Protein AF-A0A3P5YZW0-F1 (afdb_monomer)

Foldseek 3Di:
DPDDDPPPPVVVVVVVVVPDDPPPVPVPDQFQAWPDKDFAAPPPDDPPDDDDDDPPDDPVLQVQLLVQLVVVLVVQLVCLLPDQKDWDWGHDPAWIKTKMKHFAPPDDSVSSSVNSVSQSVVCCVPHVNGQWMWTDTNGMIMIMHTDHNPDDDDPPDPPDPPPDPDLVPFFPDKDFADAFCPVPPCLQVQLLVVLLVVLVQCLVVVFWDWDDRQQKTKTKGFRNVADSNRSSVVSVSQSVCCCVVHVGGQWMWTDGVGMIMIMHGHPPDDDDPDDDDDDDDDDDDDDDDDDDPPPVVVVVVVVVVVVVVVPDDDDDDDDDDDDDDDVVQCVDPLLVQQLVLVVVVVDHSVLLVVQVVVVCVVVVNDCPVCPPPSRPVSVVSSVVVVVVVVVVVVVVVVVVPDPDDDDDDDDDDDDDDDDDDDDDDDDDDDDDDDDDDDDDDDDDDDDDDDDDDDDDDDDDDDPPPPLDWDKDQAPQVPVAPARAIETEPPSPDDDAAAAEDQAAAEDDLADDPPDPVPCPPQLAAAPDEAAQLPDPFHGSVCVVVVRDAQFDLVLFGDPVLVVVQVCCVVPVVVADFAWAPQDLVCNDDDGGPTAGQDDDHRAHDPNYNYDCSHSSNRQVNFADFHKYWYQDPVPQGIAMDTPDDDDHRHDHHDKYAYKDFPVVVVVVVVPPPDPQDKQKDWPRNCVRVDRHQDSSPRIIGTPRHYTHPCSRHTDD

Nearest PDB structures (foldseek):
  6grf-assembly3_C  TM=8.872E-01  e=1.814E-18  Arabidopsis thaliana
  6grf-assembly1_A  TM=8.714E-01  e=4.792E-18  Arabidopsis thaliana
  6grf-assembly2_B  TM=8.669E-01  e=6.637E-17  Arabidopsis thaliana
  6gre-assembly1_A  TM=8.050E-01  e=1.031E-15  Arabidopsis thaliana
  3a2e-assembly2_B  TM=8.220E-01  e=2.983E-07  Ginkgo biloba

InterPro domains:
  IPR001214 SET domain [PF00856] (637-715)
  IPR001214 SET domain [PS50280] (625-716)
  IPR002902 Gnk2-homologous domain [PF01657] (67-145)
  IPR002902 Gnk2-homologous domain [PF01657] (206-264)
  IPR002902 Gnk2-homologous domain [PS51473] (45-149)
  IPR002902 Gnk2-homologous domain [PS51473] (169-268)
  IPR007728 Pre-SET domain [PF05033] (477-617)
  IPR007728 Pre-SET domain [PS50867] (524-622)
  IPR007728 Pre-SET domain [SM00468] (472-609)
  IPR018848 WIYLD domain [PF10440] (331-388)
  IPR038408 Gnk2-homologous domain superfamily [G3DSA:3.30.430.20] (52-148)
  IPR038408 Gnk2-homologous domain superfamily [G3DSA:3.30.430.20] (175-267)
  IPR043017 WIYLD domain superfamily [G3DSA:1.10.8.850] (322-388)
  IPR046341 SET domain superfamily [G3DSA:2.170.270.10] (448-716)
  IPR046341 SET domain superfamily [SSF82199] (464-715)

pLDDT: mean 70.44, std 23.7, range [21.59, 97.81]

Solvent-accessible surface area (backbone atoms only — not comparable to full-atom values): 44262 Å² total; per-residue (Å²): 137,92,88,86,85,84,68,70,66,64,57,56,53,56,57,58,70,76,70,61,77,79,81,66,67,73,87,75,63,79,30,74,52,75,73,52,75,49,59,46,59,88,70,92,71,68,88,84,75,75,85,77,95,69,96,83,76,75,58,67,69,59,54,49,40,52,52,17,47,52,52,36,48,52,49,53,36,62,45,22,63,79,38,58,52,53,74,54,74,28,62,52,95,70,37,26,27,37,37,35,41,40,33,49,81,90,54,55,50,69,54,31,24,53,26,43,44,52,48,45,55,49,40,52,71,76,33,65,81,39,43,27,36,38,42,32,29,67,29,25,33,38,40,39,38,52,56,72,72,88,69,82,85,73,91,74,69,96,77,70,87,68,79,58,97,46,71,88,78,38,60,74,48,76,46,69,38,73,61,69,42,90,79,45,87,65,46,69,58,52,51,53,54,45,48,54,49,42,20,56,34,20,43,77,46,77,32,37,28,75,52,66,50,80,46,35,37,36,41,34,39,35,43,84,86,52,53,57,71,58,35,22,55,40,40,46,53,30,42,52,44,39,54,72,77,31,68,41,36,41,19,39,36,27,31,40,78,56,25,36,34,32,38,40,59,41,93,82,59,76,72,76,94,73,84,78,88,76,90,83,81,87,80,82,89,82,84,89,84,81,96,66,76,74,63,59,57,58,52,52,53,52,51,52,56,54,54,64,60,68,74,72,80,88,86,82,90,85,85,91,78,90,88,88,77,65,81,73,54,64,73,39,70,70,51,43,52,53,36,53,62,38,42,79,73,72,45,56,53,72,59,48,53,54,50,50,51,51,54,34,65,77,52,74,66,54,56,68,70,40,54,44,79,82,32,45,58,52,52,52,53,52,52,55,52,49,57,56,50,51,57,52,49,52,52,54,54,63,70,71,72,78,87,87,82,88,86,86,86,81,88,83,84,89,89,89,88,84,88,83,90,87,88,83,88,90,88,88,84,87,89,85,88,84,90,87,84,90,82,90,81,89,81,89,81,82,90,82,90,80,90,82,92,80,91,81,87,89,75,96,67,81,85,71,75,79,58,60,66,47,72,44,74,43,68,53,74,76,69,47,92,50,71,31,28,35,40,30,91,81,24,80,72,80,81,84,82,63,44,69,36,88,61,66,42,80,39,92,73,32,65,73,88,88,48,76,87,73,57,49,72,74,56,29,28,62,84,43,66,50,39,59,77,73,46,98,56,66,47,37,32,19,54,94,55,77,49,50,72,59,47,35,88,86,47,24,42,32,65,72,57,51,53,48,56,51,44,46,73,75,45,52,85,81,50,68,58,34,68,47,86,63,41,81,86,57,80,86,77,82,72,58,92,48,45,63,58,52,90,81,81,69,56,61,50,94,79,22,44,37,50,82,82,14,36,47,33,58,74,87,68,56,50,76,57,55,41,34,39,34,61,44,90,86,75,70,48,57,26,60,46,66,81,59,92,76,65,86,45,54,75,59,70,69,83,27,17,35,32,26,19,53,64,57,51,50,53,51,58,69,69,48,91,58,96,66,82,75,44,74,45,77,62,58,66,61,70,56,78,57,83,76,67,48,60,49,64,43,34,24,32,35,30,51,59,36,18,33,77,46,71,29,60,68,90,129

Mean predicted aligned error: 22.92 Å

Sequence (716 aa):
MAVHLISPIARTLALIFISLPSLINTSQLDYDTLVFSQCDSSDTNILQKVPTKDPSYSNPNLLLRAQALYSFLSKLESESSRAKFFKTLVGNEQHAVSGWFQCREDYPSEICHRCVRELRDISSRLCGNATSARVHLRGCHMVYEIEHVDTPTSQANHHNYKLLETPERGLIHKICDGATAETLVGFEEMRTVALTAAETGVVDGHGFYEESYKLLHVVAQCDGHVEACDCGECVSAAAAAAAEECPWSTASQIYLEGCYVGYTYNPHEYPGDSYHEEGGKTSTGKSLAIVVGGVAALVFVAIFFLFLKSLRRKGDVWCVEELDMLPLLLTDERVRKACETTRELKIPDEKTLSVLKKLLQENGENWTLIKLDNYTALIDAIYSLDEEQEEEEDKKKNETSSNANRGKHAFDSTPSGALKKQGKNVVVGTDSPATLKRKYETRSAASGSSTEEAQKHPSNGVVRKKKYKTIIRDITKGSESVEISLVDEVGTEQVPKFTYIPHNIVYQSAYVHVSLARISDDDCCVSCKGDCLLADFPCACARETGGEYAYSKDGLLKEEFLDTCLKMKKAPDSFSKFYCQDCPLERDNGKCEGHLIRKFIKECWRKCGCDMMCGNRVVQRGIRCQLQVYFTQEGKGWGIRTLQDLPKGTFVCEYIGEILTNTELYDRNIRSTSERHTYPVTLDADWGSEKDLKDEEALCLDATICGNVARFVNHR

Secondary structure (DSSP, 8-state):
--SSSSSSHHHHHHHHTTS------TTS---S-EEEEEEE---SSSTTS--S--TT---HHHHHHHHHHHHHHHHHHHHTTT-SEEEEEES-TTS-EEEEEEE-TTS-HHHHHHHHHHHHHHHHHHHTT-SEEEEEETTEEEEEEE--TT-------S------SSHHHHEEEEEEEEEEGGGSTTHHHHHHHHHHHHHHHHHHTTTEEEEEETTEEEEEEE-TTS-HHHHHHHHHHHHHHHHHHSTTEEEEEEEETTEEEEEEE-TT-PPPS-------------------HHHHHHHHHHHHHHHHHHS----------S---STTTTTSHHHHHHHHHHHTTT--HHHHHHHHHHHHHHTTT-THHHHGGGGHHHHHHHHHHHHHHHHHHHHHHHHSS--S-----------------------------------------------------------------EEES-SSTTSSSS--EEEESS--SPPP--EE-SS-EE-TT------GGGS-GGGS-TT--S-GGGSSS--GGGTTTTT--SB-TTSPBPHHHHHHHHHHHH-GGGS-EE--SS-SS-TTSS----EE------PPPTTSSS-TT-TT-SGGG---S-EEEEE-TTS--EEEEESS---TT--------EEEEHHHHHHHHHH--S-PPP-EEE--TTTTT-SS--TTT-EEEE-SSEE-GGGG----

Structure (mmCIF, N/CA/C/O backbone):
data_AF-A0A3P5YZW0-F1
#
_entry.id   AF-A0A3P5YZW0-F1
#
loop_
_atom_site.group_PDB
_atom_site.id
_atom_site.type_symbol
_atom_site.label_atom_id
_atom_site.label_alt_id
_atom_site.label_comp_id
_atom_site.label_asym_id
_atom_site.label_entity_id
_atom_site.label_seq_id
_atom_site.pdbx_PDB_ins_code
_atom_site.Cartn_x
_atom_site.Cartn_y
_atom_site.Cartn_z
_atom_site.occupancy
_atom_site.B_iso_or_equiv
_atom_site.auth_seq_id
_atom_site.auth_comp_id
_atom_site.auth_asym_id
_atom_site.auth_atom_id
_atom_site.pdbx_PDB_model_num
ATOM 1 N N . MET A 1 1 ? 36.246 60.555 1.556 1.00 43.84 1 MET A N 1
ATOM 2 C CA . MET A 1 1 ? 36.014 59.374 2.419 1.00 43.84 1 MET A CA 1
ATOM 3 C C . MET A 1 1 ? 34.638 58.815 2.098 1.00 43.84 1 MET A C 1
ATOM 5 O O . MET A 1 1 ? 33.752 59.618 1.856 1.00 43.84 1 MET A O 1
ATOM 9 N N . ALA A 1 2 ? 34.495 57.486 2.099 1.00 39.12 2 ALA A N 1
ATOM 10 C CA . ALA A 1 2 ? 33.296 56.705 1.747 1.00 39.12 2 ALA A CA 1
ATOM 11 C C . ALA A 1 2 ? 33.068 56.383 0.252 1.00 39.12 2 ALA A C 1
ATOM 13 O O . ALA A 1 2 ? 31.965 56.521 -0.256 1.00 39.12 2 ALA A O 1
ATOM 14 N N . VAL A 1 3 ? 34.095 55.864 -0.431 1.00 40.94 3 VAL A N 1
ATOM 15 C CA . VAL A 1 3 ? 33.926 54.979 -1.604 1.00 40.94 3 VAL A CA 1
ATOM 16 C C . VAL A 1 3 ? 35.041 53.929 -1.554 1.00 40.94 3 VAL A C 1
ATOM 18 O O . VAL A 1 3 ? 35.995 54.077 -2.287 1.00 40.94 3 VAL A O 1
ATOM 21 N N . HIS A 1 4 ? 35.019 52.953 -0.629 1.00 45.81 4 HIS A N 1
ATOM 22 C CA . HIS A 1 4 ? 35.946 51.790 -0.658 1.00 45.81 4 HIS A CA 1
ATOM 23 C C . HIS A 1 4 ? 35.565 50.623 0.292 1.00 45.81 4 HIS A C 1
ATOM 25 O O . HIS A 1 4 ? 36.445 49.950 0.815 1.00 45.81 4 HIS A O 1
ATOM 31 N N . LEU A 1 5 ? 34.277 50.321 0.526 1.00 44.50 5 LEU A N 1
ATOM 32 C CA . LEU A 1 5 ? 33.907 49.200 1.423 1.00 44.50 5 LEU A CA 1
ATOM 33 C C . LEU A 1 5 ? 32.812 48.234 0.928 1.00 44.50 5 LEU A C 1
ATOM 35 O O . LEU A 1 5 ? 32.302 47.453 1.719 1.00 44.50 5 LEU A O 1
ATOM 39 N N . ILE A 1 6 ? 32.491 48.198 -0.372 1.00 45.00 6 ILE A N 1
ATOM 40 C CA . ILE A 1 6 ? 31.456 47.283 -0.916 1.00 45.00 6 ILE A CA 1
ATOM 41 C C . ILE A 1 6 ? 32.012 46.385 -2.037 1.00 45.00 6 ILE A C 1
ATOM 43 O O . ILE A 1 6 ? 31.366 46.165 -3.052 1.00 45.00 6 ILE A O 1
ATOM 47 N N . SER A 1 7 ? 33.242 45.877 -1.902 1.00 52.56 7 SER A N 1
ATOM 48 C CA . SER A 1 7 ? 33.847 45.017 -2.940 1.00 52.56 7 SER A CA 1
ATOM 49 C C . SER A 1 7 ? 34.217 43.584 -2.526 1.00 52.56 7 SER A C 1
ATOM 51 O O . SER A 1 7 ? 34.248 42.750 -3.431 1.00 52.56 7 SER A O 1
ATOM 53 N N . PRO A 1 8 ? 34.469 43.224 -1.248 1.00 44.16 8 PRO A N 1
ATOM 54 C CA . PRO A 1 8 ? 34.808 41.836 -0.927 1.00 44.16 8 PRO A CA 1
ATOM 55 C C . PRO A 1 8 ? 33.605 40.976 -0.511 1.00 44.16 8 PRO A C 1
ATOM 57 O O . PRO A 1 8 ? 33.648 39.777 -0.736 1.00 44.16 8 PRO A O 1
ATOM 60 N N . ILE A 1 9 ? 32.512 41.555 0.006 1.00 47.34 9 ILE A N 1
ATOM 61 C CA . ILE A 1 9 ? 31.343 40.792 0.504 1.00 47.34 9 ILE A CA 1
ATOM 62 C C . ILE A 1 9 ? 30.439 40.312 -0.649 1.00 47.34 9 ILE A C 1
ATOM 64 O O . ILE A 1 9 ? 29.900 39.209 -0.614 1.00 47.34 9 ILE A O 1
ATOM 68 N N . ALA A 1 10 ? 30.332 41.100 -1.723 1.00 44.59 10 ALA A N 1
ATOM 69 C CA . ALA A 1 10 ? 29.522 40.747 -2.891 1.00 44.59 10 ALA A CA 1
ATOM 70 C C . ALA A 1 10 ? 30.129 39.599 -3.725 1.00 44.59 10 ALA A C 1
ATOM 72 O O . ALA A 1 10 ? 29.398 38.862 -4.379 1.00 44.59 10 ALA A O 1
ATOM 73 N N . ARG A 1 11 ? 31.459 39.410 -3.684 1.00 44.72 11 ARG A N 1
ATOM 74 C CA . ARG A 1 11 ? 32.144 38.326 -4.413 1.00 44.72 11 ARG A CA 1
ATOM 75 C C . ARG A 1 11 ? 32.114 36.988 -3.672 1.00 44.72 11 ARG A C 1
ATOM 77 O O . ARG A 1 11 ? 32.042 35.957 -4.330 1.00 44.72 11 ARG A O 1
ATOM 84 N N . THR A 1 12 ? 32.113 36.984 -2.340 1.00 47.16 12 THR A N 1
ATOM 85 C CA . THR A 1 12 ? 31.937 35.755 -1.545 1.00 47.16 12 THR A CA 1
ATOM 86 C C . THR A 1 12 ? 30.494 35.262 -1.557 1.00 47.16 12 THR A C 1
ATOM 88 O O . THR A 1 12 ? 30.280 34.060 -1.662 1.00 47.16 12 THR A O 1
ATOM 91 N N . LEU A 1 13 ? 29.501 36.158 -1.553 1.00 44.56 13 LEU A N 1
ATOM 92 C CA . LEU A 1 13 ? 28.092 35.759 -1.675 1.00 44.56 13 LEU A CA 1
ATOM 93 C C . LEU A 1 13 ? 27.753 35.222 -3.077 1.00 44.56 13 LEU A C 1
ATOM 95 O O . LEU A 1 13 ? 27.019 34.245 -3.189 1.00 44.56 13 LEU A O 1
ATOM 99 N N . ALA A 1 14 ? 28.350 35.771 -4.140 1.00 42.22 14 ALA A N 1
ATOM 100 C CA . ALA A 1 14 ? 28.147 35.271 -5.504 1.00 42.22 14 ALA A CA 1
ATOM 101 C C . ALA A 1 14 ? 28.763 33.878 -5.755 1.00 42.22 14 ALA A C 1
ATOM 103 O O . ALA A 1 14 ? 28.262 33.139 -6.595 1.00 42.22 14 ALA A O 1
ATOM 104 N N . LEU A 1 15 ? 29.815 33.489 -5.023 1.00 40.72 15 LEU A N 1
ATOM 105 C CA . LEU A 1 15 ? 30.409 32.147 -5.132 1.00 40.72 15 LEU A CA 1
ATOM 106 C C . LEU A 1 15 ? 29.649 31.088 -4.316 1.00 40.72 15 LEU A C 1
ATOM 108 O O . LEU A 1 15 ? 29.633 29.921 -4.701 1.00 40.72 15 LEU A O 1
ATOM 112 N N . ILE A 1 16 ? 28.955 31.495 -3.249 1.00 43.03 16 ILE A N 1
ATOM 113 C CA . ILE A 1 16 ? 28.085 30.602 -2.467 1.00 43.03 16 ILE A CA 1
ATOM 114 C C . ILE A 1 16 ? 26.788 30.289 -3.236 1.00 43.03 16 ILE A C 1
ATOM 116 O O . ILE A 1 16 ? 26.306 29.166 -3.179 1.00 43.03 16 ILE A O 1
ATOM 120 N N . PHE A 1 17 ? 26.276 31.215 -4.055 1.00 37.16 17 PHE A N 1
ATOM 121 C CA . PHE A 1 17 ? 25.071 30.981 -4.869 1.00 37.16 17 PHE A CA 1
ATOM 122 C C . PHE A 1 17 ? 25.288 30.181 -6.171 1.00 37.16 17 PHE A C 1
ATOM 124 O O . PHE A 1 17 ? 24.309 29.792 -6.798 1.00 37.16 17 PHE A O 1
ATOM 131 N N . ILE A 1 18 ? 26.533 29.891 -6.575 1.00 41.16 18 ILE A N 1
ATOM 132 C CA . ILE A 1 18 ? 26.839 29.098 -7.791 1.00 41.16 18 ILE A CA 1
ATOM 133 C C . ILE A 1 18 ? 27.207 27.632 -7.450 1.00 41.16 18 ILE A C 1
ATOM 135 O O . ILE A 1 18 ? 27.480 26.827 -8.334 1.00 41.16 18 ILE A O 1
ATOM 139 N N . SER A 1 19 ? 27.175 27.239 -6.170 1.00 38.69 19 SER A N 1
ATOM 140 C CA . SER A 1 19 ? 27.550 25.881 -5.727 1.00 38.69 19 SER A CA 1
ATOM 141 C C . SER A 1 19 ? 26.599 25.244 -4.708 1.00 38.69 19 SER A C 1
ATOM 143 O O . SER A 1 19 ? 26.977 24.306 -4.011 1.00 38.69 19 SER A O 1
ATOM 145 N N . LEU A 1 20 ? 25.342 25.686 -4.667 1.00 33.25 20 LEU A N 1
ATOM 146 C CA . LEU A 1 20 ? 24.258 24.879 -4.114 1.00 33.25 20 LEU A CA 1
ATOM 147 C C . LEU A 1 20 ? 23.502 24.247 -5.287 1.00 33.25 20 LEU A C 1
ATOM 149 O O . LEU A 1 20 ? 22.674 24.931 -5.892 1.00 33.25 20 LEU A O 1
ATOM 153 N N . PRO A 1 21 ? 23.756 22.972 -5.650 1.00 37.84 21 PRO A N 1
ATOM 154 C CA . PRO A 1 21 ? 22.718 22.226 -6.340 1.00 37.84 21 PRO A CA 1
ATOM 155 C C . PRO A 1 21 ? 21.482 22.299 -5.447 1.00 37.84 21 PRO A C 1
ATOM 157 O O . PRO A 1 21 ? 21.579 22.119 -4.231 1.00 37.84 21 PRO A O 1
ATOM 160 N N . SER A 1 22 ? 20.349 22.651 -6.042 1.00 36.94 22 SER A N 1
ATOM 161 C CA . SER A 1 22 ? 19.046 22.643 -5.400 1.00 36.94 22 SER A CA 1
ATOM 162 C C . SER A 1 22 ? 18.894 21.326 -4.641 1.00 36.94 22 SER A C 1
ATOM 164 O O . SER A 1 22 ? 18.671 20.282 -5.246 1.00 36.94 22 SER A O 1
ATOM 166 N N . LEU A 1 23 ? 19.048 21.360 -3.316 1.00 36.00 23 LEU A N 1
ATOM 167 C CA . LEU A 1 23 ? 18.688 20.264 -2.424 1.00 36.00 23 LEU A CA 1
ATOM 168 C C . LEU A 1 23 ? 17.157 20.206 -2.371 1.00 36.00 23 LEU A C 1
ATOM 170 O O . LEU A 1 23 ? 16.537 20.444 -1.342 1.00 36.00 23 LEU A O 1
ATOM 174 N N . ILE A 1 24 ? 16.532 19.900 -3.509 1.00 40.31 24 ILE A N 1
ATOM 175 C CA . ILE A 1 24 ? 15.300 19.128 -3.477 1.00 40.31 24 ILE A CA 1
ATOM 176 C C . ILE A 1 24 ? 15.778 17.767 -3.001 1.00 40.31 24 ILE A C 1
ATOM 178 O O . ILE A 1 24 ? 16.586 17.117 -3.666 1.00 40.31 24 ILE A O 1
ATOM 182 N N . ASN A 1 25 ? 15.363 17.372 -1.804 1.00 39.47 25 ASN A N 1
ATOM 183 C CA . ASN A 1 25 ? 15.660 16.052 -1.290 1.00 39.47 25 ASN A CA 1
ATOM 184 C C . ASN A 1 25 ? 14.911 15.032 -2.165 1.00 39.47 25 ASN A C 1
ATOM 186 O O . ASN A 1 25 ? 13.790 14.635 -1.868 1.00 39.47 25 ASN A O 1
ATOM 190 N N . THR A 1 26 ? 15.513 14.636 -3.291 1.00 42.25 26 THR A N 1
ATOM 191 C CA . THR A 1 26 ? 14.909 13.731 -4.286 1.00 42.25 26 THR A CA 1
ATOM 192 C C . THR A 1 26 ? 14.655 12.322 -3.743 1.00 42.25 26 THR A C 1
ATOM 194 O O . THR A 1 26 ? 14.121 11.485 -4.468 1.00 42.25 26 THR A O 1
ATOM 197 N N . SER A 1 27 ? 15.043 12.060 -2.490 1.00 48.38 27 SER A N 1
ATOM 198 C CA . SER A 1 27 ? 14.749 10.839 -1.736 1.00 48.38 27 SER A CA 1
ATOM 199 C C . SER A 1 27 ? 13.309 10.771 -1.208 1.00 48.38 27 SER A C 1
ATOM 201 O O . SER A 1 27 ? 12.901 9.712 -0.746 1.00 48.38 27 SER A O 1
ATOM 203 N N . GLN A 1 28 ? 12.546 11.869 -1.285 1.00 51.56 28 GLN A N 1
ATOM 204 C CA . GLN A 1 28 ? 11.178 11.969 -0.759 1.00 51.56 28 GLN A CA 1
ATOM 205 C C . GLN A 1 28 ? 10.078 11.916 -1.837 1.00 51.56 28 GLN A C 1
ATOM 207 O O . GLN A 1 28 ? 8.903 11.846 -1.489 1.00 51.56 28 GLN A O 1
ATOM 212 N N . LEU A 1 29 ? 10.431 11.961 -3.129 1.00 66.50 29 LEU A N 1
ATOM 213 C CA . LEU A 1 29 ? 9.462 11.825 -4.224 1.00 66.50 29 LEU A CA 1
ATOM 214 C C . LEU A 1 29 ? 9.231 10.343 -4.536 1.00 66.50 29 LEU A C 1
ATOM 216 O O . LEU A 1 29 ? 10.175 9.624 -4.855 1.00 66.50 29 LEU A O 1
ATOM 220 N N . ASP A 1 30 ? 7.973 9.915 -4.502 1.00 79.31 30 ASP A N 1
ATOM 221 C CA . ASP A 1 30 ? 7.551 8.562 -4.865 1.00 79.31 30 ASP A CA 1
ATOM 222 C C . ASP A 1 30 ? 7.312 8.452 -6.383 1.00 79.31 30 ASP A C 1
ATOM 224 O O . ASP A 1 30 ? 6.186 8.605 -6.859 1.00 79.31 30 ASP A O 1
ATOM 228 N N . TYR A 1 31 ? 8.389 8.255 -7.153 1.00 84.12 31 TYR A N 1
ATOM 229 C CA . TYR A 1 31 ? 8.352 8.202 -8.624 1.00 84.12 31 TYR A CA 1
ATOM 230 C C . TYR A 1 31 ? 8.534 6.792 -9.205 1.00 84.12 31 TYR A C 1
ATOM 232 O O . TYR A 1 31 ? 8.158 6.557 -10.353 1.00 84.12 31 TYR A O 1
ATOM 240 N N . ASP A 1 32 ? 9.124 5.867 -8.449 1.00 84.88 32 ASP A N 1
ATOM 241 C CA . ASP A 1 32 ? 9.538 4.530 -8.892 1.00 84.88 32 ASP A CA 1
ATOM 242 C C . ASP A 1 32 ? 8.570 3.412 -8.467 1.00 84.88 32 ASP A C 1
ATOM 244 O O . ASP A 1 32 ? 8.710 2.266 -8.906 1.00 84.88 32 ASP A O 1
ATOM 248 N N . THR A 1 33 ? 7.548 3.729 -7.667 1.00 88.19 33 THR A N 1
ATOM 249 C CA . THR A 1 33 ? 6.493 2.776 -7.313 1.00 88.19 33 THR A CA 1
ATOM 250 C C . THR A 1 33 ? 5.712 2.345 -8.552 1.00 88.19 33 THR A C 1
ATOM 252 O O . THR A 1 33 ? 5.120 3.168 -9.255 1.00 88.19 33 THR A O 1
ATOM 255 N N . LEU A 1 34 ? 5.680 1.030 -8.788 1.00 88.56 34 LEU A N 1
ATOM 256 C CA . LEU A 1 34 ? 4.864 0.399 -9.823 1.00 88.56 34 LEU A CA 1
ATOM 257 C C . LEU A 1 34 ? 3.377 0.596 -9.518 1.00 88.56 34 LEU A C 1
ATOM 259 O O . LEU A 1 34 ? 2.891 0.127 -8.491 1.00 88.56 34 LEU A O 1
ATOM 263 N N . VAL A 1 35 ? 2.671 1.237 -10.447 1.00 91.06 35 VAL A N 1
ATOM 264 C CA . VAL A 1 35 ? 1.212 1.383 -10.433 1.00 91.06 35 VAL A CA 1
ATOM 265 C C . VAL A 1 35 ? 0.586 0.122 -11.029 1.00 91.06 35 VAL A C 1
ATOM 267 O O . VAL A 1 35 ? -0.110 -0.614 -10.338 1.00 91.06 35 VAL A O 1
ATOM 270 N N . PHE A 1 36 ? 0.899 -0.183 -12.292 1.00 91.00 36 PHE A N 1
ATOM 271 C CA . PHE A 1 36 ? 0.438 -1.397 -12.965 1.00 91.00 36 PHE A CA 1
ATOM 272 C C . PHE A 1 36 ? 1.370 -1.804 -14.116 1.00 91.00 36 PHE A C 1
ATOM 274 O O . PHE A 1 36 ? 2.182 -1.016 -14.609 1.00 91.00 36 PHE A O 1
ATOM 281 N N . SER A 1 37 ? 1.236 -3.053 -14.561 1.00 88.94 37 SER A N 1
ATOM 282 C CA . SER A 1 37 ? 1.892 -3.568 -15.763 1.00 88.94 37 SER A CA 1
ATOM 283 C C . SER A 1 37 ? 0.960 -4.500 -16.528 1.00 88.94 37 SER A C 1
ATOM 285 O O . SER A 1 37 ? 0.333 -5.367 -15.921 1.00 88.94 37 SER A O 1
ATOM 287 N N . GLN A 1 38 ? 0.939 -4.374 -17.847 1.00 87.88 38 GLN A N 1
ATOM 288 C CA . GLN A 1 38 ? 0.239 -5.259 -18.769 1.00 87.88 38 GLN A CA 1
ATOM 289 C C . GLN A 1 38 ? 1.245 -5.730 -19.818 1.00 87.88 38 GLN A C 1
ATOM 291 O O . GLN A 1 38 ? 1.904 -4.902 -20.439 1.00 87.88 38 GLN A O 1
ATOM 296 N N . CYS A 1 39 ? 1.397 -7.042 -19.988 1.00 86.50 39 CYS A N 1
ATOM 297 C CA . CYS A 1 39 ? 2.309 -7.620 -20.970 1.00 86.50 39 CYS A CA 1
ATOM 298 C C . CYS A 1 39 ? 1.536 -8.643 -21.812 1.00 86.50 39 CYS A C 1
ATOM 300 O O . CYS A 1 39 ? 1.042 -9.624 -21.252 1.00 86.50 39 CYS A O 1
ATOM 302 N N . ASP A 1 40 ? 1.478 -8.464 -23.131 1.00 82.00 40 ASP A N 1
ATOM 303 C CA . ASP A 1 40 ? 0.876 -9.455 -24.024 1.00 82.00 40 ASP A CA 1
ATOM 304 C C . ASP A 1 40 ? 1.968 -10.332 -24.627 1.00 82.00 40 ASP A C 1
ATOM 306 O O . ASP A 1 40 ? 3.006 -9.851 -25.077 1.00 82.00 40 ASP A O 1
ATOM 310 N N . SER A 1 41 ? 1.744 -11.643 -24.645 1.00 72.19 41 SER A N 1
ATOM 311 C CA . SER A 1 41 ? 2.650 -12.602 -25.279 1.00 72.19 41 SER A CA 1
ATOM 312 C C . SER A 1 41 ? 1.862 -13.467 -26.254 1.00 72.19 41 SER A C 1
ATOM 314 O O . SER A 1 41 ? 0.898 -14.127 -25.874 1.00 72.19 41 SER A O 1
ATOM 316 N N . SER A 1 42 ? 2.254 -13.462 -27.529 1.00 52.91 42 SER A N 1
ATOM 317 C CA . SER A 1 42 ? 1.570 -14.238 -28.571 1.00 52.91 42 SER A CA 1
ATOM 318 C C . SER A 1 42 ? 1.921 -15.735 -28.584 1.00 52.91 42 SER A C 1
ATOM 320 O O . SER A 1 42 ? 1.315 -16.500 -29.332 1.00 52.91 42 SER A O 1
ATOM 322 N N . ASP A 1 43 ? 2.810 -16.216 -27.709 1.00 45.66 43 ASP A N 1
ATOM 323 C CA . ASP A 1 43 ? 3.257 -17.614 -27.714 1.00 45.66 43 ASP A CA 1
ATOM 324 C C . ASP A 1 43 ? 2.519 -18.494 -26.692 1.00 45.66 43 ASP A C 1
ATOM 326 O O . ASP A 1 43 ? 3.090 -18.997 -25.724 1.00 45.66 43 ASP A O 1
ATOM 330 N N . THR A 1 44 ? 1.252 -18.803 -26.971 1.00 36.34 44 THR A N 1
ATOM 331 C CA . THR A 1 44 ? 0.518 -19.872 -26.263 1.00 36.34 44 THR A CA 1
ATOM 332 C C . THR A 1 44 ? 1.026 -21.291 -26.578 1.00 36.34 44 THR A C 1
ATOM 334 O O . THR A 1 44 ? 0.445 -22.252 -26.085 1.00 36.34 44 THR A O 1
ATOM 337 N N . ASN A 1 45 ? 2.107 -21.484 -27.357 1.00 35.50 45 ASN A N 1
ATOM 338 C CA . ASN A 1 45 ? 2.516 -22.832 -27.797 1.00 35.50 45 ASN A CA 1
ATOM 339 C C . ASN A 1 45 ? 4.023 -23.136 -27.975 1.00 35.50 45 ASN A C 1
ATOM 341 O O . ASN A 1 45 ? 4.341 -24.216 -28.474 1.00 35.50 45 ASN A O 1
ATOM 345 N N . ILE A 1 46 ? 4.977 -22.293 -27.550 1.00 39.34 46 ILE A N 1
ATOM 346 C CA . ILE A 1 46 ? 6.418 -22.586 -27.787 1.00 39.34 46 ILE A CA 1
ATOM 347 C C . ILE A 1 46 ? 7.181 -23.111 -26.554 1.00 39.34 46 ILE A C 1
ATOM 349 O O . ILE A 1 46 ? 8.188 -23.800 -26.708 1.00 39.34 46 ILE A O 1
ATOM 353 N N . LEU A 1 47 ? 6.675 -22.948 -25.326 1.00 34.44 47 LEU A N 1
ATOM 354 C CA . LEU A 1 47 ? 7.341 -23.498 -24.127 1.00 34.44 47 LEU A CA 1
ATOM 355 C C . LEU A 1 47 ? 6.924 -24.931 -23.745 1.00 34.44 47 LEU A C 1
ATOM 357 O O . LEU A 1 47 ? 7.432 -25.464 -22.761 1.00 34.44 47 LEU A O 1
ATOM 361 N N . GLN A 1 48 ? 6.065 -25.598 -24.529 1.00 34.00 48 GLN A N 1
ATOM 362 C CA . GLN A 1 48 ? 5.623 -26.973 -24.236 1.00 34.00 48 GLN A CA 1
ATOM 363 C C . GLN A 1 48 ? 6.255 -28.075 -25.107 1.00 34.00 48 GLN A C 1
ATOM 365 O O . GLN A 1 48 ? 5.903 -29.246 -24.966 1.00 34.00 48 GLN A O 1
ATOM 370 N N . LYS A 1 49 ? 7.244 -27.759 -25.956 1.00 33.78 49 LYS A N 1
ATOM 371 C CA . LYS A 1 49 ? 8.047 -28.775 -26.662 1.00 33.78 49 LYS A CA 1
ATOM 372 C C . LYS A 1 49 ? 9.529 -28.413 -26.746 1.00 33.78 49 LYS A C 1
ATOM 374 O O . LYS A 1 49 ? 10.058 -28.246 -27.834 1.00 33.78 49 LYS A O 1
ATOM 379 N N . VAL A 1 50 ? 10.226 -28.409 -25.613 1.00 29.81 50 VAL A N 1
ATOM 380 C CA . VAL A 1 50 ? 11.628 -28.857 -25.604 1.00 29.81 50 VAL A CA 1
ATOM 381 C C . VAL A 1 50 ? 11.885 -29.646 -24.321 1.00 29.81 50 VAL A C 1
ATOM 383 O O . VAL A 1 50 ? 12.122 -29.057 -23.267 1.00 29.81 50 VAL A O 1
ATOM 386 N N . PRO A 1 51 ? 11.852 -30.986 -24.362 1.00 37.50 51 PRO A N 1
ATOM 387 C CA . PRO A 1 51 ? 12.582 -31.765 -23.390 1.00 37.50 51 PRO A CA 1
ATOM 388 C C . PRO A 1 51 ? 14.062 -31.820 -23.800 1.00 37.50 51 PRO A C 1
ATOM 390 O O . PRO A 1 51 ? 14.395 -32.021 -24.963 1.00 37.50 51 PRO A O 1
ATOM 393 N N . THR A 1 52 ? 14.923 -31.738 -22.787 1.00 39.22 52 THR A N 1
ATOM 394 C CA . THR A 1 52 ? 16.325 -32.196 -22.739 1.00 39.22 52 THR A CA 1
ATOM 395 C C . THR A 1 52 ? 17.439 -31.306 -23.312 1.00 39.22 52 THR A C 1
ATOM 397 O O . THR A 1 52 ? 17.565 -31.100 -24.507 1.00 39.22 52 THR A O 1
ATOM 400 N N . LYS A 1 53 ? 18.311 -30.875 -22.384 1.00 39.91 53 LYS A N 1
ATOM 401 C CA . LYS A 1 53 ? 19.783 -30.965 -22.434 1.00 39.91 53 LYS A CA 1
ATOM 402 C C . LYS A 1 53 ? 20.444 -30.788 -23.816 1.00 39.91 53 LYS A C 1
ATOM 404 O O . LYS A 1 53 ? 21.025 -31.742 -24.314 1.00 39.91 53 LYS A O 1
ATOM 409 N N . ASP A 1 54 ? 20.466 -29.574 -24.360 1.00 32.81 54 ASP A N 1
ATOM 410 C CA . ASP A 1 54 ? 21.552 -29.154 -25.260 1.00 32.81 54 ASP A CA 1
ATOM 411 C C . ASP A 1 54 ? 21.642 -27.612 -25.349 1.00 32.81 54 ASP A C 1
ATOM 413 O O . ASP A 1 54 ? 20.610 -26.972 -25.556 1.00 32.81 54 ASP A O 1
ATOM 417 N N . PRO A 1 55 ? 22.819 -26.961 -25.215 1.00 38.41 55 PRO A N 1
ATOM 418 C CA . PRO A 1 55 ? 22.949 -25.496 -25.272 1.00 38.41 55 PRO A CA 1
ATOM 419 C C . PRO A 1 55 ? 22.945 -24.908 -26.700 1.00 38.41 55 PRO A C 1
ATOM 421 O O . PRO A 1 55 ? 23.252 -23.733 -26.876 1.00 38.41 55 PRO A O 1
ATOM 424 N N . SER A 1 56 ? 22.648 -25.706 -27.733 1.00 36.16 56 SER A N 1
ATOM 425 C CA . SER A 1 56 ? 22.947 -25.379 -29.140 1.00 36.16 56 SER A CA 1
ATOM 426 C C . SER A 1 56 ? 21.765 -24.863 -29.983 1.00 36.16 56 SER A C 1
ATOM 428 O O . SER A 1 56 ? 21.927 -24.674 -31.188 1.00 36.16 56 SER A O 1
ATOM 430 N N . TYR A 1 57 ? 20.584 -24.617 -29.415 1.00 37.72 57 TYR A N 1
ATOM 431 C CA . TYR A 1 57 ? 19.426 -24.126 -30.180 1.00 37.72 57 TYR A CA 1
ATOM 432 C C . TYR A 1 57 ? 18.823 -22.863 -29.551 1.00 37.72 57 TYR A C 1
ATOM 434 O O . TYR A 1 57 ? 17.749 -22.888 -28.955 1.00 37.72 57 TYR A O 1
ATOM 442 N N . SER A 1 58 ? 19.505 -21.726 -29.702 1.00 46.72 58 SER A N 1
ATOM 443 C CA . SER A 1 58 ? 18.856 -20.416 -29.606 1.00 46.72 58 SER A CA 1
ATOM 444 C C . SER A 1 58 ? 18.165 -20.128 -30.940 1.00 46.72 58 SER A C 1
ATOM 446 O O . SER A 1 58 ? 18.803 -20.109 -31.990 1.00 46.72 58 SER A O 1
ATOM 448 N N . ASN A 1 59 ? 16.842 -19.941 -30.930 1.00 56.56 59 ASN A N 1
ATOM 449 C CA . ASN A 1 59 ? 16.118 -19.486 -32.116 1.00 56.56 59 ASN A CA 1
ATOM 450 C C . ASN A 1 59 ? 16.684 -18.106 -32.517 1.00 56.56 59 ASN A C 1
ATOM 452 O O . ASN A 1 59 ? 16.550 -17.167 -31.727 1.00 56.56 59 ASN A O 1
ATOM 456 N N . PRO A 1 60 ? 17.324 -17.952 -33.692 1.00 60.28 60 PRO A N 1
ATOM 457 C CA . PRO A 1 60 ? 17.981 -16.702 -34.069 1.00 60.28 60 PRO A CA 1
ATOM 458 C C . PRO A 1 60 ? 17.003 -15.520 -34.073 1.00 60.28 60 PRO A C 1
ATOM 460 O O . PRO A 1 60 ? 17.367 -14.433 -33.640 1.00 60.28 60 PRO A O 1
ATOM 463 N N . ASN A 1 61 ? 15.731 -15.741 -34.420 1.00 64.69 61 ASN A N 1
ATOM 464 C CA . ASN A 1 61 ? 14.704 -14.694 -34.393 1.00 64.69 61 ASN A CA 1
ATOM 465 C C . ASN A 1 61 ? 14.390 -14.203 -32.969 1.00 64.69 61 ASN A C 1
ATOM 467 O O . ASN A 1 61 ? 14.122 -13.022 -32.770 1.00 64.69 61 ASN A O 1
ATOM 471 N N . LEU A 1 62 ? 14.453 -15.084 -31.964 1.00 65.56 62 LEU A N 1
ATOM 472 C CA . LEU A 1 62 ? 14.247 -14.705 -30.562 1.00 65.56 62 LEU A CA 1
ATOM 473 C C . LEU A 1 62 ? 15.406 -13.839 -30.053 1.00 65.56 62 LEU A C 1
ATOM 475 O O . LEU A 1 62 ? 15.184 -12.857 -29.349 1.00 65.56 62 LEU A O 1
ATOM 479 N N . LEU A 1 63 ? 16.636 -14.170 -30.458 1.00 70.00 63 LEU A N 1
ATOM 480 C CA . LEU A 1 63 ? 17.822 -13.384 -30.126 1.00 70.00 63 LEU A CA 1
ATOM 481 C C . LEU A 1 63 ? 17.775 -11.990 -30.772 1.00 70.00 63 LEU A C 1
ATOM 483 O O . LEU A 1 63 ? 18.050 -11.001 -30.097 1.00 70.00 63 LEU A O 1
ATOM 487 N N . LEU A 1 64 ? 17.378 -11.899 -32.048 1.00 72.62 64 LEU A N 1
ATOM 488 C CA . LEU A 1 64 ? 17.230 -10.611 -32.735 1.00 72.62 64 LEU A CA 1
ATOM 489 C C . LEU A 1 64 ? 16.125 -9.743 -32.108 1.00 72.62 64 LEU A C 1
ATOM 491 O O . LEU A 1 64 ? 16.330 -8.543 -31.938 1.00 72.62 64 LEU A O 1
ATOM 495 N N . ARG A 1 65 ? 14.994 -10.335 -31.699 1.00 72.12 65 ARG A N 1
ATOM 496 C CA . ARG A 1 65 ? 13.926 -9.618 -30.973 1.00 72.12 65 ARG A CA 1
ATOM 497 C C . ARG A 1 65 ? 14.404 -9.082 -29.626 1.00 72.12 65 ARG A C 1
ATOM 499 O O . ARG A 1 65 ? 14.187 -7.911 -29.326 1.00 72.12 65 ARG A O 1
ATOM 506 N N . ALA A 1 66 ? 15.107 -9.903 -28.846 1.00 75.00 66 ALA A N 1
ATOM 507 C CA . ALA A 1 66 ? 15.681 -9.475 -27.572 1.00 75.00 66 ALA A CA 1
ATOM 508 C C . ALA A 1 66 ? 16.691 -8.325 -27.755 1.00 75.00 66 ALA A C 1
ATOM 510 O O . ALA A 1 66 ? 16.704 -7.375 -26.973 1.00 75.00 66 ALA A O 1
ATOM 511 N N . GLN A 1 67 ? 17.500 -8.367 -28.819 1.00 80.00 67 GLN A N 1
ATOM 512 C CA . GLN A 1 67 ? 18.455 -7.305 -29.144 1.00 80.00 67 GLN A CA 1
ATOM 513 C C . GLN A 1 67 ? 17.770 -5.995 -29.569 1.00 80.00 67 GLN A C 1
ATOM 515 O O . GLN A 1 67 ? 18.216 -4.914 -29.168 1.00 80.00 67 GLN A O 1
ATOM 520 N N . ALA A 1 68 ? 16.698 -6.077 -30.362 1.00 83.50 68 ALA A N 1
ATOM 521 C CA . ALA A 1 68 ? 15.907 -4.917 -30.766 1.00 83.50 68 ALA A CA 1
ATOM 522 C C . ALA A 1 68 ? 15.223 -4.262 -29.557 1.00 83.50 68 ALA A C 1
ATOM 524 O O . ALA A 1 68 ? 15.348 -3.052 -29.375 1.00 83.50 68 ALA A O 1
ATOM 525 N N . LEU A 1 69 ? 14.611 -5.060 -28.675 1.00 85.56 69 LEU A N 1
ATOM 526 C CA . LEU A 1 69 ? 13.990 -4.573 -27.441 1.00 85.56 69 LEU A CA 1
ATOM 527 C C . LEU A 1 69 ? 15.012 -3.927 -26.496 1.00 85.56 69 LEU A C 1
ATOM 529 O O . LEU A 1 69 ? 14.775 -2.834 -25.991 1.00 85.56 69 LEU A O 1
ATOM 533 N N . TYR A 1 70 ? 16.180 -4.543 -26.299 1.00 86.81 70 TYR A N 1
ATOM 534 C CA . TYR A 1 70 ? 17.247 -3.954 -25.482 1.00 86.81 70 TYR A CA 1
ATOM 535 C C . TYR A 1 70 ? 17.699 -2.591 -26.027 1.00 86.81 70 TYR A C 1
ATOM 537 O O . TYR A 1 70 ? 17.846 -1.623 -25.279 1.00 86.81 70 TYR A O 1
ATOM 545 N N . SER A 1 71 ? 17.878 -2.504 -27.348 1.00 89.19 71 SER A N 1
ATOM 546 C CA . SER A 1 71 ? 18.302 -1.275 -28.026 1.00 89.19 71 SER A CA 1
ATOM 547 C C . SER A 1 71 ? 17.220 -0.190 -27.953 1.00 89.19 71 SER A C 1
ATOM 549 O O . SER A 1 71 ? 17.539 0.977 -27.730 1.00 89.19 71 SER A O 1
ATOM 551 N N . PHE A 1 72 ? 15.947 -0.573 -28.087 1.00 91.75 72 PHE A N 1
ATOM 552 C CA . PHE A 1 72 ? 14.793 0.299 -27.881 1.00 91.75 72 PHE A CA 1
ATOM 553 C C . PHE A 1 72 ? 14.770 0.873 -26.459 1.00 91.75 72 PHE A C 1
ATOM 555 O O . PHE A 1 72 ? 14.769 2.092 -26.289 1.00 91.75 72 PHE A O 1
ATOM 562 N N . LEU A 1 73 ? 14.837 0.020 -25.433 1.00 90.81 73 LEU A N 1
ATOM 563 C CA . LEU A 1 73 ? 14.786 0.456 -24.036 1.00 90.81 73 LEU A CA 1
ATOM 564 C C . LEU A 1 73 ? 15.978 1.348 -23.658 1.00 90.81 73 LEU A C 1
ATOM 566 O O . LEU A 1 73 ? 15.803 2.366 -22.990 1.00 90.81 73 LEU A O 1
ATOM 570 N N . SER A 1 74 ? 17.181 1.012 -24.132 1.00 91.69 74 SER A N 1
ATOM 571 C CA . SER A 1 74 ? 18.372 1.848 -23.938 1.00 91.69 74 SER A CA 1
ATOM 572 C C . SER A 1 74 ? 18.224 3.216 -24.613 1.00 91.69 74 SER A C 1
ATOM 574 O O . SER A 1 74 ? 18.652 4.236 -24.067 1.00 91.69 74 SER A O 1
ATOM 576 N N . LYS A 1 75 ? 17.567 3.272 -25.780 1.00 95.25 75 LYS A N 1
ATOM 577 C CA . LYS A 1 75 ? 17.280 4.534 -26.462 1.00 95.25 75 LYS A CA 1
ATOM 578 C C . LYS A 1 75 ? 16.285 5.394 -25.678 1.00 95.25 75 LYS A C 1
ATOM 580 O O . LYS A 1 75 ? 16.529 6.592 -25.553 1.00 95.25 75 LYS A O 1
ATOM 585 N N . LEU A 1 76 ? 15.223 4.805 -25.118 1.00 94.06 76 LEU A N 1
ATOM 586 C CA . LEU A 1 76 ? 14.273 5.524 -24.257 1.00 94.06 76 LEU A CA 1
ATOM 587 C C . LEU A 1 76 ? 14.969 6.132 -23.029 1.00 94.06 76 LEU A C 1
ATOM 589 O O . LEU A 1 76 ? 14.810 7.316 -22.744 1.00 94.06 76 LEU A O 1
ATOM 593 N N . GLU A 1 77 ? 15.800 5.349 -22.340 1.00 93.94 77 GLU A N 1
ATOM 594 C CA . GLU A 1 77 ? 16.584 5.814 -21.190 1.00 93.94 77 GLU A CA 1
ATOM 595 C C . GLU A 1 77 ? 17.550 6.948 -21.554 1.00 93.94 77 GLU A C 1
ATOM 597 O O . GLU A 1 77 ? 17.701 7.903 -20.797 1.00 93.94 77 GLU A O 1
ATOM 602 N N . SER A 1 78 ? 18.206 6.879 -22.713 1.00 94.69 78 SER A N 1
ATOM 603 C CA . SER A 1 78 ? 19.100 7.954 -23.146 1.00 94.69 78 SER A CA 1
ATOM 604 C C . SER A 1 78 ? 18.344 9.266 -23.380 1.00 94.69 78 SER A C 1
ATOM 606 O O . SER A 1 78 ? 18.843 10.336 -23.022 1.00 94.69 78 SER A O 1
ATOM 608 N N . GLU A 1 79 ? 17.163 9.207 -23.999 1.00 97.06 79 GLU A N 1
ATOM 609 C CA . GLU A 1 79 ? 16.389 10.398 -24.372 1.00 97.06 79 GLU A CA 1
ATOM 610 C C . GLU A 1 79 ? 15.613 11.009 -23.196 1.00 97.06 79 GLU A C 1
ATOM 612 O O . GLU A 1 79 ? 15.353 12.212 -23.202 1.00 97.06 79 GLU A O 1
ATOM 617 N N . SER A 1 80 ? 15.336 10.246 -22.136 1.00 96.31 80 SER A N 1
ATOM 618 C CA . SER A 1 80 ? 14.674 10.745 -20.915 1.00 96.31 80 SER A CA 1
ATOM 619 C C . SER A 1 80 ? 15.456 11.821 -20.159 1.00 96.31 80 SER A C 1
ATOM 621 O O . SER A 1 80 ? 14.887 12.586 -19.384 1.00 96.31 80 SER A O 1
ATOM 623 N N . SER A 1 81 ? 16.759 11.946 -20.425 1.00 93.62 81 SER A N 1
ATOM 624 C CA . SER A 1 81 ? 17.572 13.057 -19.919 1.00 93.62 81 SER A CA 1
ATOM 625 C C . SER A 1 81 ? 17.276 14.398 -20.610 1.00 93.62 81 SER A C 1
ATOM 627 O O . SER A 1 81 ? 17.626 15.455 -20.081 1.00 93.62 81 SER A O 1
ATOM 629 N N . ARG A 1 82 ? 16.640 14.373 -21.791 1.00 93.25 82 ARG A N 1
ATOM 630 C CA . ARG A 1 82 ? 16.439 15.536 -22.673 1.00 93.25 82 ARG A CA 1
ATOM 631 C C . ARG A 1 82 ? 14.973 15.856 -22.936 1.00 93.25 82 ARG A C 1
ATOM 633 O O . ARG A 1 82 ? 14.671 17.008 -23.235 1.00 93.25 82 ARG A O 1
ATOM 640 N N . ALA A 1 83 ? 14.093 14.863 -22.854 1.00 94.44 83 ALA A N 1
ATOM 641 C CA . ALA A 1 83 ? 12.675 15.001 -23.147 1.00 94.44 83 ALA A CA 1
ATOM 642 C C . ALA A 1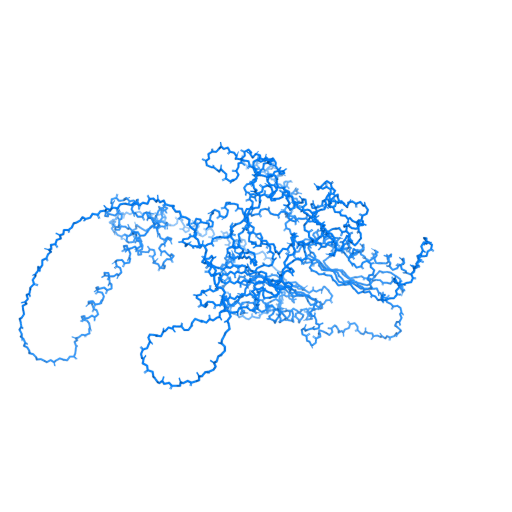 83 ? 11.816 14.287 -22.097 1.00 94.44 83 ALA A C 1
ATOM 644 O O . ALA A 1 83 ? 12.226 13.284 -21.516 1.00 94.44 83 ALA A O 1
ATOM 645 N N . LYS A 1 84 ? 10.608 14.812 -21.875 1.00 94.69 84 LYS A N 1
ATOM 646 C CA . LYS A 1 84 ? 9.583 14.211 -21.007 1.00 94.69 84 LYS A CA 1
ATOM 647 C C . LYS A 1 84 ? 8.734 13.172 -21.716 1.00 94.69 84 LYS A C 1
ATOM 649 O O . LYS A 1 84 ? 8.247 12.249 -21.075 1.00 94.69 84 LYS A O 1
ATOM 654 N N . PHE A 1 85 ? 8.639 13.294 -23.031 1.00 95.19 85 PHE A N 1
ATOM 655 C CA . PHE A 1 85 ? 8.004 12.345 -23.920 1.00 95.19 85 PHE A CA 1
ATOM 656 C C . PHE A 1 85 ? 8.955 12.023 -25.066 1.00 95.19 85 PHE A C 1
ATOM 658 O O . PHE A 1 85 ? 9.576 12.924 -25.637 1.00 95.19 85 PHE A O 1
ATOM 665 N N . PHE A 1 86 ? 9.060 10.750 -25.430 1.00 95.75 86 PHE A N 1
ATOM 666 C CA . PHE A 1 86 ? 9.820 10.348 -26.606 1.00 95.75 86 PHE A CA 1
ATOM 667 C C . PHE A 1 86 ? 9.238 9.077 -27.210 1.00 95.75 86 PHE A C 1
ATOM 669 O O . PHE A 1 86 ? 9.108 8.065 -26.523 1.00 95.75 86 PHE A O 1
ATOM 676 N N . LYS A 1 87 ? 8.947 9.127 -28.512 1.00 92.00 87 LYS A N 1
ATOM 677 C CA . LYS A 1 87 ? 8.481 7.998 -29.320 1.00 92.00 87 LYS A CA 1
ATOM 678 C C . LYS A 1 87 ? 9.544 7.607 -30.332 1.00 92.00 87 LYS A C 1
ATOM 680 O O . LYS A 1 87 ? 10.145 8.467 -30.975 1.00 92.00 87 LYS A O 1
ATOM 685 N N . THR A 1 88 ? 9.771 6.310 -30.494 1.00 92.06 88 THR A N 1
ATOM 686 C CA . THR A 1 88 ? 10.766 5.808 -31.441 1.00 92.06 88 THR A CA 1
ATOM 687 C C . THR A 1 88 ? 10.415 4.428 -31.982 1.00 92.06 88 THR A C 1
ATOM 689 O O . THR A 1 88 ? 9.517 3.751 -31.484 1.00 92.06 88 THR A O 1
ATOM 692 N N . LEU A 1 89 ? 11.143 4.041 -33.024 1.00 89.31 89 LEU A N 1
ATOM 693 C CA . LEU A 1 89 ? 11.114 2.738 -33.666 1.00 89.31 89 LEU A CA 1
ATOM 694 C C . LEU A 1 89 ? 12.565 2.266 -33.775 1.00 89.31 89 LEU A C 1
ATOM 696 O O . LEU A 1 89 ? 13.405 2.981 -34.326 1.00 89.31 89 LEU A O 1
ATOM 700 N N . VAL A 1 90 ? 12.873 1.088 -33.237 1.00 86.19 90 VAL A N 1
ATOM 701 C CA . VAL A 1 90 ? 14.226 0.518 -33.251 1.00 86.19 90 VAL A CA 1
ATOM 702 C C . VAL A 1 90 ? 14.176 -0.917 -33.756 1.00 86.19 90 VAL A C 1
ATOM 704 O O . VAL A 1 90 ? 13.443 -1.742 -33.223 1.00 86.19 90 VAL A O 1
ATOM 707 N N . GLY A 1 91 ? 14.989 -1.227 -34.763 1.00 81.75 91 GLY A N 1
ATOM 708 C CA . GLY A 1 91 ? 15.129 -2.570 -35.322 1.00 81.75 91 GLY A CA 1
ATOM 709 C C . GLY A 1 91 ? 15.214 -2.552 -36.844 1.00 81.75 91 GLY A C 1
ATOM 710 O O . GLY A 1 91 ? 15.551 -1.532 -37.445 1.00 81.75 91 GLY A O 1
ATOM 711 N N . ASN A 1 92 ? 14.955 -3.702 -37.458 1.00 75.31 92 ASN A N 1
ATOM 712 C CA . ASN A 1 92 ? 14.918 -3.870 -38.911 1.00 75.31 92 ASN A CA 1
ATOM 713 C C . ASN A 1 92 ? 13.487 -4.183 -39.378 1.00 75.31 92 ASN A C 1
ATOM 715 O O . ASN A 1 92 ? 12.603 -4.374 -38.551 1.00 75.31 92 ASN A O 1
ATOM 719 N N . GLU A 1 93 ? 13.275 -4.303 -40.689 1.00 67.50 93 GLU A N 1
ATOM 720 C CA . GLU A 1 93 ? 11.954 -4.569 -41.293 1.00 67.50 93 GLU A CA 1
ATOM 721 C C . GLU A 1 93 ? 11.245 -5.831 -40.761 1.00 67.50 93 GLU A C 1
ATOM 723 O O . GLU A 1 93 ? 10.055 -6.000 -40.997 1.00 67.50 93 GLU A O 1
ATOM 728 N N . GLN A 1 94 ? 11.956 -6.731 -40.067 1.00 67.38 94 GLN A N 1
ATOM 729 C CA . GLN A 1 94 ? 11.420 -8.009 -39.588 1.00 67.38 94 GLN A CA 1
ATOM 730 C C . GLN A 1 94 ? 11.276 -8.105 -38.064 1.00 67.38 94 GLN A C 1
ATOM 732 O O . GLN A 1 94 ? 10.510 -8.929 -37.557 1.00 67.38 94 GLN A O 1
ATOM 737 N N . HIS A 1 95 ? 12.032 -7.292 -37.327 1.00 74.62 95 HIS A N 1
ATOM 738 C CA . HIS A 1 95 ? 12.170 -7.329 -35.874 1.00 74.62 95 HIS A CA 1
ATOM 739 C C . HIS A 1 95 ? 12.301 -5.901 -35.331 1.00 74.62 95 HIS A C 1
ATOM 741 O O . HIS A 1 95 ? 13.286 -5.564 -34.670 1.00 74.62 95 HIS A O 1
ATOM 747 N N . ALA A 1 96 ? 11.333 -5.047 -35.663 1.00 82.12 96 ALA A N 1
ATOM 748 C CA . ALA A 1 96 ? 11.249 -3.695 -35.132 1.00 82.12 96 ALA A CA 1
ATOM 749 C C . ALA A 1 96 ? 10.435 -3.658 -33.836 1.00 82.12 96 ALA A C 1
ATOM 751 O O . ALA A 1 96 ? 9.481 -4.413 -33.657 1.00 82.12 96 ALA A O 1
ATOM 752 N N . VAL A 1 97 ? 10.829 -2.768 -32.932 1.00 86.88 97 VAL A N 1
ATOM 753 C CA . VAL A 1 97 ? 10.096 -2.435 -31.712 1.00 86.88 97 VAL A CA 1
ATOM 754 C C . VAL A 1 97 ? 9.723 -0.968 -31.793 1.00 86.88 97 VAL A C 1
ATOM 756 O O . VAL A 1 97 ? 10.603 -0.107 -31.896 1.00 86.88 97 VAL A O 1
ATOM 759 N N . SER A 1 98 ? 8.425 -0.694 -31.772 1.00 88.75 98 SER A N 1
ATOM 760 C CA . SER A 1 98 ? 7.877 0.655 -31.718 1.00 88.75 98 SER A CA 1
ATOM 761 C C . SER A 1 98 ? 7.366 0.937 -30.310 1.00 88.75 98 SER A C 1
ATOM 763 O O . SER A 1 98 ? 6.974 0.024 -29.584 1.00 88.75 98 SER A O 1
ATOM 765 N N . GLY A 1 99 ? 7.394 2.196 -29.890 1.00 90.44 99 GLY A N 1
ATOM 766 C CA . GLY A 1 99 ? 6.884 2.563 -28.578 1.00 90.44 99 GLY A CA 1
ATOM 767 C C . GLY A 1 99 ? 7.366 3.921 -28.110 1.00 90.44 99 GLY A C 1
ATOM 768 O O . GLY A 1 99 ? 7.977 4.682 -28.868 1.00 90.44 99 GLY A O 1
ATOM 769 N N . TRP A 1 100 ? 7.076 4.234 -26.856 1.00 94.75 100 TRP A N 1
ATOM 770 C CA . TRP A 1 100 ? 7.358 5.537 -26.268 1.00 94.75 100 TRP A CA 1
ATOM 771 C C . TRP A 1 100 ? 7.408 5.483 -24.740 1.00 94.75 100 TRP A C 1
ATOM 773 O O . TRP A 1 100 ? 6.856 4.565 -24.135 1.00 94.75 100 TRP A O 1
ATOM 783 N N . PHE A 1 101 ? 8.049 6.483 -24.126 1.00 96.38 101 PHE A N 1
ATOM 784 C CA . PHE A 1 101 ? 7.895 6.781 -22.698 1.00 96.38 101 PHE A CA 1
ATOM 785 C C . PHE A 1 101 ? 7.264 8.160 -22.494 1.00 96.38 101 PHE A C 1
ATOM 787 O O . PHE A 1 101 ? 7.415 9.045 -23.340 1.00 96.38 101 PHE A O 1
ATOM 794 N N . GLN A 1 102 ? 6.617 8.339 -21.346 1.00 95.75 102 GLN A N 1
ATOM 795 C CA . GLN A 1 102 ? 6.124 9.616 -20.839 1.00 95.75 102 GLN A CA 1
ATOM 796 C C . GLN A 1 102 ? 6.468 9.728 -19.353 1.00 95.75 102 GLN A C 1
ATOM 798 O O . GLN A 1 102 ? 6.154 8.837 -18.567 1.00 95.75 102 GLN A O 1
ATOM 803 N N . CYS A 1 103 ? 7.108 10.822 -18.965 1.00 96.25 103 CYS A N 1
ATOM 804 C CA . CYS A 1 103 ? 7.327 11.210 -17.576 1.00 96.25 103 CYS A CA 1
ATOM 805 C C . CYS A 1 103 ? 6.239 12.180 -17.111 1.00 96.25 103 CYS A C 1
ATOM 807 O O . CYS A 1 103 ? 5.674 12.918 -17.922 1.00 96.25 103 CYS A O 1
ATOM 809 N N . ARG A 1 104 ? 6.007 12.233 -15.798 1.00 92.88 104 ARG A N 1
ATOM 810 C CA . ARG A 1 104 ? 5.202 13.294 -15.189 1.00 92.88 104 ARG A CA 1
ATOM 811 C C . ARG A 1 104 ? 5.863 14.652 -15.423 1.00 92.88 104 ARG A C 1
ATOM 813 O O . ARG A 1 104 ? 7.094 14.768 -15.324 1.00 92.88 104 ARG A O 1
ATOM 820 N N . GLU A 1 105 ? 5.062 15.640 -15.807 1.00 90.50 105 GLU A N 1
ATOM 821 C CA . GLU A 1 105 ? 5.577 16.914 -16.323 1.00 90.50 105 GLU A CA 1
ATOM 822 C C . GLU A 1 105 ? 6.178 17.793 -15.217 1.00 90.50 105 GLU A C 1
ATOM 824 O O . GLU A 1 105 ? 7.202 18.441 -15.421 1.00 90.50 105 GLU A O 1
ATOM 829 N N . ASP A 1 106 ? 5.609 17.729 -14.016 1.00 87.75 106 ASP A N 1
ATOM 830 C CA . ASP A 1 106 ? 6.051 18.440 -12.811 1.00 87.75 106 ASP A CA 1
ATOM 831 C C . ASP A 1 106 ? 7.378 17.911 -12.231 1.00 87.75 106 ASP A C 1
ATOM 833 O O . ASP A 1 106 ? 8.042 18.577 -11.431 1.00 87.75 106 ASP A O 1
ATOM 837 N N . TYR A 1 107 ? 7.818 16.719 -12.639 1.00 88.50 107 TYR A N 1
ATOM 838 C CA . TYR A 1 107 ? 9.081 16.163 -12.167 1.00 88.50 107 TYR A CA 1
ATOM 839 C C . TYR A 1 107 ? 10.291 16.815 -12.849 1.00 88.50 107 TYR A C 1
ATOM 841 O O . TYR A 1 107 ? 10.253 17.125 -14.034 1.00 88.50 107 TYR A O 1
ATOM 849 N N . PRO A 1 108 ? 11.442 16.972 -12.173 1.00 90.88 108 PRO A N 1
ATOM 850 C CA . PRO A 1 108 ? 12.690 17.370 -12.829 1.00 90.88 108 PRO A CA 1
ATOM 851 C C . PRO A 1 108 ? 13.180 16.338 -13.862 1.00 90.88 108 PRO A C 1
ATOM 853 O O . PRO A 1 108 ? 12.877 15.145 -13.768 1.00 90.88 108 PRO A O 1
ATOM 856 N N . SER A 1 109 ? 13.980 16.756 -14.851 1.00 90.81 109 SER A N 1
ATOM 857 C CA . SER A 1 109 ? 14.542 15.837 -15.866 1.00 90.81 109 SER A CA 1
ATOM 858 C C . SER A 1 109 ? 15.429 14.741 -15.265 1.00 90.81 109 SER A C 1
ATOM 860 O O . SER A 1 109 ? 15.435 13.621 -15.762 1.00 90.81 109 SER A O 1
ATOM 862 N N . GLU A 1 110 ? 16.118 15.019 -14.154 1.00 91.19 110 GLU A N 1
ATOM 863 C CA . GLU A 1 110 ? 16.891 14.005 -13.423 1.00 91.19 110 GLU A CA 1
ATOM 864 C C . GLU A 1 110 ? 15.991 12.887 -12.875 1.00 91.19 110 GLU A C 1
ATOM 866 O O . GLU A 1 110 ? 16.305 11.706 -13.025 1.00 91.19 110 GLU A O 1
ATOM 871 N N . ILE A 1 111 ? 14.839 13.247 -12.296 1.00 92.19 111 ILE A N 1
ATOM 872 C CA . ILE A 1 111 ? 13.851 12.280 -11.799 1.00 92.19 111 ILE A CA 1
ATOM 873 C C . ILE A 1 111 ? 13.272 11.471 -12.953 1.00 92.19 111 ILE A C 1
ATOM 875 O O . ILE A 1 111 ? 13.187 10.253 -12.848 1.00 92.19 111 ILE A O 1
ATOM 879 N N . CYS A 1 112 ? 12.942 12.126 -14.069 1.00 95.12 112 CYS A N 1
ATOM 880 C CA . CYS A 1 112 ? 12.469 11.445 -15.274 1.00 95.12 112 CYS A CA 1
ATOM 881 C C . CYS A 1 112 ? 13.485 10.411 -15.770 1.00 95.12 112 CYS A C 1
ATOM 883 O O . CYS A 1 112 ? 13.124 9.258 -15.993 1.00 95.12 112 CYS A O 1
ATOM 885 N N . HIS A 1 113 ? 14.768 10.775 -15.843 1.00 95.69 113 HIS A N 1
ATOM 886 C CA . HIS A 1 113 ? 15.808 9.847 -16.271 1.00 95.69 113 HIS A CA 1
ATOM 887 C C . HIS A 1 113 ? 15.949 8.635 -15.343 1.00 95.69 113 HIS A C 1
ATOM 889 O O . HIS A 1 113 ? 15.972 7.498 -15.817 1.00 95.69 113 HIS A O 1
ATOM 895 N N . ARG A 1 114 ? 15.975 8.854 -14.019 1.00 94.62 114 ARG A N 1
ATOM 896 C CA . ARG A 1 114 ? 15.994 7.751 -13.042 1.00 94.62 114 ARG A CA 1
ATOM 897 C C . ARG A 1 114 ? 14.743 6.883 -13.162 1.00 94.62 114 ARG A C 1
ATOM 899 O O . ARG A 1 114 ? 14.872 5.668 -13.207 1.00 94.62 114 ARG A O 1
ATOM 906 N N . CYS A 1 115 ? 13.564 7.492 -13.279 1.00 95.50 115 CYS A N 1
ATOM 907 C CA . CYS A 1 115 ? 12.302 6.777 -13.429 1.00 95.50 115 CYS A CA 1
ATOM 908 C C . CYS A 1 115 ? 12.306 5.876 -14.670 1.00 95.50 115 CYS A C 1
ATOM 910 O O . CYS A 1 115 ? 12.015 4.689 -14.565 1.00 95.50 115 CYS A O 1
ATOM 912 N N . VAL A 1 116 ? 12.699 6.406 -15.834 1.00 96.25 116 VAL A N 1
ATOM 913 C CA . VAL A 1 116 ? 12.740 5.637 -17.090 1.00 96.25 116 VAL A CA 1
ATOM 914 C C . VAL A 1 116 ? 13.765 4.501 -17.017 1.00 96.25 116 VAL A C 1
ATOM 916 O O . VAL A 1 116 ? 13.517 3.417 -17.547 1.00 96.25 116 VAL A O 1
ATOM 919 N N . ARG A 1 117 ? 14.887 4.701 -16.316 1.00 94.12 117 ARG A N 1
ATOM 920 C CA . ARG A 1 117 ? 15.861 3.635 -16.047 1.00 94.12 117 ARG A CA 1
ATOM 921 C C . ARG A 1 117 ? 15.272 2.516 -15.183 1.00 94.12 117 ARG A C 1
ATOM 923 O O . ARG A 1 117 ? 15.409 1.350 -15.543 1.00 94.12 117 ARG A O 1
ATOM 930 N N . GLU A 1 118 ? 14.589 2.849 -14.088 1.00 92.62 118 GLU A N 1
ATOM 931 C CA . GLU A 1 118 ? 13.905 1.841 -13.260 1.00 92.62 118 GLU A CA 1
ATOM 932 C C . GLU A 1 118 ? 12.818 1.116 -14.061 1.00 92.62 118 GLU A C 1
ATOM 934 O O . GLU A 1 118 ? 12.667 -0.102 -13.992 1.00 92.62 118 GLU A O 1
ATOM 939 N N . LEU A 1 119 ? 12.094 1.849 -14.898 1.00 89.81 119 LEU A N 1
ATOM 940 C CA . LEU A 1 119 ? 11.045 1.325 -15.756 1.00 89.81 119 LEU A CA 1
ATOM 941 C C . LEU A 1 119 ? 11.580 0.369 -16.842 1.00 89.81 119 LEU A C 1
ATOM 943 O O . LEU A 1 119 ? 10.934 -0.648 -17.114 1.00 89.81 119 LEU A O 1
ATOM 947 N N . ARG A 1 120 ? 12.784 0.597 -17.390 1.00 88.19 120 ARG A N 1
ATOM 948 C CA . ARG A 1 120 ? 13.514 -0.389 -18.217 1.00 88.19 120 ARG A CA 1
ATOM 949 C C . ARG A 1 120 ? 13.741 -1.689 -17.445 1.00 88.19 120 ARG A C 1
ATOM 951 O O . ARG A 1 120 ? 13.472 -2.769 -17.979 1.00 88.19 120 ARG A O 1
ATOM 958 N N . ASP A 1 121 ? 14.241 -1.596 -16.216 1.00 82.50 121 ASP A N 1
ATOM 959 C CA . ASP A 1 121 ? 14.606 -2.763 -15.404 1.00 82.50 121 ASP A CA 1
ATOM 960 C C . ASP A 1 121 ? 13.364 -3.546 -14.959 1.00 82.50 121 ASP A C 1
ATOM 962 O O . ASP A 1 121 ? 13.318 -4.777 -15.050 1.00 82.50 121 ASP A O 1
ATOM 966 N N . ILE A 1 122 ? 12.311 -2.833 -14.554 1.00 80.75 122 ILE A N 1
ATOM 967 C CA . ILE A 1 122 ? 11.006 -3.400 -14.209 1.00 80.75 122 ILE A CA 1
ATOM 968 C C . ILE A 1 122 ? 10.383 -4.089 -15.422 1.00 80.75 122 ILE A C 1
ATOM 970 O O . ILE A 1 122 ? 9.954 -5.233 -15.309 1.00 80.75 122 ILE A O 1
ATOM 974 N N . SER A 1 123 ? 10.378 -3.453 -16.589 1.00 82.62 123 SER A N 1
ATOM 975 C CA . SER A 1 123 ? 9.821 -4.052 -17.802 1.00 82.62 123 SER A CA 1
ATOM 976 C C . SER A 1 123 ? 10.594 -5.266 -18.288 1.00 82.62 123 SER A C 1
ATOM 978 O O . SER A 1 123 ? 9.989 -6.280 -18.619 1.00 82.62 123 SER A O 1
ATOM 980 N N . SER A 1 124 ? 11.926 -5.215 -18.261 1.00 80.00 124 SER A N 1
ATOM 981 C CA . SER A 1 124 ? 12.752 -6.372 -18.622 1.00 80.00 124 SER A CA 1
ATOM 982 C C . SER A 1 124 ? 12.452 -7.567 -17.710 1.00 80.00 124 SER A C 1
ATOM 984 O O . SER A 1 124 ? 12.427 -8.712 -18.158 1.00 80.00 124 SER A O 1
ATOM 986 N N . ARG A 1 125 ? 12.174 -7.300 -16.429 1.00 78.25 125 ARG A N 1
ATOM 987 C CA . ARG A 1 125 ? 11.850 -8.313 -15.421 1.00 78.25 125 ARG A CA 1
ATOM 988 C C . ARG A 1 125 ? 10.411 -8.833 -15.505 1.00 78.25 125 ARG A C 1
ATOM 990 O O . ARG A 1 125 ? 10.208 -10.025 -15.301 1.00 78.25 125 ARG A O 1
ATOM 997 N N . LEU A 1 126 ? 9.429 -7.967 -15.762 1.00 79.06 126 LEU A N 1
ATOM 998 C CA . LEU A 1 126 ? 8.003 -8.327 -15.781 1.00 79.06 126 LEU A CA 1
ATOM 999 C C . LEU A 1 126 ? 7.518 -8.787 -17.162 1.00 79.06 126 LEU A C 1
ATOM 1001 O O . LEU A 1 126 ? 6.708 -9.703 -17.250 1.00 79.06 126 LEU A O 1
ATOM 1005 N N . CYS A 1 127 ? 8.036 -8.182 -18.229 1.00 80.06 127 CYS A N 1
ATOM 1006 C CA . CYS A 1 127 ? 7.564 -8.342 -19.602 1.00 80.06 127 CYS A CA 1
ATOM 1007 C C . CYS A 1 127 ? 8.667 -8.819 -20.571 1.00 80.06 127 CYS A C 1
ATOM 1009 O O . CYS A 1 127 ? 8.515 -8.668 -21.776 1.00 80.06 127 CYS A O 1
ATOM 1011 N N . GLY A 1 128 ? 9.778 -9.400 -20.098 1.00 67.44 128 GLY A N 1
ATOM 1012 C CA . GLY A 1 128 ? 10.962 -9.696 -20.929 1.00 67.44 128 GLY A CA 1
ATOM 1013 C C . GLY A 1 128 ? 10.748 -10.596 -22.162 1.00 67.44 128 GLY A C 1
ATOM 1014 O O . GLY A 1 128 ? 11.589 -10.597 -23.056 1.00 67.44 128 GLY A O 1
ATOM 1015 N N . ASN A 1 129 ? 9.627 -11.325 -22.234 1.00 70.50 129 ASN A N 1
ATOM 1016 C CA . ASN A 1 129 ? 9.235 -12.156 -23.384 1.00 70.50 129 ASN A CA 1
ATOM 1017 C C . ASN A 1 129 ? 7.955 -11.658 -24.087 1.00 70.50 129 ASN A C 1
ATOM 1019 O O . ASN A 1 129 ? 7.375 -12.387 -24.892 1.00 70.50 129 ASN A O 1
ATOM 1023 N N . ALA A 1 130 ? 7.464 -10.471 -23.739 1.00 76.25 130 ALA A N 1
ATOM 1024 C CA . ALA A 1 130 ? 6.207 -9.950 -24.249 1.00 76.25 130 ALA A CA 1
ATOM 1025 C C . ALA A 1 130 ? 6.372 -9.371 -25.662 1.00 76.25 130 ALA A C 1
ATOM 1027 O O . ALA A 1 130 ? 7.401 -8.785 -26.000 1.00 76.25 130 ALA A O 1
ATOM 1028 N N . THR A 1 131 ? 5.348 -9.542 -26.494 1.00 80.12 131 THR A N 1
ATOM 1029 C CA . THR A 1 131 ? 5.246 -8.907 -27.812 1.00 80.12 131 THR A CA 1
ATOM 1030 C C . THR A 1 131 ? 4.742 -7.478 -27.726 1.00 80.12 131 THR A C 1
ATOM 1032 O O . THR A 1 131 ? 5.042 -6.685 -28.608 1.00 80.12 131 THR A O 1
ATOM 1035 N N . SER A 1 132 ? 4.044 -7.125 -26.655 1.00 86.31 132 SER A N 1
ATOM 1036 C CA . SER A 1 132 ? 3.770 -5.740 -26.294 1.00 86.31 132 SER A CA 1
ATOM 1037 C C . SER A 1 132 ? 3.750 -5.605 -24.777 1.00 86.31 132 SER A C 1
ATOM 1039 O O . SER A 1 132 ? 3.485 -6.571 -24.053 1.00 86.31 132 SER A O 1
ATOM 1041 N N . ALA A 1 133 ? 4.049 -4.414 -24.274 1.00 87.81 133 ALA A N 1
ATOM 1042 C CA . ALA A 1 133 ? 3.882 -4.131 -22.861 1.00 87.81 133 ALA A CA 1
ATOM 1043 C C . ALA A 1 133 ? 3.537 -2.675 -22.592 1.00 87.81 133 ALA A C 1
ATOM 1045 O O . ALA A 1 133 ? 4.017 -1.771 -23.272 1.00 87.81 133 ALA A O 1
ATOM 1046 N N . ARG A 1 134 ? 2.783 -2.468 -21.514 1.00 92.38 134 ARG A N 1
ATOM 1047 C CA . ARG A 1 134 ? 2.549 -1.190 -20.850 1.00 92.38 134 ARG A CA 1
ATOM 1048 C C . ARG A 1 134 ? 3.003 -1.319 -19.405 1.00 92.38 134 ARG A C 1
ATOM 1050 O O . ARG A 1 134 ? 2.518 -2.182 -18.678 1.00 92.38 134 ARG A O 1
ATOM 1057 N N . VAL A 1 135 ? 3.935 -0.476 -18.979 1.00 92.56 135 VAL A N 1
ATOM 1058 C CA . VAL A 1 135 ? 4.448 -0.467 -17.601 1.00 92.56 135 VAL A CA 1
ATOM 1059 C C . VAL A 1 135 ? 4.359 0.953 -17.078 1.00 92.56 135 VAL A C 1
ATOM 1061 O O . VAL A 1 135 ? 4.900 1.862 -17.704 1.00 92.56 135 VAL A O 1
ATOM 1064 N N . HIS A 1 136 ? 3.671 1.137 -15.952 1.00 94.31 136 HIS A N 1
ATOM 1065 C CA . HIS A 1 136 ? 3.384 2.448 -15.381 1.00 94.31 136 HIS A CA 1
ATOM 1066 C C . HIS A 1 136 ? 3.941 2.543 -13.958 1.00 94.31 136 HIS A C 1
ATOM 1068 O O . HIS A 1 136 ? 3.527 1.794 -13.074 1.00 94.31 136 HIS A O 1
ATOM 1074 N N . LEU A 1 137 ? 4.884 3.457 -13.739 1.00 94.12 137 LEU A N 1
ATOM 1075 C CA . LEU A 1 137 ? 5.347 3.892 -12.420 1.00 94.12 137 LEU A CA 1
ATOM 1076 C C . LEU A 1 137 ? 4.714 5.248 -12.096 1.00 94.12 137 LEU A C 1
ATOM 1078 O O . LEU A 1 137 ? 4.300 5.965 -13.004 1.00 94.12 137 LEU A O 1
ATOM 1082 N N . ARG A 1 138 ? 4.677 5.645 -10.823 1.00 90.12 138 ARG A N 1
ATOM 1083 C CA . ARG A 1 138 ? 4.076 6.933 -10.424 1.00 90.12 138 ARG A CA 1
ATOM 1084 C C . ARG A 1 138 ? 4.661 8.150 -11.147 1.00 90.12 138 ARG A C 1
ATOM 1086 O O . ARG A 1 138 ? 3.947 9.124 -11.362 1.00 90.12 138 ARG A O 1
ATOM 1093 N N . GLY A 1 139 ? 5.944 8.109 -11.512 1.00 92.25 139 GLY A N 1
ATOM 1094 C CA . GLY A 1 139 ? 6.620 9.221 -12.180 1.00 92.25 139 GLY A CA 1
ATOM 1095 C C . GLY A 1 139 ? 6.791 9.110 -13.685 1.00 92.25 139 GLY A C 1
ATOM 1096 O O . GLY A 1 139 ? 7.185 10.092 -14.316 1.00 92.25 139 GLY A O 1
ATOM 1097 N N . CYS A 1 140 ? 6.569 7.935 -14.264 1.00 95.81 140 CYS A N 1
ATOM 1098 C CA . CYS A 1 140 ? 6.755 7.710 -15.687 1.00 95.81 140 CYS A CA 1
ATOM 1099 C C . CYS A 1 140 ? 6.147 6.383 -16.118 1.00 95.81 140 CYS A C 1
ATOM 1101 O O . CYS A 1 140 ? 6.028 5.441 -15.338 1.00 95.81 140 CYS A O 1
ATOM 1103 N N . HIS A 1 141 ? 5.845 6.270 -17.400 1.00 95.50 141 HIS A N 1
ATOM 1104 C CA . HIS A 1 141 ? 5.379 5.030 -17.984 1.00 95.50 141 HIS A CA 1
ATOM 1105 C C . HIS A 1 141 ? 5.929 4.839 -19.393 1.00 95.50 141 HIS A C 1
ATOM 1107 O O . HIS A 1 141 ? 6.440 5.776 -20.010 1.00 95.50 141 HIS A O 1
ATOM 1113 N N . MET A 1 142 ? 5.833 3.614 -19.901 1.00 94.50 142 MET A N 1
ATOM 1114 C CA . MET A 1 142 ? 6.120 3.319 -21.296 1.00 94.50 142 MET A CA 1
ATOM 1115 C C . MET A 1 142 ? 5.166 2.298 -21.867 1.00 94.50 142 MET A C 1
ATOM 1117 O O . MET A 1 142 ? 4.604 1.464 -21.149 1.00 94.50 142 MET A O 1
ATOM 1121 N N . VAL A 1 143 ? 5.088 2.342 -23.188 1.00 92.75 143 VAL A N 1
ATOM 1122 C CA . VAL A 1 143 ? 4.403 1.365 -24.017 1.00 92.75 143 VAL A CA 1
ATOM 1123 C C . VAL A 1 143 ? 5.357 0.932 -25.121 1.00 92.75 143 VAL A C 1
ATOM 1125 O O . VAL A 1 143 ? 6.019 1.780 -25.724 1.00 92.75 143 VAL A O 1
ATOM 1128 N N . TYR A 1 144 ? 5.433 -0.366 -25.399 1.00 90.56 144 TYR A N 1
ATOM 1129 C CA . TYR A 1 144 ? 6.103 -0.875 -26.592 1.00 90.56 144 TYR A CA 1
ATOM 1130 C C . TYR A 1 144 ? 5.329 -2.019 -27.235 1.00 90.56 144 TYR A C 1
ATOM 1132 O O . TYR A 1 144 ? 4.593 -2.739 -26.562 1.00 90.56 144 TYR A O 1
ATOM 1140 N N . GLU A 1 145 ? 5.555 -2.207 -28.529 1.00 89.00 145 GLU A N 1
ATOM 1141 C CA . GLU A 1 145 ? 5.019 -3.295 -29.337 1.00 89.00 145 GLU A CA 1
ATOM 1142 C C . GLU A 1 145 ? 6.065 -3.749 -30.366 1.00 89.00 145 GLU A C 1
ATOM 1144 O O . GLU A 1 145 ? 6.773 -2.937 -30.968 1.00 89.00 145 GLU A O 1
ATOM 1149 N N . ILE A 1 146 ? 6.189 -5.063 -30.544 1.00 83.00 146 ILE A N 1
ATOM 1150 C CA . ILE A 1 146 ? 7.050 -5.692 -31.545 1.00 83.00 146 ILE A CA 1
ATOM 1151 C C . ILE A 1 146 ? 6.258 -5.819 -32.847 1.00 83.00 146 ILE A C 1
ATOM 1153 O O . ILE A 1 146 ? 5.264 -6.539 -32.899 1.00 83.00 146 ILE A O 1
ATOM 1157 N N . GLU A 1 147 ? 6.730 -5.187 -33.920 1.00 76.50 147 GLU A N 1
ATOM 1158 C CA . GLU A 1 147 ? 6.064 -5.248 -35.222 1.00 76.50 147 GLU A CA 1
ATOM 1159 C C . GLU A 1 147 ? 6.146 -6.668 -35.823 1.00 76.50 147 GLU A C 1
ATOM 1161 O O . GLU A 1 147 ? 7.180 -7.347 -35.766 1.00 76.50 147 GLU A O 1
ATOM 1166 N N . HIS A 1 148 ? 5.035 -7.152 -36.385 1.00 65.00 148 HIS A N 1
ATOM 1167 C CA . HIS A 1 148 ? 4.940 -8.456 -37.047 1.00 65.00 148 HIS A CA 1
ATOM 1168 C C . HIS A 1 148 ? 4.806 -8.286 -38.566 1.00 65.00 148 HIS A C 1
ATOM 1170 O O . HIS A 1 148 ? 4.005 -7.494 -39.050 1.00 65.00 148 HIS A O 1
ATOM 1176 N N . VAL A 1 149 ? 5.580 -9.068 -39.325 1.00 53.31 149 VAL A N 1
ATOM 1177 C CA . VAL A 1 149 ? 5.696 -8.972 -40.797 1.00 53.31 149 VAL A CA 1
ATOM 1178 C C . VAL A 1 149 ? 4.494 -9.578 -41.542 1.00 53.31 149 VAL A C 1
ATOM 1180 O O . VAL A 1 149 ? 4.358 -9.398 -42.749 1.00 53.31 149 VAL A O 1
ATOM 1183 N N . ASP A 1 150 ? 3.587 -10.273 -40.855 1.00 45.56 150 ASP A N 1
ATOM 1184 C CA . ASP A 1 150 ? 2.600 -11.143 -41.512 1.00 45.56 150 ASP A CA 1
ATOM 1185 C C . ASP A 1 150 ? 1.283 -10.467 -41.947 1.00 45.56 150 ASP A C 1
ATOM 1187 O O . ASP A 1 150 ? 0.351 -11.159 -42.359 1.00 45.56 150 ASP A O 1
ATOM 1191 N N . THR A 1 151 ? 1.181 -9.135 -41.953 1.00 37.53 151 THR A N 1
ATOM 1192 C CA . THR A 1 151 ? 0.015 -8.448 -42.545 1.00 37.53 151 THR A CA 1
ATOM 1193 C C . THR A 1 151 ? 0.388 -7.633 -43.783 1.00 37.53 151 THR A C 1
ATOM 1195 O O . THR A 1 151 ? 0.895 -6.516 -43.657 1.00 37.53 151 THR A O 1
ATOM 1198 N N . PRO A 1 152 ? 0.106 -8.140 -45.002 1.00 37.06 152 PRO A N 1
ATOM 1199 C CA . PRO A 1 152 ? 0.183 -7.334 -46.204 1.00 37.06 152 PRO A CA 1
ATOM 1200 C C . PRO A 1 152 ? -0.993 -6.351 -46.256 1.00 37.06 152 PRO A C 1
ATOM 1202 O O . PRO A 1 152 ? -2.153 -6.723 -46.096 1.00 37.06 152 PRO A O 1
ATOM 1205 N N . THR A 1 153 ? -0.664 -5.106 -46.600 1.00 36.91 153 THR A N 1
ATOM 1206 C CA . THR A 1 153 ? -1.550 -4.050 -47.116 1.00 36.91 153 THR A CA 1
ATOM 1207 C C . THR A 1 153 ? -2.695 -3.584 -46.218 1.00 36.91 153 THR A C 1
ATOM 1209 O O . THR A 1 153 ? -3.758 -4.184 -46.134 1.00 36.91 153 THR A O 1
ATOM 1212 N N . SER A 1 154 ? -2.597 -2.352 -45.746 1.00 33.44 154 SER A N 1
ATOM 1213 C CA . SER A 1 154 ? -3.218 -1.201 -46.412 1.00 33.44 154 SER A CA 1
ATOM 1214 C C . SER A 1 154 ? -2.937 0.037 -45.572 1.00 33.44 154 SER A C 1
ATOM 1216 O O . SER A 1 154 ? -2.553 -0.061 -44.414 1.00 33.44 154 SER A O 1
ATOM 1218 N N . GLN A 1 155 ? -3.060 1.205 -46.187 1.00 34.06 155 GLN A N 1
ATOM 1219 C CA . GLN A 1 155 ? -3.014 2.502 -45.530 1.00 34.06 155 GLN A CA 1
ATOM 1220 C C . GLN A 1 155 ? -4.003 2.537 -44.350 1.00 34.06 155 GLN A C 1
ATOM 1222 O O . GLN A 1 155 ? -5.161 2.915 -44.514 1.00 34.06 155 GLN A O 1
ATOM 1227 N N . ALA A 1 156 ? -3.567 2.142 -43.155 1.00 31.83 156 ALA A N 1
ATOM 1228 C CA . ALA A 1 156 ? -4.239 2.521 -41.928 1.00 31.83 156 ALA A CA 1
ATOM 1229 C C . ALA A 1 156 ? -3.892 3.993 -41.728 1.00 31.83 156 ALA A C 1
ATOM 1231 O O . ALA A 1 156 ? -2.788 4.350 -41.321 1.00 31.83 156 ALA A O 1
ATOM 1232 N N . ASN A 1 157 ? -4.809 4.854 -42.159 1.00 31.08 157 ASN A N 1
ATOM 1233 C CA . ASN A 1 157 ? -4.739 6.281 -41.913 1.00 31.08 157 ASN A CA 1
ATOM 1234 C C . ASN A 1 157 ? -4.410 6.511 -40.433 1.00 31.08 157 ASN A C 1
ATOM 1236 O O . ASN A 1 157 ? -5.183 6.125 -39.559 1.00 31.08 157 ASN A O 1
ATOM 1240 N N . HIS A 1 158 ? -3.284 7.170 -40.174 1.00 34.03 158 HIS A N 1
ATOM 1241 C CA . HIS A 1 158 ? -2.809 7.629 -38.866 1.00 34.03 158 HIS A CA 1
ATOM 1242 C C . HIS A 1 158 ? -3.712 8.710 -38.219 1.00 34.03 158 HIS A C 1
ATOM 1244 O O . HIS A 1 158 ? -3.240 9.524 -37.438 1.00 34.03 158 HIS A O 1
ATOM 1250 N N . HIS A 1 159 ? -5.013 8.728 -38.518 1.00 33.09 159 HIS A N 1
ATOM 1251 C CA . HIS A 1 159 ? -5.970 9.722 -38.031 1.00 33.09 159 HIS A CA 1
ATOM 1252 C C . HIS A 1 159 ? -7.295 9.057 -37.648 1.00 33.09 159 HIS A C 1
ATOM 1254 O O . HIS A 1 159 ? -8.243 9.045 -38.433 1.00 33.09 159 HIS A O 1
ATOM 1260 N N . ASN A 1 160 ? -7.316 8.447 -36.464 1.00 34.34 160 ASN A N 1
ATOM 1261 C CA . ASN A 1 160 ? -8.460 8.290 -35.554 1.00 34.34 160 ASN A CA 1
ATOM 1262 C C . ASN A 1 160 ? -8.074 7.223 -34.524 1.00 34.34 160 ASN A C 1
ATOM 1264 O O . ASN A 1 160 ? -8.360 6.039 -34.707 1.00 34.34 160 ASN A O 1
ATOM 1268 N N . TYR A 1 161 ? -7.432 7.631 -33.431 1.00 42.00 161 TYR A N 1
ATOM 1269 C CA . TYR A 1 161 ? -7.584 6.883 -32.189 1.00 42.00 161 TYR A CA 1
ATOM 1270 C C . TYR A 1 161 ? -9.037 7.178 -31.768 1.00 42.00 161 TYR A C 1
ATOM 1272 O O . TYR A 1 161 ? -9.373 8.227 -31.234 1.00 42.00 161 TYR A O 1
ATOM 1280 N N . LYS A 1 162 ? -9.978 6.343 -32.215 1.00 36.22 162 LYS A N 1
ATOM 1281 C CA . LYS A 1 162 ? -11.385 6.546 -31.881 1.00 36.22 162 LYS A CA 1
ATOM 1282 C C . LYS A 1 162 ? -11.510 6.238 -30.389 1.00 36.22 162 LYS A C 1
ATOM 1284 O O . LYS A 1 162 ? -11.599 5.061 -30.050 1.00 36.22 162 LYS A O 1
ATOM 1289 N N . LEU A 1 163 ? -11.468 7.271 -29.536 1.00 40.16 163 LEU A N 1
ATOM 1290 C CA . LEU A 1 163 ? -11.901 7.227 -28.134 1.00 40.16 163 LEU A CA 1
ATOM 1291 C C . LEU A 1 163 ? -13.198 6.420 -28.109 1.00 40.16 163 LEU A C 1
ATOM 1293 O O . LEU A 1 163 ? -14.216 6.825 -28.677 1.00 40.16 163 LEU A O 1
ATOM 1297 N N . LEU A 1 164 ? -13.097 5.186 -27.620 1.00 36.03 164 LEU A N 1
ATOM 1298 C CA . LEU A 1 164 ? -14.153 4.209 -27.790 1.00 36.03 164 LEU A CA 1
ATOM 1299 C C . LEU A 1 164 ? -15.381 4.705 -27.028 1.00 36.03 164 LEU A C 1
ATOM 1301 O O . LEU A 1 164 ? -15.302 5.031 -25.847 1.00 36.03 164 LEU A O 1
ATOM 1305 N N . GLU A 1 165 ? -16.512 4.737 -27.726 1.00 39.28 165 GLU A N 1
ATOM 1306 C CA . GLU A 1 165 ? -17.853 4.999 -27.209 1.00 39.28 165 GLU A CA 1
ATOM 1307 C C . GLU A 1 165 ? -18.233 3.924 -26.162 1.00 39.28 165 GLU A C 1
ATOM 1309 O O . GLU A 1 165 ? -18.983 3.014 -26.490 1.00 39.28 165 GLU A O 1
ATOM 1314 N N . THR A 1 166 ? -17.637 3.962 -24.960 1.00 42.56 166 THR A N 1
ATOM 1315 C CA . THR A 1 166 ? -18.042 3.339 -23.675 1.00 42.56 166 THR A CA 1
ATOM 1316 C C . THR A 1 166 ? -16.876 3.416 -22.662 1.00 42.56 166 THR A C 1
ATOM 1318 O O . THR A 1 166 ? -15.788 2.939 -23.007 1.00 42.56 166 THR A O 1
ATOM 1321 N N . PRO A 1 167 ? -17.084 3.882 -21.409 1.00 48.22 167 PRO A N 1
ATOM 1322 C CA . PRO A 1 167 ? -16.059 3.886 -20.348 1.00 48.22 167 PRO A CA 1
ATOM 1323 C C . PRO A 1 167 ? -15.416 2.509 -20.103 1.00 48.22 167 PRO A C 1
ATOM 1325 O O . PRO A 1 167 ? -14.209 2.406 -19.892 1.00 48.22 167 PRO A O 1
ATOM 1328 N N . GLU A 1 168 ? -16.200 1.434 -20.245 1.00 42.28 168 GLU A N 1
ATOM 1329 C CA . GLU A 1 168 ? -15.780 0.049 -19.981 1.00 42.28 168 GLU A CA 1
ATOM 1330 C C . GLU A 1 168 ? -14.679 -0.496 -20.914 1.00 42.28 168 GLU A C 1
ATOM 1332 O O . GLU A 1 168 ? -14.087 -1.528 -20.605 1.00 42.28 168 GLU A O 1
ATOM 1337 N N . ARG A 1 169 ? -14.391 0.147 -22.060 1.00 46.34 169 ARG A N 1
ATOM 1338 C CA . ARG A 1 169 ? -13.372 -0.334 -23.022 1.00 46.34 169 ARG A CA 1
ATOM 1339 C C . ARG A 1 169 ? -12.123 0.542 -23.138 1.00 46.34 169 ARG A C 1
ATOM 1341 O O . ARG A 1 169 ? -11.140 0.072 -23.698 1.00 46.34 169 ARG A O 1
ATOM 1348 N N . GLY A 1 170 ? -12.150 1.772 -22.620 1.00 71.88 170 GLY A N 1
ATOM 1349 C CA . GLY A 1 170 ? -10.994 2.682 -22.602 1.00 71.88 170 GLY A CA 1
ATOM 1350 C C . GLY A 1 170 ? -10.226 2.696 -21.277 1.00 71.88 170 GLY A C 1
ATOM 1351 O O . GLY A 1 170 ? -9.108 3.206 -21.227 1.00 71.88 170 GLY A O 1
ATOM 1352 N N . LEU A 1 171 ? -10.814 2.149 -20.205 1.00 85.81 171 LEU A N 1
ATOM 1353 C CA . LEU A 1 171 ? -10.206 2.093 -18.878 1.00 85.81 171 LEU A CA 1
ATOM 1354 C C . LEU A 1 171 ? -9.094 1.042 -18.814 1.00 85.81 171 LEU A C 1
ATOM 1356 O O . LEU A 1 171 ? -9.349 -0.157 -18.902 1.00 85.81 171 LEU A O 1
ATOM 1360 N N . ILE A 1 172 ? -7.860 1.498 -18.607 1.00 88.44 172 ILE A N 1
ATOM 1361 C CA . ILE A 1 172 ? -6.680 0.638 -18.469 1.00 88.44 172 ILE A CA 1
ATOM 1362 C C . ILE A 1 172 ? -6.489 0.225 -17.009 1.00 88.44 172 ILE A C 1
ATOM 1364 O O . ILE A 1 172 ? -6.222 -0.940 -16.709 1.00 88.44 172 ILE A O 1
ATOM 1368 N N . HIS A 1 173 ? -6.593 1.181 -16.086 1.00 91.75 173 HIS A N 1
ATOM 1369 C CA . HIS A 1 173 ? -6.386 0.938 -14.662 1.00 91.75 173 HIS A CA 1
ATOM 1370 C C . HIS A 1 173 ? -7.113 1.980 -13.811 1.00 91.75 173 HIS A C 1
ATOM 1372 O O . HIS A 1 173 ? -7.302 3.118 -14.240 1.00 91.75 173 HIS A O 1
ATOM 1378 N N . LYS A 1 174 ? -7.487 1.607 -12.584 1.00 92.94 174 LYS A N 1
ATOM 1379 C CA . LYS A 1 174 ? -8.057 2.531 -11.601 1.00 92.94 174 LYS A CA 1
ATOM 1380 C C . LYS A 1 174 ? -7.544 2.254 -10.195 1.00 92.94 174 LYS A C 1
ATOM 1382 O O . LYS A 1 174 ? -7.330 1.100 -9.826 1.00 92.94 174 LYS A O 1
ATOM 1387 N N . ILE A 1 175 ? -7.429 3.316 -9.409 1.00 92.25 175 ILE A N 1
ATOM 1388 C CA . ILE A 1 175 ? -7.154 3.295 -7.974 1.00 92.25 175 ILE A CA 1
ATOM 1389 C C . ILE A 1 175 ? -8.205 4.181 -7.313 1.00 92.25 175 ILE A C 1
ATOM 1391 O O . ILE A 1 175 ? -8.350 5.337 -7.696 1.00 92.25 175 ILE A O 1
ATOM 1395 N N . CYS A 1 176 ? -8.931 3.647 -6.335 1.00 92.19 176 CYS A N 1
ATOM 1396 C CA . CYS A 1 176 ? -9.943 4.377 -5.577 1.00 92.19 176 CYS A CA 1
ATOM 1397 C C . CYS A 1 176 ? -9.557 4.324 -4.088 1.00 92.19 176 CYS A C 1
ATOM 1399 O O . CYS A 1 176 ? -9.658 3.260 -3.479 1.00 92.19 176 CYS A O 1
ATOM 1401 N N . ASP A 1 177 ? -9.139 5.448 -3.502 1.00 83.44 177 ASP A N 1
ATOM 1402 C CA . ASP A 1 177 ? -8.574 5.530 -2.147 1.00 83.44 177 ASP A CA 1
ATOM 1403 C C . ASP A 1 177 ? -9.330 6.531 -1.244 1.00 83.44 177 ASP A C 1
ATOM 1405 O O . ASP A 1 177 ? -10.029 7.439 -1.698 1.00 83.44 177 ASP A O 1
ATOM 1409 N N . GLY A 1 178 ? -9.174 6.385 0.075 1.00 70.12 178 GLY A N 1
ATOM 1410 C CA . GLY A 1 178 ? -9.744 7.297 1.075 1.00 70.12 178 GLY A CA 1
ATOM 1411 C C . GLY A 1 178 ? -11.163 6.950 1.560 1.00 70.12 178 GLY A C 1
ATOM 1412 O O . GLY A 1 178 ? -11.791 6.001 1.095 1.00 70.12 178 GLY A O 1
ATOM 1413 N N . ALA A 1 179 ? -11.645 7.672 2.581 1.00 63.91 179 ALA A N 1
ATOM 1414 C CA . ALA A 1 179 ? -12.920 7.388 3.254 1.00 63.91 179 ALA A CA 1
ATOM 1415 C C . ALA A 1 179 ? -14.139 7.624 2.340 1.00 63.91 179 ALA A C 1
ATOM 1417 O O . ALA A 1 179 ? -14.053 8.353 1.357 1.00 63.91 179 ALA A O 1
ATOM 1418 N N . THR A 1 180 ? -15.302 7.057 2.692 1.00 62.47 180 THR A N 1
ATOM 1419 C CA . THR A 1 180 ? -16.555 7.288 1.954 1.00 62.47 180 THR A CA 1
ATOM 1420 C C . THR A 1 180 ? -16.997 8.748 2.057 1.00 62.47 180 THR A C 1
ATOM 1422 O O . THR A 1 180 ? -17.377 9.202 3.138 1.00 62.47 180 THR A O 1
ATOM 1425 N N . ALA A 1 181 ? -17.041 9.455 0.927 1.00 57.50 181 ALA A N 1
ATOM 1426 C CA . ALA A 1 181 ? -17.524 10.832 0.815 1.00 57.50 181 ALA A CA 1
ATOM 1427 C C . ALA A 1 181 ? -19.014 11.029 1.181 1.00 57.50 181 ALA A C 1
ATOM 1429 O O . ALA A 1 181 ? -19.475 12.166 1.219 1.00 57.50 181 ALA A O 1
ATOM 1430 N N . GLU A 1 182 ? -19.765 9.965 1.517 1.00 52.75 182 GLU A N 1
ATOM 1431 C CA . GLU A 1 182 ? -21.167 10.040 1.979 1.00 52.75 182 GLU A CA 1
ATOM 1432 C C . GLU A 1 182 ? -21.366 10.993 3.172 1.00 52.75 182 GLU A C 1
ATOM 1434 O O . GLU A 1 182 ? -22.463 11.508 3.376 1.00 52.75 182 GLU A O 1
ATOM 1439 N N . THR A 1 183 ? -20.316 11.257 3.957 1.00 53.09 183 THR A N 1
ATOM 1440 C CA . THR A 1 183 ? -20.355 12.189 5.094 1.00 53.09 183 THR A CA 1
ATOM 1441 C C . THR A 1 183 ? -19.866 13.607 4.775 1.00 53.09 183 THR A C 1
ATOM 1443 O O . THR A 1 183 ? -19.983 14.476 5.638 1.00 53.09 183 THR A O 1
ATOM 1446 N N . LEU A 1 184 ? -19.326 13.869 3.576 1.00 69.19 184 LEU A N 1
ATOM 1447 C CA . LEU A 1 184 ? -18.845 15.194 3.165 1.00 69.19 184 LEU A CA 1
ATOM 1448 C C . LEU A 1 184 ? -19.858 15.893 2.251 1.00 69.19 184 LEU A C 1
ATOM 1450 O O . LEU A 1 184 ? -19.883 15.707 1.034 1.00 69.19 184 LEU A O 1
ATOM 1454 N N . VAL A 1 185 ? -20.680 16.751 2.856 1.00 72.88 185 VAL A N 1
ATOM 1455 C CA . VAL A 1 185 ? -21.638 17.604 2.140 1.00 72.88 185 VAL A CA 1
ATOM 1456 C C . VAL A 1 185 ? -20.902 18.462 1.101 1.00 72.88 185 VAL A C 1
ATOM 1458 O O . VAL A 1 185 ? -19.977 19.194 1.445 1.00 72.88 185 VAL A O 1
ATOM 1461 N N . GLY A 1 186 ? -21.318 18.378 -0.167 1.00 78.25 186 GLY A N 1
ATOM 1462 C CA . GLY A 1 186 ? -20.760 19.174 -1.271 1.00 78.25 186 GLY A CA 1
ATOM 1463 C C . GLY A 1 186 ? -19.479 18.619 -1.907 1.00 78.25 186 GLY A C 1
ATOM 1464 O O . GLY A 1 186 ? -18.935 19.253 -2.811 1.00 78.25 186 GLY A O 1
ATOM 1465 N N . PHE A 1 187 ? -18.995 17.444 -1.484 1.00 85.50 187 PHE A N 1
ATOM 1466 C CA . PHE A 1 187 ? -17.809 16.821 -2.085 1.00 85.50 187 PHE A CA 1
ATOM 1467 C C . PHE A 1 187 ? -18.014 16.459 -3.559 1.00 85.50 187 PHE A C 1
ATOM 1469 O O . PHE A 1 187 ? -17.137 16.709 -4.377 1.00 85.50 187 PHE A O 1
ATOM 1476 N N . GLU A 1 188 ? -19.176 15.908 -3.914 1.00 85.19 188 GLU A N 1
ATOM 1477 C CA . GLU A 1 188 ? -19.484 15.521 -5.296 1.00 85.19 188 GLU A CA 1
ATOM 1478 C C . GLU A 1 188 ? -19.451 16.723 -6.251 1.00 85.19 188 GLU A C 1
ATOM 1480 O O . GLU A 1 188 ? -18.859 16.641 -7.327 1.00 85.19 188 GLU A O 1
ATOM 1485 N N . GLU A 1 189 ? -20.012 17.859 -5.832 1.00 86.19 189 GLU A N 1
ATOM 1486 C CA . GLU A 1 189 ? -19.963 19.114 -6.587 1.00 86.19 189 GLU A CA 1
ATOM 1487 C C . GLU A 1 189 ? -18.524 19.636 -6.688 1.00 86.19 189 GLU A C 1
ATOM 1489 O O . GLU A 1 189 ? -18.067 19.966 -7.779 1.00 86.19 189 GLU A O 1
ATOM 1494 N N . MET A 1 190 ? -17.777 19.639 -5.575 1.00 88.38 190 MET A N 1
ATOM 1495 C CA . MET A 1 190 ? -16.367 20.043 -5.558 1.00 88.38 190 MET A CA 1
ATOM 1496 C C . MET A 1 190 ? -15.522 19.194 -6.515 1.00 88.38 190 MET A C 1
ATOM 1498 O O . MET A 1 190 ? -14.766 19.752 -7.305 1.00 88.38 190 MET A O 1
ATOM 1502 N N . ARG A 1 191 ? -15.684 17.865 -6.480 1.00 91.31 191 ARG A N 1
ATOM 1503 C CA . ARG A 1 191 ? -15.021 16.924 -7.390 1.00 91.31 191 ARG A CA 1
ATOM 1504 C C . ARG A 1 191 ? -15.390 17.206 -8.836 1.00 91.31 191 ARG A C 1
ATOM 1506 O O . ARG A 1 191 ? -14.504 17.301 -9.674 1.00 91.31 191 ARG A O 1
ATOM 1513 N N . THR A 1 192 ? -16.678 17.357 -9.121 1.00 90.31 192 THR A N 1
ATOM 1514 C CA . THR A 1 192 ? -17.163 17.583 -10.487 1.00 90.31 192 THR A CA 1
ATOM 1515 C C . THR A 1 192 ? -16.585 18.871 -11.067 1.00 90.31 192 THR A C 1
ATOM 1517 O O . THR A 1 192 ? -16.042 18.850 -12.167 1.00 90.31 192 THR A O 1
ATOM 1520 N N . VAL A 1 193 ? -16.620 19.976 -10.315 1.00 92.00 193 VAL A N 1
ATOM 1521 C CA . VAL A 1 193 ? -16.070 21.266 -10.762 1.00 92.00 193 VAL A CA 1
ATOM 1522 C C . VAL A 1 193 ? -14.557 21.188 -10.965 1.00 92.00 193 VAL A C 1
ATOM 1524 O O . VAL A 1 193 ? -14.062 21.633 -11.997 1.00 92.00 193 VAL A O 1
ATOM 1527 N N . ALA A 1 194 ? -13.830 20.594 -10.017 1.00 93.69 194 ALA A N 1
ATOM 1528 C CA . ALA A 1 194 ? -12.377 20.478 -10.093 1.00 93.69 194 ALA A CA 1
ATOM 1529 C C . ALA A 1 194 ? -11.919 19.617 -11.283 1.00 93.69 194 ALA A C 1
ATOM 1531 O O . ALA A 1 194 ? -10.995 19.987 -12.001 1.00 93.69 194 ALA A O 1
ATOM 1532 N N . LEU A 1 195 ? -12.592 18.489 -11.528 1.00 93.19 195 LEU A N 1
ATOM 1533 C CA . LEU A 1 195 ? -12.286 17.622 -12.665 1.00 93.19 195 LEU A CA 1
ATOM 1534 C C . LEU A 1 195 ? -12.684 18.253 -14.003 1.00 93.19 195 LEU A C 1
ATOM 1536 O O . LEU A 1 195 ? -11.952 18.103 -14.974 1.00 93.19 195 LEU A O 1
ATOM 1540 N N . THR A 1 196 ? -13.778 19.019 -14.044 1.00 90.94 196 THR A N 1
ATOM 1541 C CA . THR A 1 196 ? -14.160 19.784 -15.245 1.00 90.94 196 THR A CA 1
ATOM 1542 C C . THR A 1 196 ? -13.106 20.847 -15.576 1.00 90.94 196 THR A C 1
ATOM 1544 O O . THR A 1 196 ? -12.777 21.053 -16.740 1.00 90.94 196 THR A O 1
ATOM 1547 N N . ALA A 1 197 ? -12.526 21.508 -14.566 1.00 93.00 197 ALA A N 1
ATOM 1548 C CA . ALA A 1 197 ? -11.449 22.479 -14.780 1.00 93.00 197 ALA A CA 1
ATOM 1549 C C . ALA A 1 197 ? -10.200 21.834 -15.405 1.00 93.00 197 ALA A C 1
ATOM 1551 O O . ALA A 1 197 ? -9.549 22.450 -16.254 1.00 93.00 197 ALA A O 1
ATOM 1552 N N . ALA A 1 198 ? -9.912 20.576 -15.054 1.00 93.69 198 ALA A N 1
ATOM 1553 C CA . ALA A 1 198 ? -8.801 19.827 -15.628 1.00 93.69 198 ALA A CA 1
ATOM 1554 C C . ALA A 1 198 ? -8.960 19.576 -17.134 1.00 93.69 198 ALA A C 1
ATOM 1556 O O . ALA A 1 198 ? -7.954 19.568 -17.836 1.00 93.69 198 ALA A O 1
ATOM 1557 N N . GLU A 1 199 ? -10.189 19.442 -17.649 1.00 89.88 199 GLU A N 1
ATOM 1558 C CA . GLU A 1 199 ? -10.456 19.245 -19.084 1.00 89.88 199 GLU A CA 1
ATOM 1559 C C . GLU A 1 199 ? -9.919 20.409 -19.922 1.00 89.88 199 GLU A C 1
ATOM 1561 O O . GLU A 1 199 ? -9.201 20.206 -20.898 1.00 89.88 199 GLU A O 1
ATOM 1566 N N . THR A 1 200 ? -10.223 21.645 -19.521 1.00 87.31 200 THR A N 1
ATOM 1567 C CA . THR A 1 200 ? -9.682 22.848 -20.172 1.00 87.31 200 THR A CA 1
ATOM 1568 C C . THR A 1 200 ? -8.223 23.083 -19.803 1.00 87.31 200 THR A C 1
ATOM 1570 O O . THR A 1 200 ? -7.428 23.511 -20.640 1.00 87.31 200 THR A O 1
ATOM 1573 N N . GLY A 1 201 ? -7.860 22.758 -18.561 1.00 91.44 201 GLY A N 1
ATOM 1574 C CA . GLY A 1 201 ? -6.525 22.955 -18.021 1.00 91.44 201 GLY A CA 1
ATOM 1575 C C . GLY A 1 201 ? -5.456 22.190 -18.792 1.00 91.44 201 GLY A C 1
ATOM 1576 O O . GLY A 1 201 ? -4.400 22.751 -19.068 1.00 91.44 201 GLY A O 1
ATOM 1577 N N . VAL A 1 202 ? -5.729 20.951 -19.215 1.00 90.81 202 VAL A N 1
ATOM 1578 C CA . VAL A 1 202 ? -4.768 20.187 -20.026 1.00 90.81 202 VAL A CA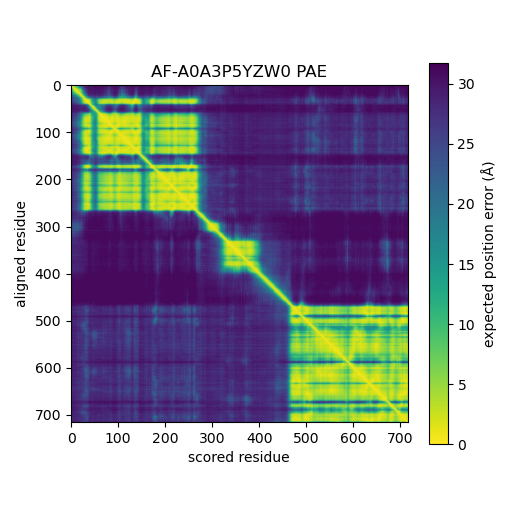 1
ATOM 1579 C C . VAL A 1 202 ? -4.634 20.724 -21.449 1.00 90.81 202 VAL A C 1
ATOM 1581 O O . VAL A 1 202 ? -3.557 20.628 -22.028 1.00 90.81 202 VAL A O 1
ATOM 1584 N N . VAL A 1 203 ? -5.681 21.321 -22.022 1.00 86.25 203 VAL A N 1
ATOM 1585 C CA . VAL A 1 203 ? -5.611 21.920 -23.365 1.00 86.25 203 VAL A CA 1
ATOM 1586 C C . VAL A 1 203 ? -4.709 23.155 -23.338 1.00 86.25 203 VAL A C 1
ATOM 1588 O O . VAL A 1 203 ? -3.814 23.290 -24.176 1.00 86.25 203 VAL A O 1
ATOM 1591 N N . ASP A 1 204 ? -4.900 24.017 -22.339 1.00 86.44 204 ASP A N 1
ATOM 1592 C CA . ASP A 1 204 ? -4.109 25.236 -22.151 1.00 86.44 204 ASP A CA 1
ATOM 1593 C C . ASP A 1 204 ? -2.686 24.936 -21.646 1.00 86.44 204 ASP A C 1
ATOM 1595 O O . ASP A 1 204 ? -1.725 25.600 -22.038 1.00 86.44 204 ASP A O 1
ATOM 1599 N N . GLY A 1 205 ? -2.542 23.904 -20.812 1.00 85.19 205 GLY A N 1
ATOM 1600 C CA . GLY A 1 205 ? -1.287 23.424 -20.233 1.00 85.19 205 GLY A CA 1
ATOM 1601 C C . GLY A 1 205 ? -0.492 22.471 -21.127 1.00 85.19 205 GLY A C 1
ATOM 1602 O O . GLY A 1 205 ? 0.439 21.824 -20.653 1.00 85.19 205 GLY A O 1
ATOM 1603 N N . HIS A 1 206 ? -0.840 22.365 -22.415 1.00 86.62 206 HIS A N 1
ATOM 1604 C CA . HIS A 1 206 ? -0.151 21.519 -23.399 1.00 86.62 206 HIS A CA 1
ATOM 1605 C C . HIS A 1 206 ? -0.024 20.040 -22.985 1.00 86.62 206 HIS A C 1
ATOM 1607 O O . HIS A 1 206 ? 1.008 19.407 -23.197 1.00 86.62 206 HIS A O 1
ATOM 1613 N N . GLY A 1 207 ? -1.092 19.486 -22.417 1.00 88.12 207 GLY A N 1
ATOM 1614 C CA . GLY A 1 207 ? -1.206 18.085 -22.030 1.00 88.12 207 GLY A CA 1
ATOM 1615 C C . GLY A 1 207 ? -0.954 17.808 -20.552 1.00 88.12 207 GLY A C 1
ATOM 1616 O O . GLY A 1 207 ? -0.998 16.646 -20.169 1.00 88.12 207 GLY A O 1
ATOM 1617 N N . PHE A 1 208 ? -0.715 18.819 -19.713 1.00 94.81 208 PHE A N 1
ATOM 1618 C CA . PHE A 1 208 ? -0.566 18.648 -18.265 1.00 94.81 208 PHE A CA 1
ATOM 1619 C C . PHE A 1 208 ? -1.343 19.712 -17.488 1.00 94.81 208 PHE A C 1
ATOM 1621 O O . PHE A 1 208 ? -1.356 20.882 -17.865 1.00 94.81 208 PHE A O 1
ATOM 1628 N N . TYR A 1 209 ? -1.967 19.301 -16.389 1.00 95.25 209 TYR A N 1
ATOM 1629 C CA . TYR A 1 209 ? -2.685 20.172 -15.470 1.00 95.25 209 TYR A CA 1
ATOM 1630 C C . TYR A 1 209 ? -2.507 19.684 -14.034 1.00 95.25 209 TYR A C 1
ATOM 1632 O O . TYR A 1 209 ? -2.669 18.499 -13.748 1.00 95.25 209 TYR A O 1
ATOM 1640 N N . GLU A 1 210 ? -2.209 20.611 -13.131 1.00 94.06 210 GLU A N 1
ATOM 1641 C CA . GLU A 1 210 ? -2.118 20.366 -11.697 1.00 94.06 210 GLU A CA 1
ATOM 1642 C C . GLU A 1 210 ? -2.603 21.613 -10.960 1.00 94.06 210 GLU A C 1
ATOM 1644 O O . GLU A 1 210 ? -2.039 22.697 -11.117 1.00 94.06 210 GLU A O 1
ATOM 1649 N N . GLU A 1 211 ? -3.659 21.471 -10.165 1.00 90.19 211 GLU A N 1
ATOM 1650 C CA . GLU A 1 211 ? -4.203 22.571 -9.375 1.00 90.19 211 GLU A CA 1
ATOM 1651 C C . GLU A 1 211 ? -4.997 22.039 -8.179 1.00 90.19 211 GLU A C 1
ATOM 1653 O O . GLU A 1 211 ? -5.512 20.919 -8.191 1.00 90.19 211 GLU A O 1
ATOM 1658 N N . SER A 1 212 ? -5.124 22.859 -7.137 1.00 88.12 212 SER A N 1
ATOM 1659 C CA . SER A 1 212 ? -6.009 22.579 -6.008 1.00 88.12 212 SER A CA 1
ATOM 1660 C C . SER A 1 212 ? -7.278 23.424 -6.113 1.00 88.12 212 SER A C 1
ATOM 1662 O O . SER A 1 212 ? -7.234 24.650 -6.040 1.00 88.12 212 SER A O 1
ATOM 1664 N N . TYR A 1 213 ? -8.433 22.771 -6.224 1.00 83.69 213 TYR A N 1
ATOM 1665 C CA . TYR A 1 213 ? -9.737 23.416 -6.133 1.00 83.69 213 TYR A CA 1
ATOM 1666 C C . TYR A 1 213 ? -10.320 23.213 -4.731 1.00 83.69 213 TYR A C 1
ATOM 1668 O O . TYR A 1 213 ? -10.747 22.117 -4.358 1.00 83.69 213 TYR A O 1
ATOM 1676 N N . LYS A 1 214 ? -10.356 24.291 -3.938 1.00 86.38 214 LYS A N 1
ATOM 1677 C CA . LYS A 1 214 ? -10.709 24.258 -2.506 1.00 86.38 214 LYS A CA 1
ATOM 1678 C C . LYS A 1 214 ? -9.795 23.290 -1.737 1.00 86.38 214 LYS A C 1
ATOM 1680 O O . LYS A 1 214 ? -8.643 23.622 -1.510 1.00 86.38 214 LYS A O 1
ATOM 1685 N N . LEU A 1 215 ? -10.312 22.128 -1.336 1.00 85.31 215 LEU A N 1
ATOM 1686 C CA . LEU A 1 215 ? -9.588 21.091 -0.589 1.00 85.31 215 LEU A CA 1
ATOM 1687 C C . LEU A 1 215 ? -9.238 19.883 -1.468 1.00 85.31 215 LEU A C 1
ATOM 1689 O O . LEU A 1 215 ? -8.790 18.861 -0.956 1.00 85.31 215 LEU A O 1
ATOM 1693 N N . LEU A 1 216 ? -9.508 19.950 -2.772 1.00 89.19 216 LEU A N 1
ATOM 1694 C CA . LEU A 1 216 ? -9.262 18.860 -3.701 1.00 89.19 216 LEU A CA 1
ATOM 1695 C C . LEU A 1 216 ? -8.072 19.200 -4.588 1.00 89.19 216 LEU A C 1
ATOM 1697 O O . LEU A 1 216 ? -8.145 20.120 -5.395 1.00 89.19 216 LEU A O 1
ATOM 1701 N N . HIS A 1 217 ? -6.998 18.439 -4.453 1.00 93.62 217 HIS A N 1
ATOM 1702 C CA . HIS A 1 217 ? -5.853 18.512 -5.344 1.00 93.62 217 HIS A CA 1
ATOM 1703 C C . HIS A 1 217 ? -6.103 17.615 -6.558 1.00 93.62 217 HIS A C 1
ATOM 1705 O O . HIS A 1 217 ? -6.420 16.440 -6.375 1.00 93.62 217 HIS A O 1
ATOM 1711 N N . VAL A 1 218 ? -5.991 18.152 -7.771 1.00 95.06 218 VAL A N 1
ATOM 1712 C CA . VAL A 1 218 ? -6.257 17.452 -9.035 1.00 95.06 218 VAL A CA 1
ATOM 1713 C C . VAL A 1 218 ? -5.011 17.471 -9.907 1.00 95.06 218 VAL A C 1
ATOM 1715 O O . VAL A 1 218 ? -4.370 18.506 -10.056 1.00 95.06 218 VAL A O 1
ATOM 1718 N N . VAL A 1 219 ? -4.709 16.326 -10.515 1.00 95.31 219 VAL A N 1
ATOM 1719 C CA . VAL A 1 219 ? -3.639 16.162 -11.502 1.00 95.31 219 VAL A CA 1
ATOM 1720 C C . VAL A 1 219 ? -4.210 15.456 -12.725 1.00 95.31 219 VAL A C 1
ATOM 1722 O O . VAL A 1 219 ? -4.874 14.428 -12.594 1.00 95.31 219 VAL A O 1
ATOM 1725 N N . ALA A 1 220 ? -3.940 15.976 -13.914 1.00 96.44 220 ALA A N 1
ATOM 1726 C CA . ALA A 1 220 ? -4.305 15.350 -15.176 1.00 96.44 220 ALA A CA 1
ATOM 1727 C C . ALA A 1 220 ? -3.157 15.467 -16.178 1.00 96.44 220 ALA A C 1
ATOM 1729 O O . ALA A 1 220 ? -2.481 16.494 -16.254 1.00 96.44 220 ALA A O 1
ATOM 1730 N N . GLN A 1 221 ? -2.934 14.413 -16.960 1.00 95.56 221 GLN A N 1
ATOM 1731 C CA . GLN A 1 221 ? -1.919 14.427 -18.005 1.00 95.56 221 GLN A CA 1
ATOM 1732 C C . GLN A 1 221 ? -2.330 13.564 -19.192 1.00 95.56 221 GLN A C 1
ATOM 1734 O O . GLN A 1 221 ? -2.787 12.435 -19.017 1.00 95.56 221 GLN A O 1
ATOM 1739 N N . CYS A 1 222 ? -2.100 14.081 -20.390 1.00 92.94 222 CYS A N 1
ATOM 1740 C CA . CYS A 1 222 ? -2.221 13.362 -21.646 1.00 92.94 222 CYS A CA 1
ATOM 1741 C C . CYS A 1 222 ? -0.861 12.830 -22.097 1.00 92.94 222 CYS A C 1
ATOM 1743 O O . CYS A 1 222 ? 0.187 13.428 -21.838 1.00 92.94 222 CYS A O 1
ATOM 1745 N N . ASP A 1 223 ? -0.878 11.714 -22.811 1.00 89.50 223 ASP A N 1
ATOM 1746 C CA . ASP A 1 223 ? 0.309 11.179 -23.454 1.00 89.50 223 ASP A CA 1
ATOM 1747 C C . ASP A 1 223 ? 0.752 12.137 -24.565 1.00 89.50 223 ASP A C 1
ATOM 1749 O O . ASP A 1 223 ? -0.065 12.603 -25.357 1.00 89.50 223 ASP A O 1
ATOM 1753 N N . GLY A 1 224 ? 2.056 12.387 -24.700 1.00 85.62 224 GLY A N 1
ATOM 1754 C CA . GLY A 1 224 ? 2.579 13.382 -25.648 1.00 85.62 224 GLY A CA 1
ATOM 1755 C C . GLY A 1 224 ? 2.333 13.107 -27.142 1.00 85.62 224 GLY A C 1
ATOM 1756 O O . GLY A 1 224 ? 2.782 13.884 -27.982 1.00 85.62 224 GLY A O 1
ATOM 1757 N N . HIS A 1 225 ? 1.655 12.011 -27.499 1.00 79.62 225 HIS A N 1
ATOM 1758 C CA . HIS A 1 225 ? 1.206 11.726 -28.867 1.00 79.62 225 HIS A CA 1
ATOM 1759 C C . HIS A 1 225 ? -0.263 12.090 -29.131 1.00 79.62 225 HIS A C 1
ATOM 1761 O O . HIS A 1 225 ? -0.701 11.966 -30.273 1.00 79.62 225 HIS A O 1
ATOM 1767 N N . VAL A 1 226 ? -1.011 12.492 -28.103 1.00 79.25 226 VAL A N 1
ATOM 1768 C CA . VAL A 1 226 ? -2.418 12.893 -28.197 1.00 79.25 226 VAL A CA 1
ATOM 1769 C C . VAL A 1 226 ? -2.488 14.378 -28.561 1.00 79.25 226 VAL A C 1
ATOM 1771 O O . VAL A 1 226 ? -1.762 15.194 -27.990 1.00 79.25 226 VAL A O 1
ATOM 1774 N N . GLU A 1 227 ? -3.324 14.746 -29.536 1.00 71.62 227 GLU A N 1
ATOM 1775 C CA . GLU A 1 227 ? -3.491 16.149 -29.934 1.00 71.62 227 GLU A CA 1
ATOM 1776 C C . GLU A 1 227 ? -4.275 16.949 -28.872 1.00 71.62 227 GLU A C 1
ATOM 1778 O O . GLU A 1 227 ? -4.864 16.398 -27.947 1.00 71.62 227 GLU A O 1
ATOM 1783 N N . ALA A 1 228 ? -4.287 18.281 -28.963 1.00 65.94 228 ALA A N 1
ATOM 1784 C CA . ALA A 1 228 ? -4.840 19.118 -27.893 1.00 65.94 228 ALA A CA 1
ATOM 1785 C C . ALA A 1 228 ? -6.358 18.930 -27.674 1.00 65.94 228 ALA A C 1
ATOM 1787 O O . ALA A 1 228 ? -6.797 18.827 -26.533 1.00 65.94 228 ALA A O 1
ATOM 1788 N N . CYS A 1 229 ? -7.167 18.866 -28.739 1.00 66.00 229 CYS A N 1
ATOM 1789 C CA . CYS A 1 229 ? -8.622 18.658 -28.617 1.00 66.00 229 CYS A CA 1
ATOM 1790 C C . CYS A 1 229 ? -8.944 17.264 -28.059 1.00 66.00 229 CYS A C 1
ATOM 1792 O O . CYS A 1 229 ? -9.730 17.111 -27.128 1.00 66.00 229 CYS A O 1
ATOM 1794 N N . ASP A 1 230 ? -8.230 16.287 -28.590 1.00 78.19 230 ASP A N 1
ATOM 1795 C CA . ASP A 1 230 ? -8.234 14.877 -28.234 1.00 78.19 230 ASP A CA 1
ATOM 1796 C C . ASP A 1 230 ? -7.864 14.625 -26.761 1.00 78.19 230 ASP A C 1
ATOM 1798 O O . ASP A 1 230 ? -8.425 13.758 -26.087 1.00 78.19 230 ASP A O 1
ATOM 1802 N N . CYS A 1 231 ? -6.944 15.436 -26.238 1.00 84.38 231 CYS A N 1
ATOM 1803 C CA . CYS A 1 231 ? -6.500 15.417 -24.851 1.00 84.38 231 CYS A CA 1
ATOM 1804 C C . CYS A 1 231 ? -7.604 15.871 -23.884 1.00 84.38 231 CYS A C 1
ATOM 1806 O O . CYS A 1 231 ? -7.857 15.195 -22.885 1.00 84.38 231 CYS A O 1
ATOM 1808 N N . GLY A 1 232 ? -8.306 16.965 -24.202 1.00 83.38 232 GLY A N 1
ATOM 1809 C CA . GLY A 1 232 ? -9.441 17.435 -23.402 1.00 83.38 232 GLY A CA 1
ATOM 1810 C C . GLY A 1 232 ? -10.576 16.406 -23.343 1.00 83.38 232 GLY A C 1
ATOM 1811 O O . GLY A 1 232 ? -11.102 16.126 -22.266 1.00 83.38 232 GLY A O 1
ATOM 1812 N N . GLU A 1 233 ? -10.900 15.773 -24.477 1.00 85.00 233 GLU A N 1
ATOM 1813 C CA . GLU A 1 233 ? -11.903 14.699 -24.535 1.00 85.00 233 GLU A CA 1
ATOM 1814 C C . GLU A 1 233 ? -11.493 13.470 -23.710 1.00 85.00 233 GLU A C 1
ATOM 1816 O O . GLU A 1 233 ? -12.318 12.915 -22.981 1.00 85.00 233 GLU A O 1
ATOM 1821 N N . CYS A 1 234 ? -10.217 13.066 -23.766 1.00 86.62 234 CYS A N 1
ATOM 1822 C CA . CYS A 1 234 ? -9.708 11.959 -22.954 1.00 86.62 234 CYS A CA 1
ATOM 1823 C C . CYS A 1 234 ? -9.827 12.256 -21.453 1.00 86.62 234 CYS A C 1
ATOM 1825 O O . CYS A 1 234 ? -10.321 11.423 -20.690 1.00 86.62 234 CYS A O 1
ATOM 1827 N N . VAL A 1 235 ? -9.414 13.452 -21.021 1.00 92.44 235 VAL A N 1
ATOM 1828 C CA . VAL A 1 235 ? -9.488 13.864 -19.612 1.00 92.44 235 VAL A CA 1
ATOM 1829 C C . VAL A 1 235 ? -10.935 13.955 -19.135 1.00 92.44 235 VAL A C 1
ATOM 1831 O O . VAL A 1 235 ? -11.225 13.505 -18.028 1.00 92.44 235 VAL A O 1
ATOM 1834 N N . SER A 1 236 ? -11.855 14.426 -19.979 1.00 89.25 236 SER A N 1
ATOM 1835 C CA . SER A 1 236 ? -13.291 14.425 -19.673 1.00 89.25 236 SER A CA 1
ATOM 1836 C C . SER A 1 236 ? -13.841 13.007 -19.490 1.00 89.25 236 SER A C 1
ATOM 1838 O O . SER A 1 236 ? -14.526 12.711 -18.507 1.00 89.25 236 SER A O 1
ATOM 1840 N N . ALA A 1 237 ? -13.467 12.075 -20.373 1.00 89.44 237 ALA A N 1
ATOM 1841 C CA . ALA A 1 237 ? -13.838 10.669 -20.235 1.00 89.44 237 ALA A CA 1
ATOM 1842 C C . ALA A 1 237 ? -13.255 10.039 -18.955 1.00 89.44 237 ALA A C 1
ATOM 1844 O O . ALA A 1 237 ? -13.946 9.290 -18.261 1.00 89.44 237 ALA A O 1
ATOM 1845 N N . ALA A 1 238 ? -12.009 10.367 -18.603 1.00 91.94 238 ALA A N 1
ATOM 1846 C CA . ALA A 1 238 ? -11.366 9.893 -17.380 1.00 91.94 238 ALA A CA 1
ATOM 1847 C C . ALA A 1 238 ? -12.024 10.480 -16.119 1.00 91.94 238 ALA A C 1
ATOM 1849 O O . ALA A 1 238 ? -12.198 9.771 -15.128 1.00 91.94 238 ALA A O 1
ATOM 1850 N N . ALA A 1 239 ? -12.447 11.746 -16.160 1.00 92.38 239 ALA A N 1
ATOM 1851 C CA . ALA A 1 239 ? -13.205 12.393 -15.095 1.00 92.38 239 ALA A CA 1
ATOM 1852 C C . ALA A 1 239 ? -14.584 11.744 -14.890 1.00 92.38 239 ALA A C 1
ATOM 1854 O O . ALA A 1 239 ? -14.972 11.465 -13.752 1.00 92.38 239 ALA A O 1
ATOM 1855 N N . ALA A 1 240 ? -15.298 11.444 -15.980 1.00 89.94 240 ALA A N 1
ATOM 1856 C CA . ALA A 1 240 ? -16.563 10.715 -15.931 1.00 89.94 240 ALA A CA 1
ATOM 1857 C C . ALA A 1 240 ? -16.378 9.309 -15.335 1.00 89.94 240 ALA A C 1
ATOM 1859 O O . ALA A 1 240 ? -17.108 8.925 -14.419 1.00 89.94 240 ALA A O 1
ATOM 1860 N N . ALA A 1 241 ? -15.343 8.585 -15.771 1.00 90.06 241 ALA A N 1
ATOM 1861 C CA . ALA A 1 241 ? -14.985 7.292 -15.199 1.00 90.06 241 ALA A CA 1
ATOM 1862 C C . ALA A 1 241 ? -14.621 7.405 -13.708 1.00 90.06 241 ALA A C 1
ATOM 1864 O O . ALA A 1 241 ? -15.002 6.542 -12.930 1.00 90.06 241 ALA A O 1
ATOM 1865 N N . ALA A 1 242 ? -13.967 8.480 -13.258 1.00 90.69 242 ALA A N 1
ATOM 1866 C CA . ALA A 1 242 ? -13.692 8.685 -11.833 1.00 90.69 242 ALA A CA 1
ATOM 1867 C C . ALA A 1 242 ? -14.982 8.830 -11.007 1.00 90.69 242 ALA A C 1
ATOM 1869 O O . ALA A 1 242 ? -15.073 8.306 -9.894 1.00 90.69 242 ALA A O 1
ATOM 1870 N N . ALA A 1 243 ? -15.989 9.519 -11.551 1.00 86.81 243 ALA A N 1
ATOM 1871 C CA . ALA A 1 243 ? -17.285 9.682 -10.902 1.00 86.81 243 ALA A CA 1
ATOM 1872 C C . ALA A 1 243 ? -18.090 8.372 -10.841 1.00 86.81 243 ALA A C 1
ATOM 1874 O O . ALA A 1 243 ? -18.764 8.135 -9.840 1.00 86.81 243 ALA A O 1
ATOM 1875 N N . GLU A 1 244 ? -18.005 7.531 -11.874 1.00 87.31 244 GLU A N 1
ATOM 1876 C CA . GLU A 1 244 ? -18.722 6.251 -11.970 1.00 87.31 244 GLU A CA 1
ATOM 1877 C C . GLU A 1 244 ? -18.023 5.113 -11.207 1.00 87.31 244 GLU A C 1
ATOM 1879 O O . GLU A 1 244 ? -18.666 4.352 -10.484 1.00 87.31 244 GLU A O 1
ATOM 1884 N N . GLU A 1 245 ? -16.698 5.022 -11.322 1.00 87.62 245 GLU A N 1
ATOM 1885 C CA . GLU A 1 245 ? -15.896 3.900 -10.827 1.00 87.62 245 GLU A CA 1
ATOM 1886 C C . GLU A 1 245 ? -15.378 4.098 -9.399 1.00 87.62 245 GLU A C 1
ATOM 1888 O O . GLU A 1 245 ? -15.115 3.108 -8.706 1.00 87.62 245 GLU A O 1
ATOM 1893 N N . CYS A 1 246 ? -15.229 5.356 -8.962 1.00 89.81 246 CYS A N 1
ATOM 1894 C CA . CYS A 1 246 ? -14.796 5.740 -7.617 1.00 89.81 246 CYS A CA 1
ATOM 1895 C C . CYS A 1 246 ? -15.765 6.753 -6.943 1.00 89.81 246 CYS A C 1
ATOM 1897 O O . CYS A 1 246 ? -15.321 7.762 -6.382 1.00 89.81 246 CYS A O 1
ATOM 1899 N N . PRO A 1 247 ? -17.098 6.520 -6.938 1.00 82.38 247 PRO A N 1
ATOM 1900 C CA . PRO A 1 247 ? -18.086 7.530 -6.548 1.00 82.38 247 PRO A CA 1
ATOM 1901 C C . PRO A 1 247 ? -17.933 8.005 -5.101 1.00 82.38 247 PRO A C 1
ATOM 1903 O O . PRO A 1 247 ? -18.165 9.182 -4.828 1.00 82.38 247 PRO A O 1
ATOM 1906 N N . TRP A 1 248 ? -17.494 7.127 -4.195 1.00 81.06 248 TRP A N 1
ATOM 1907 C CA . TRP A 1 248 ? -17.360 7.426 -2.767 1.00 81.06 248 TRP A CA 1
ATOM 1908 C C . TRP A 1 248 ? -15.932 7.714 -2.312 1.00 81.06 248 TRP A C 1
ATOM 1910 O O . TRP A 1 248 ? -15.733 7.934 -1.123 1.00 81.06 248 TRP A O 1
ATOM 1920 N N . SER A 1 249 ? -14.944 7.698 -3.199 1.00 88.06 249 SER A N 1
ATOM 1921 C CA . SER A 1 249 ? -13.541 7.805 -2.799 1.00 88.06 249 SER A CA 1
ATOM 1922 C C . SER A 1 249 ? -13.098 9.259 -2.707 1.00 88.06 249 SER A C 1
ATOM 1924 O O . SER A 1 249 ? -13.318 10.044 -3.633 1.00 88.06 249 SER A O 1
ATOM 1926 N N . THR A 1 250 ? -12.454 9.624 -1.596 1.00 89.19 250 THR A N 1
ATOM 1927 C CA . THR A 1 250 ? -11.872 10.962 -1.408 1.00 89.19 250 THR A CA 1
ATOM 1928 C C . THR A 1 250 ? -10.553 11.154 -2.159 1.00 89.19 250 THR A C 1
ATOM 1930 O O . THR A 1 250 ? -10.068 12.277 -2.258 1.00 89.19 250 THR A O 1
ATOM 1933 N N . ALA A 1 251 ? -9.981 10.086 -2.709 1.00 91.81 251 ALA A N 1
ATOM 1934 C CA . ALA A 1 251 ? -8.891 10.129 -3.667 1.00 91.81 251 ALA A CA 1
ATOM 1935 C C . ALA A 1 251 ? -9.119 9.096 -4.780 1.00 91.81 251 ALA A C 1
ATOM 1937 O O . ALA A 1 251 ? -9.684 8.029 -4.550 1.00 91.81 251 ALA A O 1
ATOM 1938 N N . SER A 1 252 ? -8.697 9.399 -6.000 1.00 93.19 252 SER A N 1
ATOM 1939 C CA . SER A 1 252 ? -8.846 8.500 -7.145 1.00 93.19 252 SER A CA 1
ATOM 1940 C C . SER A 1 252 ? -7.725 8.726 -8.145 1.00 93.19 252 SER A C 1
ATOM 1942 O O . SER A 1 252 ? -7.234 9.843 -8.262 1.00 93.19 252 SER A O 1
ATOM 1944 N N . GLN A 1 253 ? -7.354 7.690 -8.893 1.00 94.62 253 GLN A N 1
ATOM 1945 C CA . GLN A 1 253 ? -6.510 7.776 -10.085 1.00 94.62 253 GLN A CA 1
ATOM 1946 C C . GLN A 1 253 ? -7.104 6.875 -11.167 1.00 94.62 253 GLN A C 1
ATOM 1948 O O . GLN A 1 253 ? -7.244 5.669 -10.969 1.00 94.62 253 GLN A O 1
ATOM 1953 N N . ILE A 1 254 ? -7.470 7.462 -12.300 1.00 94.69 254 ILE A N 1
ATOM 1954 C CA . ILE A 1 254 ? -8.059 6.804 -13.463 1.00 94.69 254 ILE A CA 1
ATOM 1955 C C . ILE A 1 254 ? -7.074 6.898 -14.618 1.00 94.69 254 ILE A C 1
ATOM 1957 O O . ILE A 1 254 ? -6.655 7.992 -14.991 1.00 94.69 254 ILE A O 1
ATOM 1961 N N . TYR A 1 255 ? -6.731 5.753 -15.196 1.00 93.56 255 TYR A N 1
ATOM 1962 C CA . TYR A 1 255 ? -5.823 5.637 -16.329 1.00 93.56 255 TYR A CA 1
ATOM 1963 C C . TYR A 1 255 ? -6.603 5.139 -17.538 1.00 93.56 255 TYR A C 1
ATOM 1965 O O . TYR A 1 255 ? -7.079 4.000 -17.540 1.00 93.56 255 TYR A O 1
ATOM 1973 N N . LEU A 1 256 ? -6.717 5.980 -18.560 1.00 90.94 256 LEU A N 1
ATOM 1974 C CA . LEU A 1 256 ? -7.289 5.622 -19.851 1.00 90.94 256 LEU A CA 1
ATOM 1975 C C . LEU A 1 256 ? -6.184 5.457 -20.898 1.00 90.94 256 LEU A C 1
ATOM 1977 O O . LEU A 1 256 ? -5.010 5.758 -20.672 1.00 90.94 256 LEU A O 1
ATOM 1981 N N . GLU A 1 257 ? -6.561 4.974 -22.074 1.00 84.19 257 GLU A N 1
ATOM 1982 C CA . GLU A 1 257 ? -5.699 5.070 -23.243 1.00 84.19 257 GLU A CA 1
ATOM 1983 C C . GLU A 1 257 ? -5.555 6.536 -23.677 1.00 84.19 257 GLU A C 1
ATOM 1985 O O . GLU A 1 257 ? -6.527 7.164 -24.085 1.00 84.19 257 GLU A O 1
ATOM 1990 N N . GLY A 1 258 ? -4.339 7.082 -23.568 1.00 86.56 258 GLY A N 1
ATOM 1991 C CA . GLY A 1 258 ? -4.016 8.448 -23.980 1.00 86.56 258 GLY A CA 1
ATOM 1992 C C . GLY A 1 258 ? -3.946 9.475 -22.848 1.00 86.56 258 GLY A C 1
ATOM 1993 O O . GLY A 1 258 ? -3.411 10.558 -23.072 1.00 86.56 258 GLY A O 1
ATOM 1994 N N . CYS A 1 259 ? -4.453 9.185 -21.645 1.00 92.25 259 CYS A N 1
ATOM 1995 C CA . CYS A 1 259 ? -4.386 10.119 -20.518 1.00 92.25 259 CYS A CA 1
ATOM 1996 C C . CYS A 1 259 ? -4.596 9.446 -19.155 1.00 92.25 259 CYS A C 1
ATOM 1998 O O . CYS A 1 259 ? -5.086 8.319 -19.051 1.00 92.25 259 CYS A O 1
ATOM 2000 N N . TYR A 1 260 ? -4.281 10.171 -18.084 1.00 94.06 260 TYR A N 1
ATOM 2001 C CA . TYR A 1 260 ? -4.721 9.835 -16.735 1.00 94.06 260 TYR A CA 1
ATOM 2002 C C . TYR A 1 260 ? -5.228 11.070 -15.989 1.00 94.06 260 TYR A C 1
ATOM 2004 O O . TYR A 1 260 ? -4.812 12.198 -16.263 1.00 94.06 260 TYR A O 1
ATOM 2012 N N . VAL A 1 261 ? -6.116 10.835 -15.026 1.00 95.50 261 VAL A N 1
ATOM 2013 C CA . VAL A 1 261 ? -6.678 11.852 -14.133 1.00 95.50 261 VAL A CA 1
ATOM 2014 C C . VAL A 1 261 ? -6.658 11.320 -12.714 1.00 95.50 261 VAL A C 1
ATOM 2016 O O . VAL A 1 261 ? -7.085 10.196 -12.461 1.00 95.50 261 VAL A O 1
ATOM 2019 N N . GLY A 1 262 ? -6.196 12.126 -11.769 1.00 94.75 262 GLY A N 1
ATOM 2020 C CA . GLY A 1 262 ? -6.242 11.807 -10.356 1.00 94.75 262 GLY A CA 1
ATOM 2021 C C . GLY A 1 262 ? -6.672 12.989 -9.506 1.00 94.75 262 GLY A C 1
ATOM 2022 O O . GLY A 1 262 ? -6.468 14.145 -9.867 1.00 94.75 262 GLY A O 1
ATOM 2023 N N . TYR A 1 263 ? -7.266 12.691 -8.358 1.00 94.12 263 TYR A N 1
ATOM 2024 C CA . TYR A 1 263 ? -7.580 13.685 -7.346 1.00 94.12 263 TYR A CA 1
ATOM 2025 C C . TYR A 1 263 ? -7.307 13.149 -5.943 1.00 94.12 263 TYR A C 1
ATOM 2027 O O . TYR A 1 263 ? -7.418 11.947 -5.707 1.00 94.12 263 TYR A O 1
ATOM 2035 N N . THR A 1 264 ? -7.001 14.043 -5.005 1.00 92.50 264 THR A N 1
ATOM 2036 C CA . THR A 1 264 ? -6.833 13.736 -3.580 1.00 92.50 264 THR A CA 1
ATOM 2037 C C . THR A 1 264 ? -7.446 14.849 -2.738 1.00 92.50 264 THR A C 1
ATOM 2039 O O . THR A 1 264 ? -7.136 16.023 -2.925 1.00 92.50 264 THR A O 1
ATOM 2042 N N . TYR A 1 265 ? -8.319 14.493 -1.801 1.00 88.50 265 TYR A N 1
ATOM 2043 C CA . TYR A 1 265 ? -8.895 15.427 -0.837 1.00 88.50 265 TYR A CA 1
ATOM 2044 C C . TYR A 1 265 ? -7.964 15.642 0.360 1.00 88.50 265 TYR A C 1
ATOM 2046 O O . TYR A 1 265 ? -7.689 14.709 1.117 1.00 88.50 265 TYR A O 1
ATOM 2054 N N . ASN A 1 266 ? -7.545 16.889 0.564 1.00 82.12 266 ASN A N 1
ATOM 2055 C CA . ASN A 1 266 ? -6.628 17.320 1.610 1.00 82.12 266 ASN A CA 1
ATOM 2056 C C . ASN A 1 266 ? -7.355 18.227 2.620 1.00 82.12 266 ASN A C 1
ATOM 2058 O O . ASN A 1 266 ? -7.424 19.439 2.429 1.00 82.12 266 ASN A O 1
ATOM 2062 N N . PRO A 1 267 ? -7.864 17.697 3.747 1.00 66.06 267 PRO A N 1
ATOM 2063 C CA . PRO A 1 267 ? -8.570 18.498 4.754 1.00 66.06 267 PRO A CA 1
ATOM 2064 C C . PRO A 1 267 ? -7.664 19.449 5.562 1.00 66.06 267 PRO A C 1
ATOM 2066 O O . PRO A 1 267 ? -8.167 20.194 6.400 1.00 66.06 267 PRO A O 1
ATOM 2069 N N . HIS A 1 268 ? -6.344 19.405 5.357 1.00 55.94 268 HIS A N 1
ATOM 2070 C CA . HIS A 1 268 ? -5.349 20.164 6.124 1.00 55.94 268 HIS A CA 1
ATOM 2071 C C . HIS A 1 268 ? -4.763 21.378 5.381 1.00 55.94 268 HIS A C 1
ATOM 2073 O O . HIS A 1 268 ? -3.959 22.104 5.966 1.00 55.94 268 HIS A O 1
ATOM 2079 N N . GLU A 1 269 ? -5.177 21.644 4.138 1.00 44.47 269 GLU A N 1
ATOM 2080 C CA . GLU A 1 269 ? -4.867 22.906 3.458 1.00 44.47 269 GLU A CA 1
ATOM 2081 C C . GLU A 1 269 ? -5.889 23.972 3.871 1.00 44.47 269 GLU A C 1
ATOM 2083 O O . GLU A 1 269 ? -7.059 23.920 3.497 1.00 44.47 269 GLU A O 1
ATOM 2088 N N . TYR A 1 270 ? -5.463 24.956 4.669 1.00 39.62 270 TYR A N 1
ATOM 2089 C CA . TYR A 1 270 ? -6.237 26.188 4.825 1.00 39.62 270 TYR A CA 1
ATOM 2090 C C . TYR A 1 270 ? -6.372 26.839 3.440 1.00 39.62 270 TYR A C 1
ATOM 2092 O O . TYR A 1 270 ? -5.343 27.078 2.802 1.00 39.62 270 TYR A O 1
ATOM 2100 N N . PRO A 1 271 ? -7.589 27.152 2.960 1.00 40.50 271 PRO A N 1
ATOM 2101 C CA . PRO A 1 271 ? -7.736 27.866 1.705 1.00 40.50 271 PRO A CA 1
ATOM 2102 C C . PRO A 1 271 ? -7.082 29.241 1.861 1.00 40.50 271 PRO A C 1
ATOM 2104 O O . PRO A 1 271 ? -7.464 30.029 2.725 1.00 40.50 271 PRO A O 1
ATOM 2107 N N . GLY A 1 272 ? -6.063 29.511 1.047 1.00 35.47 272 GLY A N 1
ATOM 2108 C CA . GLY A 1 272 ? -5.528 30.855 0.898 1.00 35.47 272 GLY A CA 1
ATOM 2109 C C . GLY A 1 272 ? -6.625 31.755 0.340 1.00 35.47 272 GLY A C 1
ATOM 2110 O O . GLY A 1 272 ? -7.144 31.499 -0.746 1.00 35.47 272 GLY A O 1
ATOM 2111 N N . ASP A 1 273 ? -6.993 32.790 1.090 1.00 35.22 273 ASP A N 1
ATOM 2112 C CA . ASP A 1 273 ? -7.941 33.810 0.655 1.00 35.22 273 ASP A CA 1
ATOM 2113 C C . ASP A 1 273 ? -7.445 34.484 -0.633 1.00 35.22 273 ASP A C 1
ATOM 2115 O O . ASP A 1 273 ? -6.606 35.385 -0.608 1.00 35.22 273 ASP A O 1
ATOM 2119 N N . SER A 1 274 ? -7.969 34.050 -1.778 1.00 33.09 274 SER A N 1
ATOM 2120 C CA . SER A 1 274 ? -7.957 34.829 -3.020 1.00 33.09 274 SER A CA 1
ATOM 2121 C C . SER A 1 274 ? -9.069 34.388 -3.976 1.00 33.09 274 SER A C 1
ATOM 2123 O O . SER A 1 274 ? -8.830 34.020 -5.117 1.00 33.09 274 SER A O 1
ATOM 2125 N N . TYR A 1 275 ? -10.321 34.477 -3.524 1.00 24.66 275 TYR A N 1
ATOM 2126 C CA . TYR A 1 275 ? -11.459 34.587 -4.440 1.00 24.66 275 TYR A CA 1
ATOM 2127 C C . TYR A 1 275 ? -11.896 36.050 -4.496 1.00 24.66 275 TYR A C 1
ATOM 2129 O O . TYR A 1 275 ? -12.715 36.505 -3.702 1.00 24.66 275 TYR A O 1
ATOM 2137 N N . HIS A 1 276 ? -11.324 36.794 -5.442 1.00 29.62 276 HIS A N 1
ATOM 2138 C CA . HIS A 1 276 ? -12.016 37.940 -6.016 1.00 29.62 276 HIS A CA 1
ATOM 2139 C C . HIS A 1 276 ? -12.847 37.421 -7.190 1.00 29.62 276 HIS A C 1
ATOM 2141 O O . HIS A 1 276 ? -12.304 37.024 -8.219 1.00 29.62 276 HIS A O 1
ATOM 2147 N N . GLU A 1 277 ? -14.168 37.408 -7.017 1.00 29.72 277 GLU A N 1
ATOM 2148 C CA . GLU A 1 277 ? -15.097 37.400 -8.142 1.00 29.72 277 GLU A CA 1
ATOM 2149 C C . GLU A 1 277 ? -14.859 38.664 -8.973 1.00 29.72 277 GLU A C 1
ATOM 2151 O O . GLU A 1 277 ? -15.111 39.764 -8.489 1.00 29.72 277 GLU A O 1
ATOM 2156 N N . GLU A 1 278 ? -14.454 38.527 -10.234 1.00 27.11 278 GLU A N 1
ATOM 2157 C CA . GLU A 1 278 ? -14.832 39.504 -11.253 1.00 27.11 278 GLU A CA 1
ATOM 2158 C C . GLU A 1 278 ? -15.185 38.793 -12.559 1.00 27.11 278 GLU A C 1
ATOM 2160 O O . GLU A 1 278 ? -14.375 38.119 -13.194 1.00 27.11 278 GLU A O 1
ATOM 2165 N N . GLY A 1 279 ? -16.445 38.957 -12.957 1.00 27.52 279 GLY A N 1
ATOM 2166 C CA . GLY A 1 279 ? -16.914 38.597 -14.280 1.00 27.52 279 GLY A CA 1
ATOM 2167 C C . GLY A 1 279 ? -16.474 39.613 -15.332 1.00 27.52 279 GLY A C 1
ATOM 2168 O O . GLY A 1 279 ? -16.466 40.817 -15.095 1.00 27.52 279 GLY A O 1
ATOM 2169 N N . GLY A 1 280 ? -16.245 39.123 -16.551 1.00 26.70 280 GLY A N 1
ATOM 2170 C CA . GLY A 1 280 ? -16.420 39.926 -17.758 1.00 26.70 280 GLY A CA 1
ATOM 2171 C C . GLY A 1 280 ? -15.250 39.966 -18.740 1.00 26.70 280 GLY A C 1
ATOM 2172 O O . GLY A 1 280 ? -14.295 40.705 -18.559 1.00 26.70 280 GLY A O 1
ATOM 2173 N N . LYS A 1 281 ? -15.506 39.333 -19.894 1.00 26.48 281 LYS A N 1
ATOM 2174 C CA . LYS A 1 281 ? -15.071 39.696 -21.259 1.00 26.48 281 LYS A CA 1
ATOM 2175 C C . LYS A 1 281 ? -13.613 39.441 -21.680 1.00 26.48 281 LYS A C 1
ATOM 2177 O O . LYS A 1 281 ? -12.720 40.243 -21.465 1.00 26.48 281 LYS A O 1
ATOM 2182 N N . THR A 1 282 ? -13.484 38.393 -22.500 1.00 30.12 282 THR A N 1
ATOM 2183 C CA . THR A 1 282 ? -12.841 38.365 -23.834 1.00 30.12 282 THR A CA 1
ATOM 2184 C C . THR A 1 282 ? -11.574 39.212 -24.057 1.00 30.12 282 THR A C 1
ATOM 2186 O O . THR A 1 282 ? -11.658 40.427 -24.206 1.00 30.12 282 THR A O 1
ATOM 2189 N N . SER A 1 283 ? -10.441 38.572 -24.356 1.00 26.34 283 SER A N 1
ATOM 2190 C CA . SER A 1 283 ? -9.908 38.453 -25.731 1.00 26.34 283 SER A CA 1
ATOM 2191 C C . SER A 1 283 ? -8.447 37.973 -25.744 1.00 26.34 283 SER A C 1
ATOM 2193 O O . SER A 1 283 ? -7.605 38.466 -25.007 1.00 26.34 283 SER A O 1
ATOM 2195 N N . THR A 1 284 ? -8.210 36.983 -26.606 1.00 32.75 284 THR A N 1
ATOM 2196 C CA . THR A 1 284 ? -7.003 36.625 -27.378 1.00 32.75 284 THR A CA 1
ATOM 2197 C C . THR A 1 284 ? -5.645 37.262 -27.046 1.00 32.75 284 THR A C 1
ATOM 2199 O O . THR A 1 284 ? -5.498 38.479 -26.979 1.00 32.75 284 THR A O 1
ATOM 2202 N N . GLY A 1 285 ? -4.627 36.393 -27.023 1.00 34.28 285 GLY A N 1
ATOM 2203 C CA . GLY A 1 285 ? -3.238 36.657 -26.659 1.00 34.28 285 GLY A CA 1
ATOM 2204 C C . GLY A 1 285 ? -2.496 37.797 -27.363 1.00 34.28 285 GLY A C 1
ATOM 2205 O O . GLY A 1 285 ? -2.852 38.237 -28.456 1.00 34.28 285 GLY A O 1
ATOM 2206 N N . LYS A 1 286 ? -1.379 38.195 -26.736 1.00 29.92 286 LYS A N 1
ATOM 2207 C CA . LYS A 1 286 ? -0.066 38.454 -27.360 1.00 29.92 286 LYS A CA 1
ATOM 2208 C C . LYS A 1 286 ? 0.990 38.825 -26.313 1.00 29.92 286 LYS A C 1
ATOM 2210 O O . LYS A 1 286 ? 0.701 39.393 -25.269 1.00 29.92 286 LYS A O 1
ATOM 2215 N N . SER A 1 287 ? 2.223 38.490 -26.665 1.00 29.62 287 SER A N 1
ATOM 2216 C CA . SER A 1 287 ? 3.491 38.703 -25.973 1.00 29.62 287 SER A CA 1
ATOM 2217 C C . SER A 1 287 ? 3.841 40.159 -25.597 1.00 29.62 287 SER A C 1
ATOM 2219 O O . SER A 1 287 ? 3.521 41.090 -26.326 1.00 29.62 287 SER A O 1
ATOM 2221 N N . LEU A 1 288 ? 4.657 40.271 -24.537 1.00 32.62 288 LEU A N 1
ATOM 2222 C CA . LEU A 1 288 ? 5.786 41.199 -24.304 1.00 32.62 288 LEU A CA 1
ATOM 2223 C C . LEU A 1 288 ? 5.562 42.737 -24.334 1.00 32.62 288 LEU A C 1
ATOM 2225 O O . LEU A 1 288 ? 5.566 43.345 -25.399 1.00 32.62 288 LEU A O 1
ATOM 2229 N N . ALA A 1 289 ? 5.591 43.379 -23.151 1.00 27.39 289 ALA A N 1
ATOM 2230 C CA . ALA A 1 289 ? 6.173 44.718 -22.889 1.00 27.39 289 ALA A CA 1
ATOM 2231 C C . ALA A 1 289 ? 6.312 44.949 -21.355 1.00 27.39 289 ALA A C 1
ATOM 2233 O O . ALA A 1 289 ? 5.319 44.951 -20.643 1.00 27.39 289 ALA A O 1
ATOM 2234 N N . ILE A 1 290 ? 7.519 44.889 -20.771 1.00 41.12 290 ILE A N 1
ATOM 2235 C CA . ILE A 1 290 ? 8.397 46.021 -20.378 1.00 41.12 290 ILE A CA 1
ATOM 2236 C C . ILE A 1 290 ? 7.914 46.855 -19.164 1.00 41.12 290 ILE A C 1
ATOM 2238 O O . ILE A 1 290 ? 6.940 47.590 -19.231 1.00 41.12 290 ILE A O 1
ATOM 2242 N N . VAL A 1 291 ? 8.712 46.802 -18.085 1.00 46.19 291 VAL A N 1
ATOM 2243 C CA . VAL A 1 291 ? 9.219 47.949 -17.292 1.00 46.19 291 VAL A CA 1
ATOM 2244 C C . VAL A 1 291 ? 8.255 49.138 -17.104 1.00 46.19 291 VAL A C 1
ATOM 2246 O O . VAL A 1 291 ? 8.415 50.160 -17.761 1.00 46.19 291 VAL A O 1
ATOM 2249 N N . VAL A 1 292 ? 7.324 49.066 -16.139 1.00 46.53 292 VAL A N 1
ATOM 2250 C CA . VAL A 1 292 ? 6.634 50.267 -15.589 1.00 46.53 292 VAL A CA 1
ATOM 2251 C C . VAL A 1 292 ? 6.410 50.221 -14.058 1.00 46.53 292 VAL A C 1
ATOM 2253 O O . VAL A 1 292 ? 6.248 51.264 -13.430 1.00 46.53 292 VAL A O 1
ATOM 2256 N N . GLY A 1 293 ? 6.505 49.068 -13.385 1.00 41.19 293 GLY A N 1
ATOM 2257 C CA . GLY A 1 293 ? 6.152 48.961 -11.953 1.00 41.19 293 GLY A CA 1
ATOM 2258 C C . GLY A 1 293 ? 7.089 49.658 -10.947 1.00 41.19 293 GLY A C 1
ATOM 2259 O O . GLY A 1 293 ? 6.668 49.991 -9.842 1.00 41.19 293 GLY A O 1
ATOM 2260 N N . GLY A 1 294 ? 8.351 49.919 -11.305 1.00 45.38 294 GLY A N 1
ATOM 2261 C CA . GLY A 1 294 ? 9.361 50.413 -10.352 1.00 45.38 294 GLY A CA 1
ATOM 2262 C C . GLY A 1 294 ? 9.287 51.910 -10.024 1.00 45.38 294 GLY A C 1
ATOM 2263 O O . GLY A 1 294 ? 9.726 52.332 -8.956 1.00 45.38 294 GLY A O 1
ATOM 2264 N N . VAL A 1 295 ? 8.718 52.730 -10.913 1.00 47.03 295 VAL A N 1
ATOM 2265 C CA . VAL A 1 295 ? 8.711 54.198 -10.749 1.00 47.03 295 VAL A CA 1
ATOM 2266 C C . VAL A 1 295 ? 7.516 54.669 -9.909 1.00 47.03 295 VAL A C 1
ATOM 2268 O O . VAL A 1 295 ? 7.644 55.624 -9.145 1.00 47.03 295 VAL A O 1
ATOM 2271 N N . ALA A 1 296 ? 6.383 53.961 -9.956 1.00 52.34 296 ALA A N 1
ATOM 2272 C CA . ALA A 1 296 ? 5.199 54.294 -9.158 1.00 52.34 296 ALA A CA 1
ATOM 2273 C C . ALA A 1 296 ? 5.411 54.054 -7.649 1.00 52.34 296 ALA A C 1
ATOM 2275 O O . ALA A 1 296 ? 4.974 54.860 -6.825 1.00 52.34 296 ALA A O 1
ATOM 2276 N N . ALA A 1 297 ? 6.153 53.003 -7.282 1.00 61.19 297 ALA A N 1
ATOM 2277 C CA . ALA A 1 297 ? 6.433 52.661 -5.887 1.00 61.19 297 ALA A CA 1
ATOM 2278 C C . ALA A 1 297 ? 7.304 53.717 -5.176 1.00 61.19 297 ALA A C 1
ATOM 2280 O O . ALA A 1 297 ? 7.051 54.061 -4.023 1.00 61.19 297 ALA A O 1
ATOM 2281 N N . LEU A 1 298 ? 8.286 54.300 -5.873 1.00 63.69 298 LEU A N 1
ATOM 2282 C CA . LEU A 1 298 ? 9.163 55.328 -5.296 1.00 63.69 298 LEU A CA 1
ATOM 2283 C C . LEU A 1 298 ? 8.447 56.673 -5.090 1.00 63.69 298 LEU A C 1
ATOM 2285 O O . LEU A 1 298 ? 8.742 57.386 -4.130 1.00 63.69 298 LEU A O 1
ATOM 2289 N N . VAL A 1 299 ? 7.468 57.000 -5.939 1.00 71.19 299 VAL A N 1
ATOM 2290 C CA . VAL A 1 299 ? 6.645 58.213 -5.796 1.00 71.19 299 VAL A CA 1
ATOM 2291 C C . VAL A 1 299 ? 5.652 58.068 -4.639 1.00 71.19 299 VAL A C 1
ATOM 2293 O O . VAL A 1 299 ? 5.508 58.996 -3.844 1.00 71.19 299 VAL A O 1
ATOM 2296 N N . PHE A 1 300 ? 5.035 56.893 -4.471 1.00 68.38 300 PHE A N 1
ATOM 2297 C CA . PHE A 1 300 ? 4.122 56.628 -3.353 1.00 68.38 300 PHE A CA 1
ATOM 2298 C C . PHE A 1 300 ? 4.824 56.659 -1.991 1.00 68.38 300 PHE A C 1
ATOM 2300 O O . PHE A 1 300 ? 4.306 57.254 -1.046 1.00 68.38 300 PHE A O 1
ATOM 2307 N N . VAL A 1 301 ? 6.035 56.103 -1.898 1.00 75.06 301 VAL A N 1
ATOM 2308 C CA . VAL A 1 301 ? 6.840 56.157 -0.668 1.00 75.06 301 VAL A CA 1
ATOM 2309 C C . VAL A 1 301 ? 7.251 57.600 -0.347 1.00 75.06 301 VAL A C 1
ATOM 2311 O O . VAL A 1 301 ? 7.156 58.022 0.805 1.00 75.06 301 VAL A O 1
ATOM 2314 N N . ALA A 1 302 ? 7.623 58.405 -1.348 1.00 73.75 302 ALA A N 1
ATOM 2315 C CA . ALA A 1 302 ? 7.945 59.818 -1.139 1.00 73.75 302 ALA A CA 1
ATOM 2316 C C . ALA A 1 302 ? 6.728 60.642 -0.674 1.00 73.75 302 ALA A C 1
ATOM 2318 O O . ALA A 1 302 ? 6.859 61.463 0.235 1.00 73.75 302 ALA A O 1
ATOM 2319 N N . ILE A 1 303 ? 5.537 60.395 -1.232 1.00 75.06 303 ILE A N 1
ATOM 2320 C CA . ILE A 1 303 ? 4.286 61.057 -0.821 1.00 75.06 303 ILE A CA 1
ATOM 2321 C C . ILE A 1 303 ? 3.900 60.654 0.611 1.00 75.06 303 ILE A C 1
ATOM 2323 O O . ILE A 1 303 ? 3.548 61.517 1.417 1.00 75.06 303 ILE A O 1
ATOM 2327 N N . PHE A 1 304 ? 4.053 59.377 0.968 1.00 73.50 304 PHE A N 1
ATOM 2328 C CA . PHE A 1 304 ? 3.787 58.867 2.316 1.00 73.50 304 PHE A CA 1
ATOM 2329 C C . PHE A 1 304 ? 4.727 59.483 3.369 1.00 73.50 304 PHE A C 1
ATOM 2331 O O . PHE A 1 304 ? 4.284 59.918 4.434 1.00 73.50 304 PHE A O 1
ATOM 2338 N N . PHE A 1 305 ? 6.017 59.640 3.047 1.00 64.50 305 PHE A N 1
ATOM 2339 C CA . PHE A 1 305 ? 6.975 60.318 3.928 1.00 64.50 305 PHE A CA 1
ATOM 2340 C C . PHE A 1 305 ? 6.734 61.832 4.048 1.00 64.50 305 PHE A C 1
ATOM 2342 O O . PHE A 1 305 ? 7.011 62.409 5.103 1.00 64.50 305 PHE A O 1
ATOM 2349 N N . LEU A 1 306 ? 6.191 62.486 3.017 1.00 61.62 306 LEU A N 1
ATOM 2350 C CA . LEU A 1 306 ? 5.783 63.894 3.087 1.00 61.62 306 LEU A CA 1
ATOM 2351 C C . LEU A 1 306 ? 4.509 64.081 3.929 1.00 61.62 306 LEU A C 1
ATOM 2353 O O . LEU A 1 306 ? 4.418 65.055 4.679 1.00 61.62 306 LEU A O 1
ATOM 2357 N N . PHE A 1 307 ? 3.585 63.116 3.895 1.00 58.75 307 PHE A N 1
ATOM 2358 C CA . PHE A 1 307 ? 2.366 63.108 4.711 1.00 58.75 307 PHE A CA 1
ATOM 2359 C C . PHE A 1 307 ? 2.670 62.917 6.210 1.00 58.75 307 PHE A C 1
ATOM 2361 O O . PHE A 1 307 ? 2.172 63.665 7.053 1.00 58.75 307 PHE A O 1
ATOM 2368 N N . LEU A 1 308 ? 3.602 62.019 6.552 1.00 56.28 308 LEU A N 1
ATOM 2369 C CA . LEU A 1 308 ? 4.062 61.805 7.935 1.00 56.28 308 LEU A CA 1
ATOM 2370 C C . LEU A 1 308 ? 4.829 63.004 8.522 1.00 56.28 308 LEU A C 1
ATOM 2372 O O . LEU A 1 308 ? 4.855 63.200 9.738 1.00 56.28 308 LEU A O 1
ATOM 2376 N N . LYS A 1 309 ? 5.433 63.845 7.673 1.00 46.28 309 LYS A N 1
ATOM 2377 C CA . LYS A 1 309 ? 6.143 65.063 8.097 1.00 46.28 309 LYS A CA 1
ATOM 2378 C C . LYS A 1 309 ? 5.195 66.241 8.368 1.00 46.28 309 LYS A C 1
ATOM 2380 O O . LYS A 1 309 ? 5.580 67.166 9.081 1.00 46.28 309 LYS A O 1
ATOM 2385 N N . SER A 1 310 ? 3.966 66.188 7.844 1.00 48.03 310 SER A N 1
ATOM 2386 C CA . SER A 1 310 ? 2.941 67.233 7.991 1.00 48.03 310 SER A CA 1
ATOM 2387 C C . SER A 1 310 ? 2.119 67.124 9.282 1.00 48.03 310 SER A C 1
ATOM 2389 O O . SER A 1 310 ? 1.522 68.116 9.693 1.00 48.03 310 SER A O 1
ATOM 2391 N N . LEU A 1 311 ? 2.087 65.960 9.941 1.00 49.22 311 LEU A N 1
ATOM 2392 C CA . LEU A 1 311 ? 1.250 65.726 11.132 1.00 49.22 311 LEU A CA 1
ATOM 2393 C C . LEU A 1 311 ? 1.977 65.928 12.472 1.00 49.22 311 LEU A C 1
ATOM 2395 O O . LEU A 1 311 ? 1.384 65.776 13.535 1.00 49.22 311 LEU A O 1
ATOM 2399 N N . ARG A 1 312 ? 3.250 66.339 12.458 1.00 51.47 312 ARG A N 1
ATOM 2400 C CA . ARG A 1 312 ? 3.973 66.755 13.668 1.00 51.47 312 ARG A CA 1
ATOM 2401 C C . ARG A 1 312 ? 4.131 68.270 13.703 1.00 51.47 312 ARG A C 1
ATOM 2403 O O . ARG A 1 312 ? 5.162 68.785 13.276 1.00 51.47 312 ARG A O 1
ATOM 2410 N N . ARG A 1 313 ? 3.146 68.974 14.276 1.00 36.91 313 ARG A N 1
ATOM 2411 C CA . ARG A 1 313 ? 3.377 70.172 15.112 1.00 36.91 313 ARG A CA 1
ATOM 2412 C C . ARG A 1 313 ? 2.100 70.692 15.788 1.00 36.91 313 ARG A C 1
ATOM 2414 O O . ARG A 1 313 ? 1.116 70.959 15.113 1.00 36.91 313 ARG A O 1
ATOM 2421 N N . LYS A 1 314 ? 2.287 70.998 17.081 1.00 31.25 314 LYS A N 1
ATOM 2422 C CA . LYS A 1 314 ? 1.467 71.750 18.057 1.00 31.25 314 LYS A CA 1
ATOM 2423 C C . LYS A 1 314 ? 0.429 70.945 18.848 1.00 31.25 314 LYS A C 1
ATOM 2425 O O . LYS A 1 314 ? -0.530 70.436 18.290 1.00 31.25 314 LYS A O 1
ATOM 2430 N N . GLY A 1 315 ? 0.670 70.874 20.160 1.00 33.00 315 GLY A N 1
ATOM 2431 C CA . GLY A 1 315 ? -0.277 70.423 21.178 1.00 33.00 315 GLY A CA 1
ATOM 2432 C C . GLY A 1 315 ? -0.979 71.596 21.869 1.00 33.00 315 GLY A C 1
ATOM 2433 O O . GLY A 1 315 ? -0.569 72.739 21.683 1.00 33.00 315 GLY A O 1
ATOM 2434 N N . ASP A 1 316 ? -2.057 71.295 22.594 1.00 27.84 316 ASP A N 1
ATOM 2435 C CA . ASP A 1 316 ? -2.196 71.495 24.046 1.00 27.84 316 ASP A CA 1
ATOM 2436 C C . ASP A 1 316 ? -3.538 70.896 24.539 1.00 27.84 316 ASP A C 1
ATOM 2438 O O . ASP A 1 316 ? -4.583 71.091 23.929 1.00 27.84 316 ASP A O 1
ATOM 2442 N N . VAL A 1 317 ? -3.423 70.103 25.612 1.00 31.53 317 VAL A N 1
ATOM 2443 C CA . VAL A 1 317 ? -4.335 69.761 26.731 1.00 31.53 317 VAL A CA 1
ATOM 2444 C C . VAL A 1 317 ? -5.822 70.172 26.637 1.00 31.53 317 VAL A C 1
ATOM 2446 O O . VAL A 1 317 ? -6.098 71.355 26.519 1.00 31.53 317 VAL A O 1
ATOM 2449 N N . TRP A 1 318 ? -6.765 69.219 26.801 1.00 23.44 318 TRP A N 1
ATOM 2450 C CA . TRP A 1 318 ? -7.730 69.082 27.928 1.00 23.44 318 TRP A CA 1
ATOM 2451 C C . TRP A 1 318 ? -8.597 67.804 27.795 1.00 23.44 318 TRP A C 1
ATOM 2453 O O . TRP A 1 318 ? -9.093 67.490 26.720 1.00 23.44 318 TRP A O 1
ATOM 2463 N N . CYS A 1 319 ? -8.794 67.149 28.948 1.00 23.81 319 CYS A N 1
ATOM 2464 C CA . CYS A 1 319 ? -9.827 66.172 29.337 1.00 23.81 319 CYS A CA 1
ATOM 2465 C C . CYS A 1 319 ? -9.823 64.770 28.697 1.00 23.81 319 CYS A C 1
ATOM 2467 O O . CYS A 1 319 ? -10.469 64.494 27.693 1.00 23.81 319 CYS A O 1
ATOM 2469 N N . VAL A 1 320 ? -9.125 63.876 29.403 1.00 30.34 320 VAL A N 1
ATOM 2470 C CA . VAL A 1 320 ? -9.272 62.418 29.381 1.00 30.34 320 VAL A CA 1
ATOM 2471 C C . VAL A 1 320 ? -10.534 62.047 30.159 1.00 30.34 320 VAL A C 1
ATOM 2473 O O . VAL A 1 320 ? -10.592 62.355 31.343 1.00 30.34 320 VAL A O 1
ATOM 2476 N N . GLU A 1 321 ? -11.485 61.366 29.525 1.00 33.25 321 GLU A N 1
ATOM 2477 C CA . GLU A 1 321 ? -12.332 60.342 30.151 1.00 33.25 321 GLU A CA 1
ATOM 2478 C C . GLU A 1 321 ? -13.050 59.533 29.055 1.00 33.25 321 GLU A C 1
ATOM 2480 O O . GLU A 1 321 ? -13.542 60.098 28.085 1.00 33.25 321 GLU A O 1
ATOM 2485 N N . GLU A 1 322 ? -13.040 58.205 29.223 1.00 34.12 322 GLU A N 1
ATOM 2486 C CA . GLU A 1 322 ? -13.733 57.179 28.423 1.00 34.12 322 GLU A CA 1
ATOM 2487 C C . GLU A 1 322 ? -13.377 57.052 26.932 1.00 34.12 322 GLU A C 1
ATOM 2489 O O . GLU A 1 322 ? -14.068 57.585 26.076 1.00 34.12 322 GLU A O 1
ATOM 2494 N N . LEU A 1 323 ? -12.337 56.257 26.631 1.00 36.22 323 LEU A N 1
ATOM 2495 C CA . LEU A 1 323 ? -12.243 55.284 25.517 1.00 36.22 323 LEU A CA 1
ATOM 2496 C C . LEU A 1 323 ? -10.762 54.971 25.256 1.00 36.22 323 LEU A C 1
ATOM 2498 O O . LEU A 1 323 ? -10.119 55.671 24.490 1.00 36.22 323 LEU A O 1
ATOM 2502 N N . ASP A 1 324 ? -10.217 53.964 25.944 1.00 35.81 324 ASP A N 1
ATOM 2503 C CA . ASP A 1 324 ? -9.130 53.100 25.442 1.00 35.81 324 ASP A CA 1
ATOM 2504 C C . ASP A 1 324 ? -8.688 52.131 26.546 1.00 35.81 324 ASP A C 1
ATOM 2506 O O . ASP A 1 324 ? -7.829 52.431 27.369 1.00 35.81 324 ASP A O 1
ATOM 2510 N N . MET A 1 325 ? -9.294 50.943 26.587 1.00 40.84 325 MET A N 1
ATOM 2511 C CA . MET A 1 325 ? -8.820 49.827 27.422 1.00 40.84 325 MET A CA 1
ATOM 2512 C C . MET A 1 325 ? -9.189 48.467 26.805 1.00 40.84 325 MET A C 1
ATOM 2514 O O . MET A 1 325 ? -9.499 47.513 27.512 1.00 40.84 325 MET A O 1
ATOM 2518 N N . LEU A 1 326 ? -9.164 48.371 25.471 1.00 47.06 326 LEU A N 1
ATOM 2519 C CA . LEU A 1 326 ? -9.327 47.101 24.748 1.00 47.06 326 LEU A CA 1
ATOM 2520 C C . LEU A 1 326 ? -8.000 46.529 24.199 1.00 47.06 326 LEU A C 1
ATOM 2522 O O . LEU A 1 326 ? -7.819 45.316 24.280 1.00 47.06 326 LEU A O 1
ATOM 2526 N N . PRO A 1 327 ? -7.004 47.329 23.757 1.00 44.09 327 PRO A N 1
ATOM 2527 C CA . PRO A 1 327 ? -5.752 46.760 23.238 1.00 44.09 327 PRO A CA 1
ATOM 2528 C C . PRO A 1 327 ? -4.789 46.226 24.315 1.00 44.09 327 PRO A C 1
ATOM 2530 O O . PRO A 1 327 ? -3.896 45.448 23.997 1.00 44.09 327 PRO A O 1
ATOM 2533 N N . LEU A 1 328 ? -4.954 46.621 25.584 1.00 45.03 328 LEU A N 1
ATOM 2534 C CA . LEU A 1 328 ? -4.058 46.236 26.691 1.00 45.03 328 LEU A CA 1
ATOM 2535 C C . LEU A 1 328 ? -4.483 44.954 27.431 1.00 45.03 328 LEU A C 1
ATOM 2537 O O . LEU A 1 328 ? -3.675 44.384 28.158 1.00 45.03 328 LEU A O 1
ATOM 2541 N N . LEU A 1 329 ? -5.716 44.467 27.237 1.00 51.12 329 LEU A N 1
ATOM 2542 C CA . LEU A 1 329 ? -6.186 43.211 27.847 1.00 51.12 329 LEU A CA 1
ATOM 2543 C C . LEU A 1 329 ? -5.821 41.968 27.017 1.00 51.12 329 LEU A C 1
ATOM 2545 O O . LEU A 1 329 ? -5.644 40.892 27.580 1.00 51.12 329 LEU A O 1
ATOM 2549 N N . LEU A 1 330 ? -5.657 42.110 25.697 1.00 51.78 330 LEU A N 1
ATOM 2550 C CA . LEU A 1 330 ? -5.341 41.010 24.771 1.00 51.78 330 LEU A CA 1
ATOM 2551 C C . LEU A 1 330 ? -3.855 40.617 24.737 1.00 51.78 330 LEU A C 1
ATOM 2553 O O . LEU A 1 330 ? -3.506 39.607 24.130 1.00 51.78 330 LEU A O 1
ATOM 2557 N N . THR A 1 331 ? -2.976 41.372 25.402 1.00 52.69 331 THR A N 1
ATOM 2558 C CA . THR A 1 331 ? -1.561 40.996 25.556 1.00 52.69 331 THR A CA 1
ATOM 2559 C C . THR A 1 331 ? -1.334 39.961 26.659 1.00 52.69 331 THR A C 1
ATOM 2561 O O . THR A 1 331 ? -0.267 39.354 26.706 1.00 52.69 331 THR A O 1
ATOM 2564 N N . ASP A 1 332 ? -2.311 39.743 27.549 1.00 67.56 332 ASP A N 1
ATOM 2565 C CA . ASP A 1 332 ? -2.226 38.699 28.571 1.00 67.56 332 ASP A CA 1
ATOM 2566 C C . ASP A 1 332 ? -2.642 37.349 27.969 1.00 67.56 332 ASP A C 1
ATOM 2568 O O . ASP A 1 332 ? -3.794 37.137 27.579 1.00 67.56 332 ASP A O 1
ATOM 2572 N N . GLU A 1 333 ? -1.694 36.412 27.911 1.00 72.44 333 GLU A N 1
ATOM 2573 C CA . GLU A 1 333 ? -1.893 35.069 27.356 1.00 72.44 333 GLU A CA 1
ATOM 2574 C C . GLU A 1 333 ? -3.094 34.338 27.985 1.00 72.44 333 GLU A C 1
ATOM 2576 O O . GLU A 1 333 ? -3.756 33.530 27.331 1.00 72.44 333 GLU A O 1
ATOM 2581 N N . ARG A 1 334 ? -3.432 34.660 29.240 1.00 78.44 334 ARG A N 1
ATOM 2582 C CA . ARG A 1 334 ? -4.554 34.059 29.972 1.00 78.44 334 ARG A CA 1
ATOM 2583 C C . ARG A 1 334 ? -5.904 34.564 29.477 1.00 78.44 334 ARG A C 1
ATOM 2585 O O . ARG A 1 334 ? -6.846 33.775 29.441 1.00 78.44 334 ARG A O 1
ATOM 2592 N N . VAL A 1 335 ? -5.979 35.839 29.092 1.00 76.62 335 VAL A N 1
ATOM 2593 C CA . VAL A 1 335 ? -7.172 36.469 28.506 1.00 76.62 335 VAL A CA 1
ATOM 2594 C C . VAL A 1 335 ? -7.381 35.947 27.086 1.00 76.62 335 VAL A C 1
ATOM 2596 O O . VAL A 1 335 ? -8.492 35.549 26.747 1.00 76.62 335 VAL A O 1
ATOM 2599 N N . ARG A 1 336 ? -6.306 35.832 26.289 1.00 77.81 336 ARG A N 1
ATOM 2600 C CA . ARG A 1 336 ? -6.368 35.242 24.939 1.00 77.81 336 ARG A CA 1
ATOM 2601 C C . ARG A 1 336 ? -6.925 33.818 24.971 1.00 77.81 336 ARG A C 1
ATOM 2603 O O . ARG A 1 336 ? -7.847 33.505 24.226 1.00 77.81 336 ARG A O 1
ATOM 2610 N N . LYS A 1 337 ? -6.414 32.980 25.877 1.00 79.69 337 LYS A N 1
ATOM 2611 C CA . LYS A 1 337 ? -6.857 31.586 26.011 1.00 79.69 337 LYS A CA 1
ATOM 2612 C C . LYS A 1 337 ? -8.308 31.468 26.509 1.00 79.69 337 LYS A C 1
ATOM 2614 O O . LYS A 1 337 ? -9.022 30.565 26.081 1.00 79.69 337 LYS A O 1
ATOM 2619 N N . ALA A 1 338 ? -8.771 32.402 27.345 1.00 77.81 338 ALA A N 1
ATOM 2620 C CA . ALA A 1 338 ? -10.176 32.487 27.754 1.00 77.81 338 ALA A CA 1
ATOM 2621 C C . ALA A 1 338 ? -11.109 32.857 26.578 1.00 77.81 338 ALA A C 1
ATOM 26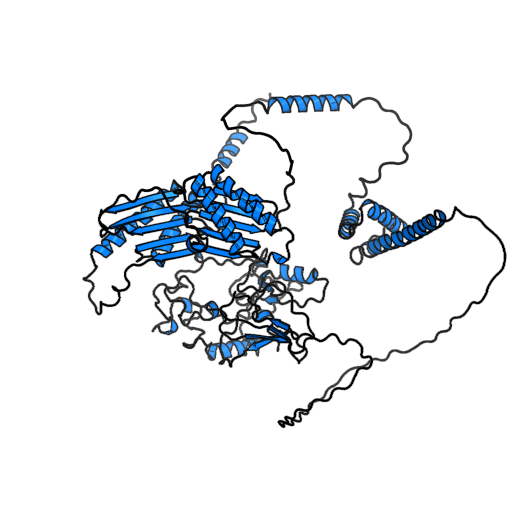23 O O . ALA A 1 338 ? -12.159 32.235 26.403 1.00 77.81 338 ALA A O 1
ATOM 2624 N N . CYS A 1 339 ? -10.713 33.819 25.734 1.00 78.06 339 CYS A N 1
ATOM 2625 C CA . CYS A 1 339 ? -11.454 34.161 24.514 1.00 78.06 339 CYS A CA 1
ATOM 2626 C C . CYS A 1 339 ? -11.453 33.011 23.495 1.00 78.06 339 CYS A C 1
ATOM 2628 O O . CYS A 1 339 ? -12.499 32.693 22.948 1.00 78.06 339 CYS A O 1
ATOM 2630 N N . GLU A 1 340 ? -10.324 32.324 23.288 1.00 79.06 340 GLU A N 1
ATOM 2631 C CA . GLU A 1 340 ? -10.256 31.148 22.401 1.00 79.06 340 GLU A CA 1
ATOM 2632 C C . GLU A 1 340 ? -11.201 30.030 22.854 1.00 79.06 340 GLU A C 1
ATOM 2634 O O . GLU A 1 340 ? -12.006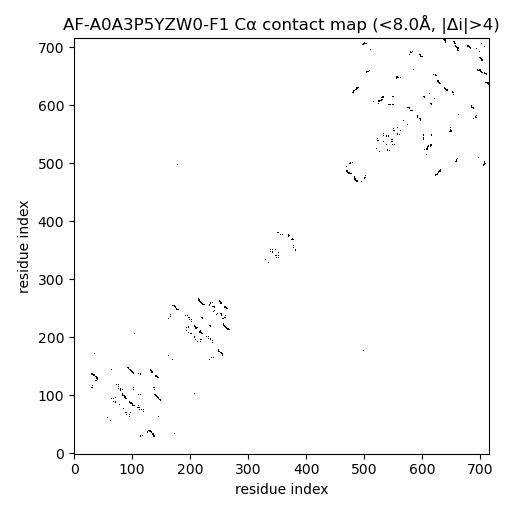 29.553 22.058 1.00 79.06 340 GLU A O 1
ATOM 2639 N N . THR A 1 341 ? -11.178 29.690 24.146 1.00 78.56 341 THR A N 1
ATOM 2640 C CA . THR A 1 341 ? -12.024 28.626 24.716 1.00 78.56 341 THR A CA 1
ATOM 2641 C C . THR A 1 341 ? -13.518 28.941 24.571 1.00 78.56 341 THR A C 1
ATOM 2643 O O . THR A 1 341 ? -14.325 28.067 24.273 1.00 78.56 341 THR A O 1
ATOM 2646 N N . THR A 1 342 ? -13.914 30.203 24.749 1.00 77.25 342 THR A N 1
ATOM 2647 C CA . THR A 1 342 ? -15.325 30.616 24.629 1.00 77.25 342 THR A CA 1
ATOM 2648 C C . THR A 1 342 ? -15.773 30.795 23.174 1.00 77.25 342 THR A C 1
ATOM 2650 O O . THR A 1 342 ? -16.945 30.573 22.860 1.00 77.25 342 THR A O 1
ATOM 2653 N N . ARG A 1 343 ? -14.849 31.092 22.251 1.00 83.62 343 ARG A N 1
ATOM 2654 C CA . ARG A 1 343 ? -15.128 31.170 20.809 1.00 83.62 343 ARG A CA 1
ATOM 2655 C C . ARG A 1 343 ? -15.474 29.807 20.206 1.00 83.62 343 ARG A C 1
ATOM 2657 O O . ARG A 1 343 ? -16.312 29.744 19.307 1.00 83.62 343 ARG A O 1
ATOM 2664 N N . GLU A 1 344 ? -14.916 28.717 20.739 1.00 76.31 344 GLU A N 1
ATOM 2665 C CA . GLU A 1 344 ? -15.319 27.342 20.388 1.00 76.31 344 GLU A CA 1
ATOM 2666 C C . GLU A 1 344 ? -16.803 27.069 20.701 1.00 76.31 344 GLU A C 1
ATOM 2668 O O . GLU A 1 344 ? -17.454 26.285 20.011 1.00 76.31 344 GLU A O 1
ATOM 2673 N N . LEU A 1 345 ? -17.372 27.787 21.676 1.00 76.62 345 LEU A N 1
ATOM 2674 C CA . LEU A 1 345 ? -18.792 27.744 22.039 1.00 76.62 345 LEU A CA 1
ATOM 2675 C C . LEU A 1 345 ? -19.636 28.807 21.314 1.00 76.62 345 LEU A C 1
ATOM 2677 O O . LEU A 1 345 ? -20.802 29.003 21.649 1.00 76.62 345 LEU A O 1
ATOM 2681 N N . LYS A 1 346 ? -19.069 29.481 20.302 1.00 81.75 346 LYS A N 1
ATOM 2682 C CA . LYS A 1 346 ? -19.686 30.585 19.542 1.00 81.75 346 LYS A CA 1
ATOM 2683 C C . LYS A 1 346 ? -20.057 31.810 20.391 1.00 81.75 346 LYS A C 1
ATOM 2685 O O . LYS A 1 346 ? -20.941 32.576 20.008 1.00 81.75 346 LYS A O 1
ATOM 2690 N N . ILE A 1 347 ? -19.375 32.026 21.515 1.00 78.38 347 ILE A N 1
ATOM 2691 C CA . ILE A 1 347 ? -19.566 33.211 22.358 1.00 78.38 347 ILE A CA 1
ATOM 2692 C C . ILE A 1 347 ? -18.673 34.351 21.825 1.00 78.38 347 ILE A C 1
ATOM 2694 O O . ILE A 1 347 ? -17.481 34.122 21.612 1.00 78.38 347 ILE A O 1
ATOM 2698 N N . PRO A 1 348 ? -19.199 35.574 21.600 1.00 78.69 348 PRO A N 1
ATOM 2699 C CA . PRO A 1 348 ? -18.393 36.704 21.136 1.00 78.69 348 PRO A CA 1
ATOM 2700 C C . PRO A 1 348 ? -17.373 37.164 22.187 1.00 78.69 348 PRO A C 1
ATOM 2702 O O . PRO A 1 348 ? -17.721 37.338 23.357 1.00 78.69 348 PRO A O 1
ATOM 2705 N N . ASP A 1 349 ? -16.144 37.463 21.757 1.00 80.62 349 ASP A N 1
ATOM 2706 C CA . ASP A 1 349 ? -15.046 37.915 22.624 1.00 80.62 349 ASP A CA 1
ATOM 2707 C C . ASP A 1 349 ? -15.421 39.115 23.513 1.00 80.62 349 ASP A C 1
ATOM 2709 O O . ASP A 1 349 ? -15.014 39.182 24.668 1.00 80.62 349 ASP A O 1
ATOM 2713 N N . GLU A 1 350 ? -16.228 40.052 23.012 1.00 78.19 350 GLU A N 1
ATOM 2714 C CA . GLU A 1 350 ? -16.696 41.228 23.764 1.00 78.19 350 GLU A CA 1
ATOM 2715 C C . GLU A 1 350 ? -17.477 40.831 25.026 1.00 78.19 350 GLU A C 1
ATOM 2717 O O . GLU A 1 350 ? -17.308 41.425 26.097 1.00 78.19 350 GLU A O 1
ATOM 2722 N N . LYS A 1 351 ? -18.289 39.775 24.916 1.00 79.56 351 LYS A N 1
ATOM 2723 C CA . LYS A 1 351 ? -19.077 39.219 26.016 1.00 79.56 351 LYS A CA 1
ATOM 2724 C C . LYS A 1 351 ? -18.176 38.487 27.002 1.00 79.56 351 LYS A C 1
ATOM 2726 O O . LYS A 1 351 ? -18.243 38.751 28.202 1.00 79.56 351 LYS A O 1
ATOM 2731 N N . THR A 1 352 ? -17.269 37.653 26.494 1.00 81.56 352 THR A N 1
ATOM 2732 C CA . THR A 1 352 ? -16.270 36.954 27.310 1.00 81.56 352 THR A CA 1
ATOM 2733 C C . THR A 1 352 ? -15.422 37.933 28.116 1.00 81.56 352 THR A C 1
ATOM 2735 O O . THR A 1 352 ? -15.261 37.758 29.322 1.00 81.56 352 THR A O 1
ATOM 2738 N N . LEU A 1 353 ? -14.922 38.999 27.488 1.00 83.12 353 LEU A N 1
ATOM 2739 C CA . LEU A 1 353 ? -14.096 40.015 28.142 1.00 83.12 353 LEU A CA 1
ATOM 2740 C C . LEU A 1 353 ? -14.873 40.785 29.221 1.00 83.12 353 LEU A C 1
ATOM 2742 O O . LEU A 1 353 ? -14.314 41.078 30.279 1.00 83.12 353 LEU A O 1
ATOM 2746 N N . SER A 1 354 ? -16.157 41.075 28.989 1.00 80.00 354 SER A N 1
ATOM 2747 C CA . SER A 1 354 ? -17.032 41.740 29.964 1.00 80.00 354 SER A CA 1
ATOM 2748 C C . SER A 1 354 ? -17.235 40.899 31.232 1.00 80.00 354 SER A C 1
ATOM 2750 O O . SER A 1 354 ? -17.056 41.398 32.347 1.00 80.00 354 SER A O 1
ATOM 2752 N N . VAL A 1 355 ? -17.534 39.604 31.077 1.00 81.94 355 VAL A N 1
ATOM 2753 C CA . VAL A 1 355 ? -17.751 38.681 32.207 1.00 81.94 355 VAL A CA 1
ATOM 2754 C C . VAL A 1 355 ? -16.443 38.360 32.925 1.00 81.94 355 VAL A C 1
ATOM 2756 O O . VAL A 1 355 ? -16.375 38.407 34.152 1.00 81.94 355 VAL A O 1
ATOM 2759 N N . LEU A 1 356 ? -15.370 38.122 32.171 1.00 80.94 356 LEU A N 1
ATOM 2760 C CA . LEU A 1 356 ? -14.042 37.863 32.719 1.00 80.94 356 LEU A CA 1
ATOM 2761 C C . LEU A 1 356 ? -13.547 39.032 33.580 1.00 80.94 356 LEU A C 1
ATOM 2763 O O . LEU A 1 356 ? -12.982 38.815 34.650 1.00 80.94 356 LEU A O 1
ATOM 2767 N N . LYS A 1 357 ? -13.810 40.276 33.159 1.00 80.69 357 LYS A N 1
ATOM 2768 C CA . LYS A 1 357 ? -13.477 41.473 33.941 1.00 80.69 357 LYS A CA 1
ATOM 2769 C C . LYS A 1 357 ? -14.235 41.523 35.274 1.00 80.69 357 LYS A C 1
ATOM 2771 O O . LYS A 1 357 ? -13.617 41.854 36.285 1.00 80.69 357 LYS A O 1
ATOM 2776 N N . LYS A 1 358 ? -15.525 41.155 35.299 1.00 79.00 358 LYS A N 1
ATOM 2777 C CA . LYS A 1 358 ? -16.320 41.062 36.541 1.00 79.00 358 LYS A CA 1
ATOM 2778 C C . LYS A 1 358 ? -15.777 39.983 37.481 1.00 79.00 358 LYS A C 1
ATOM 2780 O O . LYS A 1 358 ? -15.494 40.275 38.639 1.00 79.00 358 LYS A O 1
ATOM 2785 N N . LEU A 1 359 ? -15.522 38.779 36.967 1.00 76.94 359 LEU A N 1
ATOM 2786 C CA . LEU A 1 359 ? -14.992 37.663 37.761 1.00 76.94 359 LEU A CA 1
ATOM 2787 C C . LEU A 1 359 ? -13.610 37.955 38.356 1.00 76.94 359 LEU A C 1
ATOM 2789 O O . LEU A 1 359 ? -13.318 37.541 39.479 1.00 76.94 359 LEU A O 1
ATOM 2793 N N . LEU A 1 360 ? -12.754 38.668 37.619 1.00 76.25 360 LEU A N 1
ATOM 2794 C CA . LEU A 1 360 ? -11.445 39.088 38.117 1.00 76.25 360 LEU A CA 1
ATOM 2795 C C . LEU A 1 360 ? -11.559 40.187 39.182 1.00 76.25 360 LEU A C 1
ATOM 2797 O O . LEU A 1 360 ? -10.775 40.176 40.130 1.00 76.25 360 LEU A O 1
ATOM 2801 N N . GLN A 1 361 ? -12.537 41.094 39.075 1.00 75.06 361 GLN A N 1
ATOM 2802 C CA . GLN A 1 361 ? -12.808 42.100 40.109 1.00 75.06 361 GLN A CA 1
ATOM 2803 C C . GLN A 1 361 ? -13.363 41.482 41.399 1.00 75.06 361 GLN A C 1
ATOM 2805 O O . GLN A 1 361 ? -12.956 41.888 42.485 1.00 75.06 361 GLN A O 1
ATOM 2810 N N . GLU A 1 362 ? -14.243 40.487 41.297 1.00 73.50 362 GLU A N 1
ATOM 2811 C CA . GLU A 1 362 ? -14.866 39.831 42.456 1.00 73.50 362 GLU A CA 1
ATOM 2812 C C . GLU A 1 362 ? -13.903 38.897 43.201 1.00 73.50 362 GLU A C 1
ATOM 2814 O O . GLU A 1 362 ? -13.959 38.792 44.425 1.00 73.50 362 GLU A O 1
ATOM 2819 N N . ASN A 1 363 ? -12.969 38.269 42.479 1.00 66.38 363 ASN A N 1
ATOM 2820 C CA . ASN A 1 363 ? -12.029 37.293 43.038 1.00 66.38 363 ASN A CA 1
ATOM 2821 C C . ASN A 1 363 ? -10.610 37.845 43.267 1.00 66.38 363 ASN A C 1
ATOM 2823 O O . ASN A 1 363 ? -9.675 37.068 43.481 1.00 66.38 363 ASN A O 1
ATOM 2827 N N . GLY A 1 364 ? -10.424 39.169 43.209 1.00 63.34 364 GLY A N 1
ATOM 2828 C CA . GLY A 1 364 ? -9.141 39.826 43.490 1.00 63.34 364 GLY A CA 1
ATOM 2829 C C . GLY A 1 364 ? -8.005 39.411 42.547 1.00 63.34 364 GLY A C 1
ATOM 2830 O O . GLY A 1 364 ? -6.904 39.123 43.007 1.00 63.34 364 GLY A O 1
ATOM 2831 N N . GLU A 1 365 ? -8.283 39.329 41.242 1.00 61.12 365 GLU A N 1
ATOM 2832 C CA . GLU A 1 365 ? -7.360 38.891 40.176 1.00 61.12 365 GLU A CA 1
ATOM 2833 C C . GLU A 1 365 ? -6.850 37.436 40.298 1.00 61.12 365 GLU A C 1
ATOM 2835 O O . GLU A 1 365 ? -5.881 37.040 39.641 1.00 61.12 365 GLU A O 1
ATOM 2840 N N . ASN A 1 366 ? -7.509 36.591 41.101 1.00 67.19 366 ASN A N 1
ATOM 2841 C CA . ASN A 1 366 ? -7.116 35.193 41.262 1.00 67.19 366 ASN A CA 1
ATOM 2842 C C . ASN A 1 366 ? -7.586 34.308 40.090 1.00 67.19 366 ASN A C 1
ATOM 2844 O O . ASN A 1 366 ? -8.705 33.797 40.060 1.00 67.19 366 ASN A O 1
ATOM 2848 N N . TRP A 1 367 ? -6.678 34.055 39.148 1.00 74.12 367 TRP A N 1
ATOM 2849 C CA . TRP A 1 367 ? -6.912 33.216 37.967 1.00 74.12 367 TRP A CA 1
ATOM 2850 C C . TRP A 1 367 ? -7.070 31.719 38.253 1.00 74.12 367 TRP A C 1
ATOM 2852 O O . TRP A 1 367 ? -7.478 30.979 37.362 1.00 74.12 367 TRP A O 1
ATOM 2862 N N . THR A 1 368 ? -6.725 31.248 39.452 1.00 66.19 368 THR A N 1
ATOM 2863 C CA . THR A 1 368 ? -6.683 29.808 39.760 1.00 66.19 368 THR A CA 1
ATOM 2864 C C . THR A 1 368 ? -8.074 29.179 39.692 1.00 66.19 368 THR A C 1
ATOM 2866 O O . THR A 1 368 ? -8.228 28.098 39.139 1.00 66.19 368 THR A O 1
ATOM 2869 N N . LEU A 1 369 ? -9.098 29.896 40.165 1.00 60.25 369 LEU A N 1
ATOM 2870 C CA . LEU A 1 369 ? -10.499 29.459 40.108 1.00 60.25 369 LEU A CA 1
ATOM 2871 C C . LEU A 1 369 ? -11.099 29.585 38.700 1.00 60.25 369 LEU A C 1
ATOM 2873 O O . LEU A 1 369 ? -12.013 28.849 38.356 1.00 60.25 369 LEU A O 1
ATOM 2877 N N . ILE A 1 370 ? -10.554 30.487 37.879 1.00 61.06 370 ILE A N 1
ATOM 2878 C CA . ILE A 1 370 ? -11.004 30.727 36.502 1.00 61.06 370 ILE A CA 1
ATOM 2879 C C . ILE A 1 370 ? -10.356 29.734 35.529 1.00 61.06 370 ILE A C 1
ATOM 2881 O O . ILE A 1 370 ? -10.954 29.409 34.519 1.00 61.06 370 ILE A O 1
ATOM 2885 N N . LYS A 1 371 ? -9.141 29.242 35.801 1.00 60.59 371 LYS A N 1
ATOM 2886 C CA . LYS A 1 371 ? -8.431 28.281 34.935 1.00 60.59 371 LYS A CA 1
ATOM 2887 C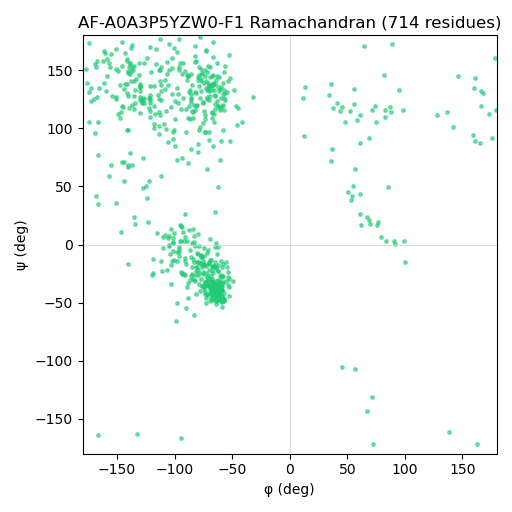 C . LYS A 1 371 ? -8.709 26.814 35.265 1.00 60.59 371 LYS A C 1
ATOM 2889 O O . LYS A 1 371 ? -8.375 25.960 34.443 1.00 60.59 371 LYS A O 1
ATOM 2894 N N . LEU A 1 372 ? -9.248 26.518 36.450 1.00 45.69 372 LEU A N 1
ATOM 2895 C CA . LEU A 1 372 ? -9.641 25.156 36.812 1.00 45.69 372 LEU A CA 1
ATOM 2896 C C . LEU A 1 372 ? -10.660 24.630 35.790 1.00 45.69 372 LEU A C 1
ATOM 2898 O O . LEU A 1 372 ? -11.517 25.384 35.330 1.00 45.69 372 LEU A O 1
ATOM 2902 N N . ASP A 1 373 ? -10.519 23.360 35.408 1.00 49.59 373 ASP A N 1
ATOM 2903 C CA . ASP A 1 373 ? -11.404 22.681 34.456 1.00 49.59 373 ASP A CA 1
ATOM 2904 C C . ASP A 1 373 ? -11.624 23.471 33.153 1.00 49.59 373 ASP A C 1
ATOM 2906 O O . ASP A 1 373 ? -12.742 23.628 32.676 1.00 49.59 373 ASP A O 1
ATOM 2910 N N . ASN A 1 374 ? -10.542 24.009 32.581 1.00 63.44 374 ASN A N 1
ATOM 2911 C CA . ASN A 1 374 ? -10.538 24.676 31.275 1.00 63.44 374 ASN A CA 1
ATOM 2912 C C . ASN A 1 374 ? -11.559 25.825 31.140 1.00 63.44 374 ASN A C 1
ATOM 2914 O O . ASN A 1 374 ? -12.307 25.889 30.171 1.00 63.44 374 ASN A O 1
ATOM 2918 N N . TYR A 1 375 ? -11.578 26.753 32.099 1.00 75.56 375 TYR A N 1
ATOM 2919 C CA . TYR A 1 375 ? -12.459 27.929 32.076 1.00 75.56 375 TYR A CA 1
ATOM 2920 C C . TYR A 1 375 ? -13.953 27.643 32.287 1.00 75.56 375 TYR A C 1
ATOM 2922 O O . TYR A 1 375 ? -14.772 28.529 32.052 1.00 75.56 375 TYR A O 1
ATOM 2930 N N . THR A 1 376 ? -14.315 26.473 32.828 1.00 74.38 376 THR A N 1
ATOM 2931 C CA . THR A 1 376 ? -15.715 26.120 33.143 1.00 74.38 376 THR A CA 1
ATOM 2932 C C . THR A 1 376 ? -16.403 27.181 34.011 1.00 74.38 376 THR A C 1
ATOM 2934 O O . THR A 1 376 ? -17.484 27.635 33.665 1.00 74.38 376 THR A O 1
ATOM 2937 N N . ALA A 1 377 ? -15.742 27.696 35.056 1.00 73.94 377 ALA A N 1
ATOM 2938 C CA . ALA A 1 377 ? -16.312 28.750 35.906 1.00 73.94 377 ALA A CA 1
ATOM 2939 C C . ALA A 1 377 ? -16.597 30.071 35.157 1.00 73.94 377 ALA A C 1
ATOM 2941 O O . ALA A 1 377 ? -17.519 30.803 35.512 1.00 73.94 377 ALA A O 1
ATOM 2942 N N . LEU A 1 378 ? -15.813 30.385 34.119 1.00 79.94 378 LEU A N 1
ATOM 2943 C CA . LEU A 1 378 ? -16.064 31.534 33.244 1.00 79.94 378 LEU A CA 1
ATOM 2944 C C . LEU A 1 378 ? -17.254 31.265 32.319 1.00 79.94 378 LEU A C 1
ATOM 2946 O O . LEU A 1 378 ? -18.087 32.145 32.131 1.00 79.94 378 LEU A O 1
ATOM 2950 N N . ILE A 1 379 ? -17.331 30.061 31.754 1.00 79.44 379 ILE A N 1
ATOM 2951 C CA . ILE A 1 379 ? -18.403 29.644 30.846 1.00 79.44 379 ILE A CA 1
ATOM 2952 C C . ILE A 1 379 ? -19.749 29.604 31.587 1.00 79.44 379 ILE A C 1
ATOM 2954 O O . ILE A 1 379 ? -20.720 30.184 31.106 1.00 79.44 379 ILE A O 1
ATOM 2958 N N . ASP A 1 380 ? -19.789 29.022 32.786 1.00 79.94 380 ASP A N 1
ATOM 2959 C CA . ASP A 1 380 ? -20.986 28.971 33.632 1.00 79.94 380 ASP A CA 1
ATOM 2960 C C . ASP A 1 380 ? -21.467 30.376 34.010 1.00 79.94 380 ASP A C 1
ATOM 2962 O O . ASP A 1 380 ? -22.662 30.660 33.954 1.00 79.94 380 ASP A O 1
ATOM 2966 N N . ALA A 1 381 ? -20.547 31.291 34.334 1.00 81.56 381 ALA A N 1
ATOM 2967 C CA . ALA A 1 381 ? -20.888 32.683 34.615 1.00 81.56 381 ALA A CA 1
ATOM 2968 C C . ALA A 1 381 ? -21.439 33.417 33.381 1.00 81.56 381 ALA A C 1
ATOM 2970 O O . ALA A 1 381 ? -22.321 34.260 33.522 1.00 81.56 381 ALA A O 1
ATOM 2971 N N . ILE A 1 382 ? -20.947 33.104 32.174 1.00 83.44 382 ILE A N 1
ATOM 2972 C CA . ILE A 1 382 ? -21.482 33.672 30.928 1.00 83.44 382 ILE A CA 1
ATOM 2973 C C . ILE A 1 382 ? -22.919 33.194 30.700 1.00 83.44 382 ILE A C 1
ATOM 2975 O O . ILE A 1 382 ? -23.784 34.023 30.435 1.00 83.44 382 ILE A O 1
ATOM 2979 N N . TYR A 1 383 ? -23.188 31.894 30.848 1.00 78.56 383 TYR A N 1
ATOM 2980 C CA . TYR A 1 383 ? -24.538 31.354 30.664 1.00 78.56 383 TYR A CA 1
ATOM 2981 C C . TYR A 1 383 ? -25.513 31.800 31.761 1.00 78.56 383 TYR A C 1
ATOM 2983 O O . TYR A 1 383 ? -26.656 32.122 31.460 1.00 78.56 383 TYR A O 1
ATOM 2991 N N . SER A 1 384 ? -25.053 31.923 33.008 1.00 77.69 384 SER A N 1
ATOM 2992 C CA . SER A 1 384 ? -25.882 32.426 34.116 1.00 77.69 384 SER A CA 1
ATOM 2993 C C . SER A 1 384 ? -26.331 33.878 33.889 1.00 77.69 384 SER A C 1
ATOM 2995 O O . SER A 1 384 ? -27.436 34.256 34.262 1.00 77.69 384 SER A O 1
ATOM 2997 N N . LEU A 1 385 ? -25.494 34.701 33.243 1.00 70.25 385 LEU A N 1
ATOM 2998 C CA . LEU A 1 385 ? -25.843 36.080 32.882 1.00 70.25 385 LEU A CA 1
ATOM 2999 C C . LEU A 1 385 ? -26.808 36.163 31.690 1.00 70.25 385 LEU A C 1
ATOM 3001 O O . LEU A 1 385 ? -27.522 37.158 31.567 1.00 70.25 385 LEU A O 1
ATOM 3005 N N . ASP A 1 386 ? -26.843 35.139 30.834 1.00 65.69 386 ASP A N 1
ATOM 3006 C CA . ASP A 1 386 ? -27.806 35.044 29.732 1.00 65.69 386 ASP A CA 1
ATOM 3007 C C . ASP A 1 386 ? -29.202 34.691 30.231 1.00 65.69 386 ASP A C 1
ATOM 3009 O O . ASP A 1 386 ? -30.173 35.294 29.779 1.00 65.69 386 ASP A O 1
ATOM 3013 N N . GLU A 1 387 ? -29.297 33.819 31.236 1.00 64.12 387 GLU A N 1
ATOM 3014 C CA . GLU A 1 387 ? -30.561 33.518 31.915 1.00 64.12 387 GLU A CA 1
ATOM 3015 C C . GLU A 1 387 ? -31.138 34.770 32.613 1.00 64.12 387 GLU A C 1
ATOM 3017 O O . GLU A 1 387 ? -32.334 35.047 32.513 1.00 64.12 387 GLU A O 1
ATOM 3022 N N . GLU A 1 388 ? -30.292 35.600 33.241 1.00 61.34 388 GLU A N 1
ATOM 3023 C CA . GLU A 1 388 ? -30.720 36.864 33.868 1.00 61.34 388 GLU A CA 1
ATOM 3024 C C . GLU A 1 388 ? -31.152 37.939 32.845 1.00 61.34 388 GLU A C 1
ATOM 3026 O O . GLU A 1 388 ? -32.074 38.717 33.114 1.00 61.34 388 GLU A O 1
ATOM 3031 N N . GLN A 1 389 ? -30.522 37.990 31.663 1.00 58.12 389 GLN A N 1
ATOM 3032 C CA . GLN A 1 389 ? -30.895 38.920 30.585 1.00 58.12 389 GLN A CA 1
ATOM 3033 C C . GLN A 1 389 ? -32.170 38.490 29.845 1.00 58.12 389 GLN A C 1
ATOM 3035 O O . GLN A 1 389 ? -32.982 39.351 29.488 1.00 58.12 389 GLN A O 1
ATOM 3040 N N . GLU A 1 390 ? -32.391 37.185 29.662 1.00 56.91 390 GLU A N 1
ATOM 3041 C CA . GLU A 1 390 ? -33.636 36.646 29.101 1.00 56.91 390 GLU A CA 1
ATOM 3042 C C . GLU A 1 390 ? -34.836 36.897 30.037 1.00 56.91 390 GLU A C 1
ATOM 3044 O O . GLU A 1 390 ? -35.904 37.297 29.565 1.00 56.91 390 GLU A O 1
ATOM 3049 N N . GLU A 1 391 ? -34.660 36.808 31.364 1.00 54.62 391 GLU A N 1
ATOM 3050 C CA . GLU A 1 391 ? -35.716 37.146 32.335 1.00 54.62 391 GLU A CA 1
ATOM 3051 C C . GLU A 1 391 ? -36.083 38.648 32.364 1.00 54.62 391 GLU A C 1
ATOM 3053 O O . GLU A 1 391 ? -37.241 39.003 32.633 1.00 54.62 391 GLU A O 1
ATOM 3058 N N . GLU A 1 392 ? -35.140 39.559 32.085 1.00 51.75 392 GLU A N 1
ATOM 3059 C CA . GLU A 1 392 ? -35.430 40.996 31.934 1.00 51.75 392 GLU A CA 1
ATOM 3060 C C . GLU A 1 392 ? -36.098 41.332 30.589 1.00 51.75 392 GLU A C 1
ATOM 3062 O O . GLU A 1 392 ? -36.984 42.197 30.536 1.00 51.75 392 GLU A O 1
ATOM 3067 N N . GLU A 1 393 ? -35.724 40.649 29.502 1.00 50.28 393 GLU A N 1
ATOM 3068 C CA . GLU A 1 393 ? -36.380 40.810 28.201 1.00 50.28 393 GLU A CA 1
ATOM 3069 C C . GLU A 1 393 ? -37.814 40.274 28.196 1.00 50.28 393 GLU A C 1
ATOM 3071 O O . GLU A 1 393 ? -38.694 40.911 27.608 1.00 50.28 393 GLU A O 1
ATOM 3076 N N . ASP A 1 394 ? -38.088 39.171 28.894 1.00 51.34 394 ASP A N 1
ATOM 3077 C CA . ASP A 1 394 ? -39.442 38.628 29.035 1.00 51.34 394 ASP A CA 1
ATOM 3078 C C . ASP A 1 394 ? -40.331 39.489 29.944 1.00 51.34 394 ASP A C 1
ATOM 3080 O O . ASP A 1 394 ? -41.545 39.592 29.719 1.00 51.34 394 ASP A O 1
ATOM 3084 N N . LYS A 1 395 ? -39.747 40.217 30.908 1.00 49.91 395 LYS A N 1
ATOM 3085 C CA . LYS A 1 395 ? -40.461 41.272 31.652 1.00 49.91 395 LYS A CA 1
ATOM 3086 C C . LYS A 1 395 ? -40.793 42.477 30.764 1.00 49.91 395 LYS A C 1
ATOM 3088 O O . LYS A 1 395 ? -41.924 42.958 30.811 1.00 49.91 395 LYS A O 1
ATOM 3093 N N . LYS A 1 396 ? -39.883 42.913 29.882 1.00 48.75 396 LYS A N 1
ATOM 3094 C CA . LYS A 1 396 ? -40.143 44.010 28.921 1.00 48.75 396 LYS A CA 1
ATOM 3095 C C . LYS A 1 396 ? -41.119 43.624 27.800 1.00 48.75 396 LYS A C 1
ATOM 3097 O O . LYS A 1 396 ? -41.938 44.448 27.386 1.00 48.75 396 LYS A O 1
ATOM 3102 N N . LYS A 1 397 ? -41.098 42.375 27.322 1.00 45.75 397 LYS A N 1
ATOM 3103 C CA . LYS A 1 397 ? -42.044 41.872 26.304 1.00 45.75 397 LYS A CA 1
ATOM 3104 C C . LYS A 1 397 ? -43.458 41.694 26.873 1.00 45.75 397 LYS A C 1
ATOM 3106 O O . LYS A 1 397 ? -44.425 41.996 26.172 1.00 45.75 397 LYS A O 1
ATOM 3111 N N . ASN A 1 398 ? -43.593 41.346 28.156 1.00 40.59 398 ASN A N 1
ATOM 3112 C CA . ASN A 1 398 ? -44.892 41.295 28.841 1.00 40.59 398 ASN A CA 1
ATOM 3113 C C . ASN A 1 398 ? -45.466 42.675 29.222 1.00 40.59 398 ASN A C 1
ATOM 3115 O O . ASN A 1 398 ? -46.682 42.800 29.372 1.00 40.59 398 ASN A O 1
ATOM 3119 N N . GLU A 1 399 ? -44.649 43.731 29.286 1.00 42.34 399 GLU A N 1
ATOM 3120 C CA . GLU A 1 399 ? -45.128 45.115 29.463 1.00 42.34 399 GLU A CA 1
ATOM 3121 C C . GLU A 1 399 ? -45.563 45.795 28.150 1.00 42.34 399 GLU A C 1
ATOM 3123 O O . GLU A 1 399 ? -46.291 46.789 28.182 1.00 42.34 399 GLU A O 1
ATOM 3128 N N . THR A 1 400 ? -45.208 45.239 26.984 1.00 39.81 400 THR A N 1
ATOM 3129 C CA . THR A 1 400 ? -45.474 45.879 25.676 1.00 39.81 400 THR A CA 1
ATOM 3130 C C . THR A 1 400 ? -46.638 45.243 24.892 1.00 39.81 400 THR A C 1
ATOM 3132 O O . THR A 1 400 ? -47.029 45.749 23.842 1.00 39.81 400 THR A O 1
ATOM 3135 N N . SER A 1 401 ? -47.275 44.186 25.417 1.00 36.97 401 SER A N 1
ATOM 3136 C CA . SER A 1 401 ? -48.451 43.542 24.804 1.00 36.97 401 SER A CA 1
ATOM 3137 C C . SER A 1 401 ? -49.659 43.462 25.748 1.00 36.97 401 SER A C 1
ATOM 3139 O O . SER A 1 401 ? -50.280 42.414 25.906 1.00 36.97 401 SER A O 1
ATOM 3141 N N . SER A 1 402 ? -50.044 44.580 26.368 1.00 32.28 402 SER A N 1
ATOM 3142 C CA . SER A 1 402 ? -51.411 44.746 26.888 1.00 32.28 402 SER A CA 1
ATOM 3143 C C . SER A 1 402 ? -51.823 46.218 26.989 1.00 32.28 402 SER A C 1
ATOM 3145 O O . SER A 1 402 ? -52.032 46.767 28.064 1.00 32.28 402 SER A O 1
ATOM 3147 N N . ASN A 1 403 ? -52.000 46.881 25.842 1.00 29.52 403 ASN A N 1
ATOM 3148 C CA . ASN A 1 403 ? -52.747 48.140 25.822 1.00 29.52 403 ASN A CA 1
ATOM 3149 C C . ASN A 1 403 ? -53.559 48.337 24.532 1.00 29.52 403 ASN A C 1
ATOM 3151 O O . ASN A 1 403 ? -53.241 49.182 23.705 1.00 29.52 403 ASN A O 1
ATOM 3155 N N . ALA A 1 404 ? -54.631 47.547 24.375 1.00 27.92 404 ALA A N 1
ATOM 3156 C CA . ALA A 1 404 ? -55.830 47.924 23.611 1.00 27.92 404 ALA A CA 1
ATOM 3157 C C . ALA A 1 404 ? -57.008 46.958 23.876 1.00 27.92 404 ALA A C 1
ATOM 3159 O O . ALA A 1 404 ? -57.300 46.094 23.059 1.00 27.92 404 ALA A O 1
ATOM 3160 N N . ASN A 1 405 ? -57.680 47.094 25.029 1.00 29.08 405 ASN A N 1
ATOM 3161 C CA . ASN A 1 405 ? -59.149 47.230 25.149 1.00 29.08 405 ASN A CA 1
ATOM 3162 C C . ASN A 1 405 ? -59.677 46.872 26.554 1.00 29.08 405 ASN A C 1
ATOM 3164 O O . ASN A 1 405 ? -60.023 45.741 26.860 1.00 29.08 405 ASN A O 1
ATOM 3168 N N . ARG A 1 406 ? -59.819 47.921 27.371 1.00 26.34 406 ARG A N 1
ATOM 3169 C CA . ARG A 1 406 ? -61.078 48.354 28.005 1.00 26.34 406 ARG A CA 1
ATOM 3170 C C . ARG A 1 406 ? -61.948 47.283 28.706 1.00 26.34 406 ARG A C 1
ATOM 3172 O O . ARG A 1 406 ? -62.815 46.683 28.084 1.00 26.34 406 ARG A O 1
ATOM 3179 N N . GLY A 1 407 ? -61.922 47.301 30.046 1.00 27.02 407 GLY A N 1
ATOM 3180 C CA . GLY A 1 407 ? -63.168 47.357 30.827 1.00 27.02 407 GLY A CA 1
ATOM 3181 C C . GLY A 1 407 ? -63.314 46.462 32.067 1.00 27.02 407 GLY A C 1
ATOM 3182 O O . GLY A 1 407 ? -63.579 45.278 31.942 1.00 27.02 407 GLY A O 1
ATOM 3183 N N . LYS A 1 408 ? -63.385 47.139 33.226 1.00 28.14 408 LYS A N 1
ATOM 3184 C CA . LYS A 1 408 ? -64.230 46.871 34.416 1.00 28.14 408 LYS A CA 1
ATOM 3185 C C . LYS A 1 408 ? -63.805 45.827 35.478 1.00 28.14 408 LYS A C 1
ATOM 3187 O O . LYS A 1 408 ? -64.032 44.640 35.336 1.00 28.14 408 LYS A O 1
ATOM 3192 N N . HIS A 1 409 ? -63.448 46.412 36.631 1.00 27.33 409 HIS A N 1
ATOM 3193 C CA . HIS A 1 409 ? -63.903 46.143 38.011 1.00 27.33 409 HIS A CA 1
ATOM 3194 C C . HIS A 1 409 ? -63.453 44.894 38.812 1.00 27.33 409 HIS A C 1
ATOM 3196 O O . HIS A 1 409 ? -63.895 43.785 38.553 1.00 27.33 409 HIS A O 1
ATOM 3202 N N . ALA A 1 410 ? -62.794 45.230 39.941 1.00 28.14 410 ALA A N 1
ATOM 3203 C CA . ALA A 1 410 ? -62.998 44.776 41.336 1.00 28.14 410 ALA A CA 1
ATOM 3204 C C . ALA A 1 410 ? -62.116 43.648 41.940 1.00 28.14 410 ALA A C 1
ATOM 3206 O O . ALA A 1 410 ? -62.197 42.508 41.508 1.00 28.14 410 ALA A O 1
ATOM 3207 N N . PHE A 1 411 ? -61.327 44.041 42.971 1.00 24.58 411 PHE A N 1
ATOM 3208 C CA . PHE A 1 411 ? -61.226 43.522 44.368 1.00 24.58 411 PHE A CA 1
ATOM 3209 C C . PHE A 1 411 ? -61.397 41.992 44.592 1.00 24.58 411 PHE A C 1
ATOM 3211 O O . PHE A 1 411 ? -62.338 41.411 44.079 1.00 24.58 411 PHE A O 1
ATOM 3218 N N . ASP A 1 412 ? -60.641 41.256 45.420 1.00 26.30 412 ASP A N 1
ATOM 3219 C CA . ASP A 1 412 ? -59.881 41.587 46.635 1.00 26.30 412 ASP A CA 1
ATOM 3220 C C . ASP A 1 412 ? -58.953 40.414 47.081 1.00 26.30 412 ASP A C 1
ATOM 3222 O O . ASP A 1 412 ? -59.216 39.254 46.776 1.00 26.30 412 ASP A O 1
ATOM 3226 N N . SER A 1 413 ? -57.897 40.788 47.814 1.00 25.97 413 SER A N 1
ATOM 3227 C CA . SER A 1 413 ? -57.197 40.174 48.972 1.00 25.97 413 SER 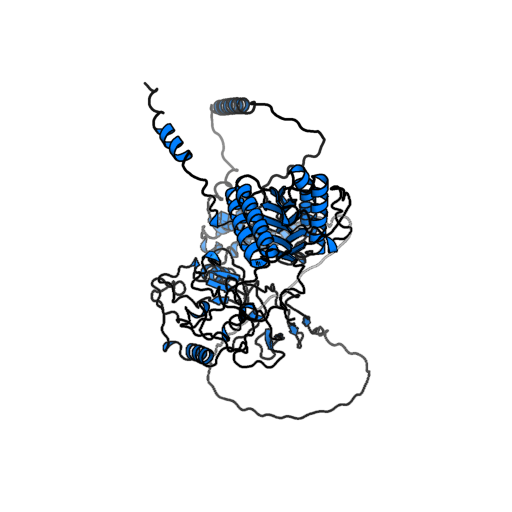A CA 1
ATOM 3228 C C . SER A 1 413 ? -56.810 38.668 49.163 1.00 25.97 413 SER A C 1
ATOM 3230 O O . SER A 1 413 ? -57.628 37.814 49.476 1.00 25.97 413 SER A O 1
ATOM 3232 N N . THR A 1 414 ? -55.475 38.439 49.198 1.00 28.09 414 THR A N 1
ATOM 3233 C CA . THR A 1 414 ? -54.594 37.955 50.323 1.00 28.09 414 THR A CA 1
ATOM 3234 C C . THR A 1 414 ? -54.731 36.526 50.973 1.00 28.09 414 THR A C 1
ATOM 3236 O O . THR A 1 414 ? -55.608 35.765 50.593 1.00 28.09 414 THR A O 1
ATOM 3239 N N . PRO A 1 415 ? -53.803 36.054 51.869 1.00 43.72 415 PRO A N 1
ATOM 3240 C CA . PRO A 1 415 ? -52.845 34.964 51.574 1.00 43.72 415 PRO A CA 1
ATOM 3241 C C . PRO A 1 415 ? -52.764 33.875 52.693 1.00 43.72 415 PRO A C 1
ATOM 3243 O O . PRO A 1 415 ? -53.601 33.849 53.590 1.00 43.72 415 PRO A O 1
ATOM 3246 N N . SER A 1 416 ? -51.703 33.042 52.708 1.00 24.97 416 SER A N 1
ATOM 3247 C CA . SER A 1 416 ? -50.871 32.690 53.899 1.00 24.97 416 SER A CA 1
ATOM 3248 C C . SER A 1 416 ? -50.332 31.247 53.877 1.00 24.97 416 SER A C 1
ATOM 3250 O O . SER A 1 416 ? -51.048 30.324 53.502 1.00 24.97 416 SER A O 1
ATOM 3252 N N . GLY A 1 417 ? -49.113 31.047 54.406 1.00 26.52 417 GLY A N 1
ATOM 3253 C CA . GLY A 1 417 ? -48.786 29.814 55.140 1.00 26.52 417 GLY A CA 1
ATOM 3254 C C . GLY A 1 417 ? -47.383 29.236 54.941 1.00 26.52 417 GLY A C 1
ATOM 3255 O O . GLY A 1 417 ? -47.132 28.535 53.975 1.00 26.52 417 GLY A O 1
ATOM 3256 N N . ALA A 1 418 ? -46.494 29.481 55.904 1.00 26.34 418 ALA A N 1
ATOM 3257 C CA . ALA A 1 418 ? -45.085 29.083 55.949 1.00 26.34 418 ALA A CA 1
ATOM 3258 C C . ALA A 1 418 ? -44.801 27.780 56.749 1.00 26.34 418 ALA A C 1
ATOM 3260 O O . ALA A 1 418 ? -45.668 27.303 57.476 1.00 26.34 418 ALA A O 1
ATOM 3261 N N . LEU A 1 419 ? -43.511 27.370 56.741 1.00 25.62 419 LEU A N 1
ATOM 3262 C CA . LEU A 1 419 ? -42.770 26.500 57.700 1.00 25.62 419 LEU A CA 1
ATOM 3263 C C . LEU A 1 419 ? -42.953 24.969 57.513 1.00 25.62 419 LEU A C 1
ATOM 3265 O O . LEU A 1 419 ? -44.031 24.517 57.176 1.00 25.62 419 LEU A O 1
ATOM 3269 N N . LYS A 1 420 ? -41.981 24.067 57.748 1.00 24.88 420 LYS A N 1
ATOM 3270 C CA . LYS A 1 420 ? -40.737 24.083 58.551 1.00 24.88 420 LYS A CA 1
ATOM 3271 C C . LYS A 1 420 ? -39.865 22.850 58.204 1.00 24.88 420 LYS A C 1
ATOM 3273 O O . LYS A 1 420 ? -40.395 21.795 57.878 1.00 24.88 420 LYS A O 1
ATOM 3278 N N . LYS A 1 421 ? -38.541 22.975 58.377 1.00 24.44 421 LYS A N 1
ATOM 3279 C CA . LYS A 1 421 ? -37.524 21.896 58.408 1.00 24.44 421 LYS A CA 1
ATOM 3280 C C . LYS A 1 421 ? -37.627 21.009 59.662 1.00 24.44 421 LYS A C 1
ATOM 3282 O O . LYS A 1 421 ? -37.911 21.538 60.734 1.00 24.44 421 LYS A O 1
ATOM 3287 N N . GLN A 1 422 ? -37.188 19.748 59.562 1.00 23.95 422 GLN A N 1
ATOM 3288 C CA . GLN A 1 422 ? -36.411 19.035 60.597 1.00 23.95 422 GLN A CA 1
ATOM 3289 C C . GLN A 1 422 ? -35.686 17.822 59.981 1.00 23.95 422 GLN A C 1
ATOM 3291 O O . GLN A 1 422 ? -36.254 17.127 59.147 1.00 23.95 422 GLN A O 1
ATOM 3296 N N . GLY A 1 423 ? -34.431 17.584 60.378 1.00 22.23 423 GLY A N 1
ATOM 3297 C CA . GLY A 1 423 ? -33.607 16.457 59.923 1.00 22.23 423 GLY A CA 1
ATOM 3298 C C . GLY A 1 423 ? -33.122 15.563 61.067 1.00 22.23 423 GLY A C 1
ATOM 3299 O O . GLY A 1 423 ? -33.240 15.945 62.231 1.00 22.23 423 GLY A O 1
ATOM 3300 N N . LYS A 1 424 ? -32.546 14.398 60.724 1.00 25.03 424 LYS A N 1
ATOM 3301 C CA . LYS A 1 424 ? -31.546 13.645 61.516 1.00 25.03 424 LYS A CA 1
ATOM 3302 C C . LYS A 1 424 ? -30.994 12.421 60.742 1.00 25.03 424 LYS A C 1
ATOM 3304 O O . LYS A 1 424 ? -31.695 11.439 60.569 1.00 25.03 424 LYS A O 1
ATOM 3309 N N . ASN A 1 425 ? -29.758 12.545 60.254 1.00 23.92 425 ASN A N 1
ATOM 3310 C CA . ASN A 1 425 ? -28.528 11.845 60.669 1.00 23.92 425 ASN A CA 1
ATOM 3311 C C . ASN A 1 425 ? -28.362 10.287 60.707 1.00 23.92 425 ASN A C 1
ATOM 3313 O O . ASN A 1 425 ? -29.086 9.595 61.412 1.00 23.92 425 ASN A O 1
ATOM 3317 N N . VAL A 1 426 ? -27.202 9.876 60.139 1.00 23.30 426 VAL A N 1
ATOM 3318 C CA . VAL A 1 426 ? -26.216 8.789 60.453 1.00 23.30 426 VAL A CA 1
ATOM 3319 C C . VAL A 1 426 ? -26.393 7.347 59.898 1.00 23.30 426 VAL A C 1
ATOM 3321 O O . VAL A 1 426 ? -27.333 6.658 60.266 1.00 23.30 426 VAL A O 1
ATOM 3324 N N . VAL A 1 427 ? -25.436 6.842 59.087 1.00 24.19 427 VAL A N 1
ATOM 3325 C CA . VAL A 1 427 ? -24.278 5.943 59.419 1.00 24.19 427 VAL A CA 1
ATOM 3326 C C . VAL A 1 427 ? -23.758 5.222 58.154 1.00 24.19 427 VAL A C 1
ATOM 3328 O O . VAL A 1 427 ? -24.524 4.662 57.379 1.00 24.19 427 VAL A O 1
ATOM 3331 N N . VAL A 1 428 ? -22.427 5.219 58.004 1.00 23.08 428 VAL A N 1
ATOM 3332 C CA . VAL A 1 428 ? -21.584 4.481 57.043 1.00 23.08 428 VAL A CA 1
ATOM 3333 C C . VAL A 1 428 ? -21.204 3.102 57.608 1.00 23.08 428 VAL A C 1
ATOM 3335 O O . VAL A 1 428 ? -20.932 2.997 58.801 1.00 23.08 428 VAL A O 1
ATOM 3338 N N . GLY A 1 429 ? -21.095 2.075 56.758 1.00 23.97 429 GLY A N 1
ATOM 3339 C CA . GLY A 1 429 ? -20.481 0.787 57.097 1.00 23.97 429 GLY A CA 1
ATOM 3340 C C . GLY A 1 429 ? -19.854 0.115 55.871 1.00 23.97 429 GLY A C 1
ATOM 3341 O O . GLY A 1 429 ? -20.515 -0.051 54.849 1.00 23.97 429 GLY A O 1
ATOM 3342 N N . THR A 1 430 ? -18.570 -0.212 55.988 1.00 22.98 430 THR A N 1
ATOM 3343 C CA . THR A 1 430 ? -17.696 -0.914 55.039 1.00 22.98 430 THR A CA 1
ATOM 3344 C C . THR A 1 430 ? -17.872 -2.438 55.121 1.00 22.98 430 THR A C 1
ATOM 3346 O O . THR A 1 430 ? -18.330 -2.934 56.146 1.00 22.98 430 THR A O 1
ATOM 3349 N N . ASP A 1 431 ? -17.519 -3.171 54.052 1.00 24.22 431 ASP A N 1
ATOM 3350 C CA . ASP A 1 431 ? -16.574 -4.315 54.066 1.00 24.22 431 ASP A CA 1
ATOM 3351 C C . ASP A 1 431 ? -16.713 -5.241 52.830 1.00 24.22 431 ASP A C 1
ATOM 3353 O O . ASP A 1 431 ? -17.792 -5.535 52.320 1.00 24.22 431 ASP A O 1
ATOM 3357 N N . SER A 1 432 ? -15.564 -5.733 52.371 1.00 23.28 432 SER A N 1
ATOM 3358 C CA . SER A 1 432 ? -15.310 -6.883 51.482 1.00 23.28 432 SER A CA 1
ATOM 3359 C C . SER A 1 432 ? -13.975 -7.501 51.954 1.00 23.28 432 SER A C 1
ATOM 3361 O O . SER A 1 432 ? -13.294 -6.836 52.740 1.00 23.28 432 SER A O 1
ATOM 3363 N N . PRO A 1 433 ? -13.459 -8.646 51.447 1.00 38.09 433 PRO A N 1
ATOM 3364 C CA . PRO A 1 433 ? -14.042 -9.757 50.666 1.00 38.09 433 PRO A CA 1
ATOM 3365 C C . PRO A 1 433 ? -13.573 -11.166 51.163 1.00 38.09 433 PRO A C 1
ATOM 3367 O O . PRO A 1 433 ? -12.630 -11.250 51.941 1.00 38.09 433 PRO A O 1
ATOM 3370 N N . ALA A 1 434 ? -14.149 -12.286 50.671 1.00 24.23 434 ALA A N 1
ATOM 3371 C CA . ALA A 1 434 ? -13.447 -13.588 50.482 1.00 24.23 434 ALA A CA 1
ATOM 3372 C C . ALA A 1 434 ? -14.330 -14.747 49.926 1.00 24.23 434 ALA A C 1
ATOM 3374 O O . ALA A 1 434 ? -15.223 -15.249 50.597 1.00 24.23 434 ALA A O 1
ATOM 3375 N N . THR A 1 435 ? -13.976 -15.214 48.718 1.00 23.94 435 THR A N 1
ATOM 3376 C CA . THR A 1 435 ? -13.746 -16.616 48.260 1.00 23.94 435 THR A CA 1
ATOM 3377 C C . THR A 1 435 ? -14.648 -17.801 48.687 1.00 23.94 435 THR A C 1
ATOM 3379 O O . THR A 1 435 ? -14.591 -18.218 49.835 1.00 23.94 435 THR A O 1
ATOM 3382 N N . LEU A 1 436 ? -15.264 -18.513 47.712 1.00 24.05 436 LEU A N 1
ATOM 3383 C CA . LEU A 1 436 ? -14.939 -19.915 47.305 1.00 24.05 436 LEU A CA 1
ATOM 3384 C C . LEU A 1 436 ? -16.005 -20.598 46.397 1.00 24.05 436 LEU A C 1
ATOM 3386 O O . LEU A 1 436 ? -17.117 -20.888 46.812 1.00 24.05 436 LEU A O 1
ATOM 3390 N N . LYS A 1 437 ? -15.551 -20.962 45.185 1.00 24.02 437 LYS A N 1
ATOM 3391 C CA . LYS A 1 437 ? -15.765 -22.208 44.399 1.00 24.02 437 LYS A CA 1
ATOM 3392 C C . LYS A 1 437 ? -17.177 -22.779 44.108 1.00 24.02 437 LYS A C 1
ATOM 3394 O O . LYS A 1 437 ? -17.789 -23.444 44.927 1.00 24.02 437 LYS A O 1
ATOM 3399 N N . ARG A 1 438 ? -17.487 -22.757 42.798 1.00 22.97 438 ARG A N 1
ATOM 3400 C CA . ARG A 1 438 ? -17.736 -23.902 41.875 1.00 22.97 438 ARG A CA 1
ATOM 3401 C C . ARG A 1 438 ? -18.643 -25.057 42.354 1.00 22.97 438 ARG A C 1
ATOM 3403 O O . ARG A 1 438 ? -18.202 -25.904 43.124 1.00 22.97 438 ARG A O 1
ATOM 3410 N N . LYS A 1 439 ? -19.756 -25.261 41.635 1.00 23.30 439 LYS A N 1
ATOM 3411 C CA . LYS A 1 439 ? -20.117 -26.576 41.067 1.00 23.30 439 LYS A CA 1
ATOM 3412 C C . LYS A 1 439 ? -21.018 -26.438 39.834 1.00 23.30 439 LYS A C 1
ATOM 3414 O O . LYS A 1 439 ? -22.017 -25.735 39.851 1.00 23.30 439 LYS A O 1
ATOM 3419 N N . TYR A 1 440 ? -20.575 -27.107 38.774 1.00 21.59 440 TYR A N 1
ATOM 3420 C CA . TYR A 1 440 ? -21.285 -27.418 37.538 1.00 21.59 440 TYR A CA 1
ATOM 3421 C C . TYR A 1 440 ? -22.368 -28.462 37.826 1.00 21.59 440 TYR A C 1
ATOM 3423 O O . TYR A 1 440 ? -22.040 -29.472 38.444 1.00 21.59 440 TYR A O 1
ATOM 3431 N N . GLU A 1 441 ? -23.573 -28.292 37.280 1.00 25.03 441 GLU A N 1
ATOM 3432 C CA . GLU A 1 441 ? -24.432 -29.420 36.908 1.00 25.03 441 GLU A CA 1
ATOM 3433 C C . GLU A 1 441 ? -25.037 -29.189 35.520 1.00 25.03 441 GLU A C 1
ATOM 3435 O O . GLU A 1 441 ? -25.776 -28.246 35.253 1.00 25.03 441 GLU A O 1
ATOM 3440 N N . THR A 1 442 ? -24.641 -30.087 34.628 1.00 22.69 442 THR A N 1
ATOM 3441 C CA . THR A 1 442 ? -25.183 -30.371 33.306 1.00 22.69 442 THR A CA 1
ATOM 3442 C C . THR A 1 442 ? -26.590 -30.953 33.395 1.00 22.69 442 THR A C 1
ATOM 3444 O O . THR A 1 442 ? -26.809 -31.902 34.149 1.00 22.69 442 THR A O 1
ATOM 3447 N N . ARG A 1 443 ? -27.497 -30.520 32.514 1.00 25.59 443 ARG A N 1
ATOM 3448 C CA . ARG A 1 443 ? -28.594 -31.377 32.044 1.00 25.59 443 ARG A CA 1
ATOM 3449 C C . ARG A 1 443 ? -28.976 -31.051 30.602 1.00 25.59 443 ARG A C 1
ATOM 3451 O O . ARG A 1 443 ? -29.552 -30.012 30.307 1.00 25.59 443 ARG A O 1
ATOM 3458 N N . SER A 1 444 ? -28.628 -31.984 29.724 1.00 24.69 444 SER A N 1
ATOM 3459 C CA . SER A 1 444 ? -29.176 -32.159 28.382 1.00 24.69 444 SER A CA 1
ATOM 3460 C C . SER A 1 444 ? -30.649 -32.580 28.448 1.00 24.69 444 SER A C 1
ATOM 3462 O O . SER A 1 444 ? -30.995 -33.368 29.327 1.00 24.69 444 SER A O 1
ATOM 3464 N N . ALA A 1 445 ? -31.469 -32.139 27.487 1.00 25.88 445 ALA A N 1
ATOM 3465 C CA . ALA A 1 445 ? -32.316 -33.000 26.641 1.00 25.88 445 ALA A CA 1
ATOM 3466 C C . ALA A 1 445 ? -33.265 -32.174 25.742 1.00 25.88 445 ALA A C 1
ATOM 3468 O O . ALA A 1 445 ? -34.170 -31.501 26.217 1.00 25.88 445 ALA A O 1
ATOM 3469 N N . ALA A 1 446 ? -32.987 -32.255 24.440 1.00 26.06 446 ALA A N 1
ATOM 3470 C CA . ALA A 1 446 ? -33.877 -32.574 23.319 1.00 26.06 446 ALA A CA 1
ATOM 3471 C C . ALA A 1 446 ? -35.369 -32.147 23.297 1.00 26.06 446 ALA A C 1
ATOM 3473 O O . ALA A 1 446 ? -36.175 -32.539 24.130 1.00 26.06 446 ALA A O 1
ATOM 3474 N N . SER A 1 447 ? -35.696 -31.508 22.163 1.00 26.58 447 SER A N 1
ATOM 3475 C CA . SER A 1 447 ? -36.816 -31.770 21.237 1.00 26.58 447 SER A CA 1
ATOM 3476 C C . SER A 1 447 ? -38.262 -31.784 21.747 1.00 26.58 447 SER A C 1
ATOM 3478 O O . SER A 1 447 ? -38.681 -32.685 22.467 1.00 26.58 447 SER A O 1
ATOM 3480 N N . GLY A 1 448 ? -39.074 -30.895 21.172 1.00 25.02 448 GLY A N 1
ATOM 3481 C CA . GLY A 1 448 ? -40.531 -30.986 21.182 1.00 25.02 448 GLY A CA 1
ATOM 3482 C C . GLY A 1 448 ? -41.148 -29.973 20.224 1.00 25.02 448 GLY A C 1
ATOM 3483 O O . GLY A 1 448 ? -41.297 -28.807 20.562 1.00 25.02 448 GLY A O 1
ATOM 3484 N N . SER A 1 449 ? -41.453 -30.433 19.013 1.00 25.70 449 SER A N 1
ATOM 3485 C CA . SER A 1 449 ? -42.301 -29.760 18.028 1.00 25.70 449 SER A CA 1
ATOM 3486 C C . SER A 1 449 ? -43.763 -29.816 18.475 1.00 25.70 449 SER A C 1
ATOM 3488 O O . SER A 1 449 ? -44.234 -30.906 18.793 1.00 25.70 449 SER A O 1
ATOM 3490 N N . SER A 1 450 ? -44.479 -28.690 18.424 1.00 27.59 450 SER A N 1
ATOM 3491 C CA . SER A 1 450 ? -45.904 -28.662 18.064 1.00 27.59 450 SER A CA 1
ATOM 3492 C C . SER A 1 450 ? -46.397 -27.231 17.841 1.00 27.59 450 SER A C 1
ATOM 3494 O O . SER A 1 450 ? -46.269 -26.356 18.695 1.00 27.59 450 SER A O 1
ATOM 3496 N N . THR A 1 451 ? -46.973 -27.046 16.661 1.00 27.53 451 THR A N 1
ATOM 3497 C CA . THR A 1 451 ? -47.883 -25.989 16.218 1.00 27.53 451 THR A CA 1
ATOM 3498 C C . THR A 1 451 ? -49.102 -25.841 17.128 1.00 27.53 451 THR A C 1
ATOM 3500 O O . THR A 1 451 ? -49.682 -26.861 17.477 1.00 27.53 451 THR A O 1
ATOM 3503 N N . GLU A 1 452 ? -49.545 -24.608 17.394 1.00 27.72 452 GLU A N 1
ATOM 3504 C CA . GLU A 1 452 ? -50.972 -24.249 17.485 1.00 27.72 452 GLU A CA 1
ATOM 3505 C C . GLU A 1 452 ? -51.159 -22.719 17.487 1.00 27.72 452 GLU A C 1
ATOM 3507 O O . GLU A 1 452 ? -50.530 -21.984 18.251 1.00 27.72 452 GLU A O 1
ATOM 3512 N N . GLU A 1 453 ? -52.013 -22.244 16.579 1.00 27.34 453 GLU A N 1
ATOM 3513 C CA . GLU A 1 453 ? -52.510 -20.872 16.499 1.00 27.34 453 GLU A CA 1
ATOM 3514 C C . GLU A 1 453 ? -53.615 -20.643 17.539 1.00 27.34 453 GLU A C 1
ATOM 3516 O O . GLU A 1 453 ? -54.551 -21.433 17.644 1.00 27.34 453 GLU A O 1
ATOM 3521 N N . ALA A 1 454 ? -53.583 -19.502 18.233 1.00 26.58 454 ALA A N 1
ATOM 3522 C CA . ALA A 1 454 ? -54.775 -18.927 18.852 1.00 26.58 454 ALA A CA 1
ATOM 3523 C C . ALA A 1 454 ? -54.675 -17.394 18.903 1.00 26.58 454 ALA A C 1
ATOM 3525 O O . ALA A 1 454 ? -53.862 -16.818 19.626 1.00 26.58 454 ALA A O 1
ATOM 3526 N N . GLN A 1 455 ? -55.536 -16.728 18.134 1.00 31.55 455 GLN A N 1
ATOM 3527 C CA . GLN A 1 455 ? -55.803 -15.292 18.223 1.00 31.55 455 GLN A CA 1
ATOM 3528 C C . GLN A 1 455 ? -56.585 -14.958 19.504 1.00 31.55 455 GLN A C 1
ATOM 3530 O O . GLN A 1 455 ? -57.631 -15.558 19.758 1.00 31.55 455 GLN A O 1
ATOM 3535 N N . LYS A 1 456 ? -56.162 -13.920 20.245 1.00 29.22 456 LYS A N 1
ATOM 3536 C CA . LYS A 1 456 ? -57.063 -13.026 21.001 1.00 29.22 456 LYS A CA 1
ATOM 3537 C C . LYS A 1 456 ? -56.415 -11.661 21.309 1.00 29.22 456 LYS A C 1
ATOM 3539 O O . LYS A 1 456 ? -55.211 -11.550 21.493 1.00 29.22 456 LYS A O 1
ATOM 3544 N N . HIS A 1 457 ? -57.283 -10.651 21.282 1.00 29.31 457 HIS A N 1
ATOM 3545 C CA . HIS A 1 457 ? -57.115 -9.190 21.183 1.00 29.31 457 HIS A CA 1
ATOM 3546 C C . HIS A 1 457 ? -56.444 -8.461 22.387 1.00 29.31 457 HIS A C 1
ATOM 3548 O O . HIS A 1 457 ? -56.144 -9.100 23.392 1.00 29.31 457 HIS A O 1
ATOM 3554 N N . PRO A 1 458 ? -56.169 -7.133 22.283 1.00 40.81 458 PRO A N 1
ATOM 3555 C CA . PRO A 1 458 ? -55.015 -6.467 22.883 1.00 40.81 458 PRO A CA 1
ATOM 3556 C C . PRO A 1 458 ? -55.313 -5.814 24.235 1.00 40.81 458 PRO A C 1
ATOM 3558 O O . PRO A 1 458 ? -56.411 -5.320 24.483 1.00 40.81 458 PRO A O 1
ATOM 3561 N N . SER A 1 459 ? -54.285 -5.698 25.071 1.00 31.03 459 SER A N 1
ATOM 3562 C CA . SER A 1 459 ? -54.308 -4.807 26.229 1.00 31.03 459 SER A CA 1
ATOM 3563 C C . SER A 1 459 ? -52.922 -4.213 26.469 1.00 31.03 459 SER A C 1
ATOM 3565 O O . SER A 1 459 ? -51.968 -4.951 26.706 1.00 31.03 459 SER A O 1
ATOM 3567 N N . ASN A 1 460 ? -52.855 -2.882 26.367 1.00 43.47 460 ASN A N 1
ATOM 3568 C CA . ASN A 1 460 ? -51.836 -1.955 26.868 1.00 43.47 460 ASN A CA 1
ATOM 3569 C C . ASN A 1 460 ? -50.528 -2.584 27.367 1.00 43.47 460 ASN A C 1
ATOM 3571 O O . ASN A 1 460 ? -50.375 -2.900 28.545 1.00 43.47 460 ASN A O 1
ATOM 3575 N N . GLY A 1 461 ? -49.554 -2.675 26.464 1.00 30.48 461 GLY A N 1
ATOM 3576 C CA . GLY A 1 461 ? -48.162 -2.938 26.791 1.00 30.48 461 GLY A CA 1
ATOM 3577 C C . GLY A 1 461 ? -47.305 -1.805 26.252 1.00 30.48 461 GLY A C 1
ATOM 3578 O O . GLY A 1 461 ? -47.383 -1.480 25.070 1.00 30.48 461 GLY A O 1
ATOM 3579 N N . VAL A 1 462 ? -46.500 -1.213 27.133 1.00 37.47 462 VAL A N 1
ATOM 3580 C CA . VAL A 1 462 ? -45.346 -0.365 26.812 1.00 37.47 462 VAL A CA 1
ATOM 3581 C C . VAL A 1 462 ? -44.704 -0.838 25.506 1.00 37.47 462 VAL A C 1
ATOM 3583 O O . VAL A 1 462 ? -44.385 -2.021 25.377 1.00 37.47 462 VAL A O 1
ATOM 3586 N N . VAL A 1 463 ? -44.517 0.073 24.547 1.00 31.27 463 VAL A N 1
ATOM 3587 C CA . VAL A 1 463 ? -43.817 -0.198 23.286 1.00 31.27 463 VAL A CA 1
ATOM 3588 C C . VAL A 1 463 ? -42.387 -0.634 23.616 1.00 31.27 463 VAL A C 1
ATOM 3590 O O . VAL A 1 463 ? -41.470 0.177 23.714 1.00 31.27 463 VAL A O 1
ATOM 3593 N N . ARG A 1 464 ? -42.169 -1.939 23.814 1.00 43.56 464 ARG A N 1
ATOM 3594 C CA . ARG A 1 464 ? -40.836 -2.530 23.730 1.00 43.56 464 ARG A CA 1
ATOM 3595 C C . ARG A 1 464 ? -40.423 -2.379 22.274 1.00 43.56 464 ARG A C 1
ATOM 3597 O O . ARG A 1 464 ? -40.954 -3.081 21.414 1.00 43.56 464 ARG A O 1
ATOM 3604 N N . LYS A 1 465 ? -39.517 -1.434 21.997 1.00 40.19 465 LYS A N 1
ATOM 3605 C CA . LYS A 1 465 ? -38.835 -1.326 20.700 1.00 40.19 465 LYS A CA 1
ATOM 3606 C C . LYS A 1 465 ? -38.394 -2.738 20.300 1.00 40.19 465 LYS A C 1
ATOM 3608 O O . LYS A 1 465 ? -37.644 -3.373 21.041 1.00 40.19 465 LYS A O 1
ATOM 3613 N N . LYS A 1 466 ? -38.916 -3.258 19.183 1.00 43.78 466 LYS A N 1
ATOM 3614 C CA . LYS A 1 466 ? -38.440 -4.520 18.609 1.00 43.78 466 LYS A CA 1
ATOM 3615 C C . LYS A 1 466 ? -36.946 -4.343 18.347 1.00 43.78 466 LYS A C 1
ATOM 3617 O O . LYS A 1 466 ? -36.558 -3.466 17.584 1.00 43.78 466 LYS A O 1
ATOM 3622 N N . LYS A 1 467 ? -36.132 -5.123 19.051 1.00 55.81 467 LYS A N 1
ATOM 3623 C CA . LYS A 1 467 ? -34.687 -5.208 18.857 1.00 55.81 467 LYS A CA 1
ATOM 3624 C C . LYS A 1 467 ? -34.451 -5.856 17.497 1.00 55.81 467 LYS A C 1
ATOM 3626 O O . LYS A 1 467 ? -34.813 -7.015 17.302 1.00 55.81 467 LYS A O 1
ATOM 3631 N N . TYR A 1 468 ? -33.982 -5.078 16.529 1.00 54.94 468 TYR A N 1
ATOM 3632 C CA . TYR A 1 468 ? -33.725 -5.578 15.185 1.00 54.94 468 TYR A CA 1
ATOM 3633 C C . TYR A 1 468 ? -32.415 -6.363 15.197 1.00 54.94 468 TYR A C 1
ATOM 3635 O O . TYR A 1 468 ? -31.414 -5.899 15.734 1.00 54.94 468 TYR A O 1
ATOM 3643 N N . LYS A 1 469 ? -32.439 -7.565 14.617 1.00 69.31 469 LYS A N 1
ATOM 3644 C CA . LYS A 1 469 ? -31.240 -8.364 14.368 1.00 69.31 469 LYS A CA 1
ATOM 3645 C C . LYS A 1 469 ? -30.393 -7.619 13.337 1.00 69.31 469 LYS A C 1
ATOM 3647 O O . LYS A 1 469 ? -30.821 -7.494 12.189 1.00 69.31 469 LYS A O 1
ATOM 3652 N N . THR A 1 470 ? -29.229 -7.115 13.732 1.00 77.69 470 THR A N 1
ATOM 3653 C CA . THR A 1 470 ? -28.318 -6.454 12.793 1.00 77.69 470 THR A CA 1
ATOM 3654 C C . THR A 1 470 ? -27.452 -7.509 12.124 1.00 77.69 470 THR A C 1
ATOM 3656 O O . THR A 1 470 ? -26.776 -8.285 12.798 1.00 77.69 470 THR A O 1
ATOM 3659 N N . ILE A 1 471 ? -27.501 -7.562 10.795 1.00 85.31 471 ILE A N 1
ATOM 3660 C CA . ILE A 1 471 ? -26.675 -8.457 9.986 1.00 85.31 471 ILE A CA 1
ATOM 3661 C C . ILE A 1 471 ? -26.026 -7.615 8.900 1.00 85.31 471 ILE A C 1
ATOM 3663 O O . ILE A 1 471 ? -26.707 -7.128 7.999 1.00 85.31 471 ILE A O 1
ATOM 3667 N N . ILE A 1 472 ? -24.709 -7.476 8.977 1.00 90.19 472 ILE A N 1
ATOM 3668 C CA . ILE A 1 472 ? -23.890 -6.965 7.884 1.00 90.19 472 ILE A CA 1
ATOM 3669 C C . ILE A 1 472 ? -23.273 -8.184 7.208 1.00 90.19 472 ILE A C 1
ATOM 3671 O O . ILE A 1 472 ? -22.641 -9.008 7.870 1.00 90.19 472 ILE A O 1
ATOM 3675 N N . ARG A 1 473 ? -23.506 -8.329 5.900 1.00 92.19 473 ARG A N 1
ATOM 3676 C CA . ARG A 1 473 ? -23.006 -9.481 5.134 1.00 92.19 473 ARG A CA 1
ATOM 3677 C C . ARG A 1 473 ? -21.489 -9.487 5.043 1.00 92.19 473 ARG A C 1
ATOM 3679 O O . ARG A 1 473 ? -20.891 -10.530 5.261 1.00 92.19 473 ARG A O 1
ATOM 3686 N N . ASP A 1 474 ? -20.906 -8.324 4.790 1.00 94.06 474 ASP A N 1
ATOM 3687 C CA . ASP A 1 474 ? -19.467 -8.163 4.678 1.00 94.06 474 ASP A CA 1
ATOM 3688 C C . ASP A 1 474 ? -19.038 -6.786 5.204 1.00 94.06 474 ASP A C 1
ATOM 3690 O O . ASP A 1 474 ? -19.410 -5.753 4.646 1.00 94.06 474 ASP A O 1
ATOM 3694 N N . ILE A 1 475 ? -18.284 -6.765 6.306 1.00 93.25 475 ILE A N 1
ATOM 3695 C CA . ILE A 1 475 ? -17.729 -5.533 6.889 1.00 93.25 475 ILE A CA 1
ATOM 3696 C C . ILE A 1 475 ? -16.500 -5.031 6.130 1.00 93.25 475 ILE A C 1
ATOM 3698 O O . ILE A 1 475 ? -16.110 -3.881 6.316 1.00 93.25 475 ILE A O 1
ATOM 3702 N N . THR A 1 476 ? -15.899 -5.880 5.293 1.00 91.12 476 THR A N 1
ATOM 3703 C CA . THR A 1 476 ? -14.712 -5.542 4.497 1.00 91.12 476 THR A CA 1
ATOM 3704 C C . THR A 1 476 ? -15.086 -4.776 3.229 1.00 91.12 476 THR A C 1
ATOM 3706 O O . THR A 1 476 ? -14.236 -4.103 2.648 1.00 91.12 476 THR A O 1
ATOM 3709 N N . LYS A 1 477 ? -16.357 -4.859 2.806 1.00 85.94 477 LYS A N 1
ATOM 3710 C CA . LYS A 1 477 ? -16.888 -4.286 1.561 1.00 85.94 477 LYS A CA 1
ATOM 3711 C C . LYS A 1 477 ? -16.077 -4.717 0.327 1.00 85.94 477 LYS A C 1
ATOM 3713 O O . LYS A 1 477 ? -15.842 -3.912 -0.569 1.00 85.94 477 LYS A O 1
ATOM 3718 N N . GLY A 1 478 ? -15.629 -5.972 0.301 1.00 85.69 478 GLY A N 1
ATOM 3719 C CA . GLY A 1 478 ? -14.828 -6.547 -0.782 1.00 85.69 478 GLY A CA 1
ATOM 3720 C C . GLY A 1 478 ? -13.339 -6.183 -0.774 1.00 85.69 478 GLY A C 1
ATOM 3721 O O . GLY A 1 478 ? -12.639 -6.538 -1.718 1.00 85.69 478 GLY A O 1
ATOM 3722 N N . SER A 1 479 ? -12.834 -5.495 0.260 1.00 84.56 479 SER A N 1
ATOM 3723 C CA . SER A 1 479 ? -11.395 -5.187 0.383 1.00 84.56 479 SER A CA 1
ATOM 3724 C C . SER A 1 479 ? -10.537 -6.393 0.784 1.00 84.56 479 SER A C 1
ATOM 3726 O O . SER A 1 479 ? -9.322 -6.372 0.599 1.00 84.56 479 SER A O 1
ATOM 3728 N N . GLU A 1 480 ? -11.155 -7.459 1.296 1.00 91.56 480 GLU A N 1
ATOM 3729 C CA . GLU A 1 480 ? -10.506 -8.735 1.602 1.00 91.56 480 GLU A CA 1
ATOM 3730 C C . GLU A 1 480 ? -10.905 -9.809 0.584 1.00 91.56 480 GLU A C 1
ATOM 3732 O O . GLU A 1 480 ? -11.979 -9.770 -0.013 1.00 91.56 480 GLU A O 1
ATOM 3737 N N . SER A 1 481 ? -10.076 -10.848 0.442 1.00 89.69 481 SER A N 1
ATOM 3738 C CA . SER A 1 481 ? -10.396 -11.989 -0.436 1.00 89.69 481 SER A CA 1
ATOM 3739 C C . SER A 1 481 ? -11.511 -12.907 0.093 1.00 89.69 481 SER A C 1
ATOM 3741 O O . SER A 1 481 ? -11.933 -13.831 -0.603 1.00 89.69 481 SER A O 1
ATOM 3743 N N . VAL A 1 482 ? -11.963 -12.679 1.329 1.00 93.31 482 VAL A N 1
ATOM 3744 C CA . VAL A 1 482 ? -13.031 -13.423 2.003 1.00 93.31 482 VAL A CA 1
ATOM 3745 C C . VAL A 1 482 ? -14.048 -12.445 2.585 1.00 93.31 482 VAL A C 1
ATOM 3747 O O . VAL A 1 482 ? -13.672 -11.441 3.183 1.00 93.31 482 VAL A O 1
ATOM 3750 N N . GLU A 1 483 ? -15.336 -12.757 2.454 1.00 95.69 483 GLU A N 1
ATOM 3751 C CA . GLU A 1 483 ? -16.395 -11.977 3.099 1.00 95.69 483 GLU A CA 1
ATOM 3752 C C . GLU A 1 483 ? -16.365 -12.193 4.617 1.00 95.69 483 GLU A C 1
ATOM 3754 O O . GLU A 1 483 ? -16.327 -13.333 5.095 1.00 95.69 483 GLU A O 1
ATOM 3759 N N . ILE A 1 484 ? -16.428 -11.105 5.389 1.00 97.00 484 ILE A N 1
ATOM 3760 C CA . ILE A 1 484 ? -16.461 -11.171 6.854 1.00 97.00 484 ILE A CA 1
ATOM 3761 C C . ILE A 1 484 ? -17.773 -10.576 7.349 1.00 97.00 484 ILE A C 1
ATOM 3763 O O . ILE A 1 484 ? -17.960 -9.362 7.407 1.00 97.00 484 ILE A O 1
ATOM 3767 N N . SER A 1 485 ? -18.692 -11.445 7.755 1.00 95.75 485 SER A N 1
ATOM 3768 C CA . SER A 1 485 ? -19.995 -11.011 8.265 1.00 95.75 485 SER A CA 1
ATOM 3769 C C . SER A 1 485 ? -19.919 -10.477 9.696 1.00 95.75 485 SER A C 1
ATOM 3771 O O . SER A 1 485 ? -19.092 -10.913 10.499 1.00 95.75 485 SER A O 1
ATOM 3773 N N . LEU A 1 486 ? -20.827 -9.560 10.034 1.00 94.38 486 LEU A N 1
ATOM 3774 C CA . LEU A 1 486 ? -21.064 -9.087 11.396 1.00 94.38 486 LEU A CA 1
ATOM 3775 C C . LEU A 1 486 ? -22.517 -9.346 11.783 1.00 94.38 486 LEU A C 1
ATOM 3777 O O . LEU A 1 486 ? -23.443 -8.913 11.094 1.00 94.38 486 LEU A O 1
ATOM 3781 N N . VAL A 1 487 ? -22.714 -10.059 12.891 1.00 91.38 487 VAL A N 1
ATOM 3782 C CA . VAL A 1 487 ? -24.036 -10.483 13.361 1.00 91.38 487 VAL A CA 1
ATOM 3783 C C . VAL A 1 487 ? -24.277 -10.084 14.816 1.00 91.38 487 VAL A C 1
ATOM 3785 O O . VAL A 1 487 ? -23.518 -10.438 15.715 1.00 91.38 487 VAL A O 1
ATOM 3788 N N . ASP A 1 488 ? -25.383 -9.385 15.062 1.00 86.81 488 ASP A N 1
ATOM 3789 C CA . ASP A 1 488 ? -25.963 -9.233 16.396 1.00 86.81 488 ASP A CA 1
ATOM 3790 C C . ASP A 1 488 ? -27.236 -10.078 16.482 1.00 86.81 488 ASP A C 1
ATOM 3792 O O . ASP A 1 488 ? -28.303 -9.693 16.000 1.00 86.81 488 ASP A O 1
ATOM 3796 N N . GLU A 1 489 ? -27.116 -11.260 17.083 1.00 75.62 489 GLU A N 1
ATOM 3797 C CA . GLU A 1 489 ? -28.245 -12.163 17.315 1.00 75.62 489 GLU A CA 1
ATOM 3798 C C . GLU A 1 489 ? -29.147 -11.701 18.478 1.00 75.62 489 GLU A C 1
ATOM 3800 O O . GLU A 1 489 ? -30.291 -12.145 18.568 1.00 75.62 489 GLU A O 1
ATOM 3805 N N . VAL A 1 490 ? -28.662 -10.799 19.342 1.00 69.50 490 VAL A N 1
ATOM 3806 C CA . VAL A 1 490 ? -29.345 -10.319 20.559 1.00 69.50 490 VAL A CA 1
ATOM 3807 C C . VAL A 1 490 ? -30.122 -9.016 20.291 1.00 69.50 490 VAL A C 1
ATOM 3809 O O . VAL A 1 490 ? -31.116 -8.723 20.967 1.00 69.50 490 VAL A O 1
ATOM 3812 N N . GLY A 1 491 ? -29.714 -8.260 19.266 1.00 64.19 491 GLY A N 1
ATOM 3813 C CA . GLY A 1 491 ? -30.353 -7.031 18.782 1.00 64.19 491 GLY A CA 1
ATOM 3814 C C . GLY A 1 491 ? -30.276 -5.871 19.778 1.00 64.19 491 GLY A C 1
ATOM 3815 O O . GLY A 1 491 ? -31.160 -5.011 19.809 1.00 64.19 491 GLY A O 1
ATOM 3816 N N . THR A 1 492 ? -29.294 -5.894 20.677 1.00 58.59 492 THR A N 1
ATOM 3817 C CA . THR A 1 492 ? -29.156 -4.928 21.775 1.00 58.59 492 THR A CA 1
ATOM 3818 C C . THR A 1 492 ? -28.258 -3.755 21.450 1.00 58.59 492 THR A C 1
ATOM 3820 O O . THR A 1 492 ? -28.457 -2.706 22.059 1.00 58.59 492 THR A O 1
ATOM 3823 N N . GLU A 1 493 ? -27.317 -3.915 20.519 1.00 67.81 493 GLU A N 1
ATOM 3824 C CA . GLU A 1 493 ? -26.137 -3.055 20.481 1.00 67.81 493 GLU A CA 1
ATOM 3825 C C . GLU A 1 493 ? -25.992 -2.277 19.171 1.00 67.81 493 GLU A C 1
ATOM 3827 O O . GLU A 1 493 ? -26.369 -2.735 18.090 1.00 67.81 493 GLU A O 1
ATOM 3832 N N . GLN A 1 494 ? -25.417 -1.075 19.262 1.00 74.19 494 GLN A N 1
ATOM 3833 C CA . GLN A 1 494 ? -25.003 -0.333 18.076 1.00 74.19 494 GLN A CA 1
ATOM 3834 C C . GLN A 1 494 ? -23.781 -1.007 17.447 1.00 74.19 494 GLN A C 1
ATOM 3836 O O . GLN A 1 494 ? -22.858 -1.440 18.141 1.00 74.19 494 GLN A O 1
ATOM 3841 N N . VAL A 1 495 ? -23.767 -1.072 16.114 1.00 79.19 495 VAL A N 1
ATOM 3842 C CA . VAL A 1 495 ? -22.589 -1.526 15.370 1.00 79.19 495 VAL A CA 1
ATOM 3843 C C . VAL A 1 495 ? -21.425 -0.574 15.674 1.00 79.19 495 VAL A C 1
ATOM 3845 O O . VAL A 1 495 ? -21.617 0.645 15.602 1.00 79.19 495 VAL A O 1
ATOM 3848 N N . PRO A 1 496 ? -20.228 -1.092 16.000 1.00 81.19 496 PRO A N 1
ATOM 3849 C CA . PRO A 1 496 ? -19.056 -0.270 16.258 1.00 81.19 496 PRO A CA 1
ATOM 3850 C C . PRO A 1 496 ? -18.739 0.605 15.048 1.00 81.19 496 PRO A C 1
ATOM 3852 O O . PRO A 1 496 ? -18.649 0.113 13.925 1.00 81.19 496 PRO A O 1
ATOM 3855 N N . LYS A 1 497 ? -18.567 1.906 15.281 1.00 82.94 497 LYS A N 1
ATOM 3856 C CA . LYS A 1 497 ? -18.165 2.856 14.243 1.00 82.94 497 LYS A CA 1
ATOM 3857 C C . LYS A 1 497 ? -16.644 2.840 14.122 1.00 82.94 497 LYS A C 1
ATOM 3859 O O . LYS A 1 497 ? -15.965 3.216 15.071 1.00 82.94 497 LYS A O 1
ATOM 3864 N N . PHE A 1 498 ? -16.139 2.396 12.979 1.00 86.31 498 PHE A N 1
ATOM 3865 C CA . PHE A 1 498 ? -14.726 2.434 12.602 1.00 86.31 498 PHE A CA 1
ATOM 3866 C C . PHE A 1 498 ? -14.615 2.304 11.076 1.00 86.31 498 PHE A C 1
ATOM 3868 O O . PHE A 1 498 ? -15.577 1.897 10.416 1.00 86.31 498 PHE A O 1
ATOM 3875 N N . THR A 1 499 ? -13.450 2.624 10.526 1.00 86.88 499 THR A N 1
ATOM 3876 C CA . THR A 1 499 ? -13.137 2.443 9.106 1.00 86.88 499 THR A CA 1
ATOM 3877 C C . THR A 1 499 ? -12.382 1.132 8.917 1.00 86.88 499 THR A C 1
ATOM 3879 O O . THR A 1 499 ? -11.315 0.944 9.503 1.00 86.88 499 THR A O 1
ATOM 3882 N N . TYR A 1 500 ? -12.924 0.224 8.100 1.00 91.38 500 TYR A N 1
ATOM 3883 C CA . TYR A 1 500 ? -12.206 -0.995 7.730 1.00 91.38 500 TYR A CA 1
ATOM 3884 C C . TYR A 1 500 ? -11.065 -0.656 6.766 1.00 91.38 500 TYR A C 1
ATOM 3886 O O . TYR A 1 500 ? -11.311 -0.029 5.737 1.00 91.38 500 TYR A O 1
ATOM 3894 N N . ILE A 1 501 ? -9.843 -1.087 7.081 1.00 88.69 501 ILE A N 1
ATOM 3895 C CA . ILE A 1 501 ? -8.670 -0.982 6.200 1.00 88.69 501 ILE A CA 1
ATOM 3896 C C . ILE A 1 501 ? -7.967 -2.348 6.103 1.00 88.69 501 ILE A C 1
ATOM 3898 O O . ILE A 1 501 ? -7.792 -2.997 7.134 1.00 88.69 501 ILE A O 1
ATOM 3902 N N . PRO A 1 502 ? -7.560 -2.807 4.903 1.00 85.62 502 PRO A N 1
ATOM 3903 C CA . PRO A 1 502 ? -6.883 -4.098 4.729 1.00 85.62 502 PRO A CA 1
ATOM 3904 C C . PRO A 1 502 ? -5.364 -4.028 4.977 1.00 85.62 502 PRO A C 1
ATOM 3906 O O . PRO A 1 502 ? -4.703 -5.060 5.085 1.00 85.62 502 PRO A O 1
ATOM 3909 N N . HIS A 1 503 ? -4.795 -2.821 5.068 1.00 87.69 503 HIS A N 1
ATOM 3910 C CA . HIS A 1 503 ? -3.358 -2.578 5.218 1.00 87.69 503 HIS A CA 1
ATOM 3911 C C . HIS A 1 503 ? -3.087 -1.468 6.234 1.00 87.69 503 HIS A C 1
ATOM 3913 O O . HIS A 1 503 ? -3.890 -0.546 6.364 1.00 87.69 503 HIS A O 1
ATOM 3919 N N . ASN A 1 504 ? -1.951 -1.554 6.934 1.00 86.38 504 ASN A N 1
ATOM 3920 C CA . ASN A 1 504 ? -1.528 -0.534 7.892 1.00 86.38 504 ASN A CA 1
ATOM 3921 C C . ASN A 1 504 ? -1.275 0.806 7.192 1.00 86.38 504 ASN A C 1
ATOM 3923 O O . ASN A 1 504 ? -0.748 0.836 6.078 1.00 86.38 504 ASN A O 1
ATOM 3927 N N . ILE A 1 505 ? -1.591 1.904 7.875 1.00 85.94 505 ILE A N 1
ATOM 3928 C CA . ILE A 1 505 ? -1.315 3.264 7.398 1.00 85.94 505 ILE A CA 1
ATOM 3929 C C . ILE A 1 505 ? -0.371 3.967 8.365 1.00 85.94 505 ILE A C 1
ATOM 3931 O O . ILE A 1 505 ? -0.530 3.849 9.574 1.00 85.94 505 ILE A O 1
ATOM 3935 N N . VAL A 1 506 ? 0.626 4.680 7.849 1.00 85.38 506 VAL A N 1
ATOM 3936 C CA . VAL A 1 506 ? 1.557 5.459 8.679 1.00 85.38 506 VAL A CA 1
ATOM 3937 C C . VAL A 1 506 ? 0.901 6.786 9.037 1.00 85.38 506 VAL A C 1
ATOM 3939 O O . VAL A 1 506 ? 0.389 7.474 8.154 1.00 85.38 506 VAL A O 1
ATOM 3942 N N . TYR A 1 507 ? 0.912 7.150 10.316 1.00 78.88 507 TYR A N 1
ATOM 3943 C CA . TYR A 1 507 ? 0.326 8.394 10.796 1.00 78.88 507 TYR A CA 1
ATOM 3944 C C . TYR A 1 507 ? 1.407 9.362 11.283 1.00 78.88 507 TYR A C 1
ATOM 3946 O O . TYR A 1 507 ? 2.282 8.991 12.061 1.00 78.88 507 TYR A O 1
ATOM 3954 N N . GLN A 1 508 ? 1.301 10.615 10.829 1.00 79.44 508 GLN A N 1
ATOM 3955 C CA . GLN A 1 508 ? 2.147 11.747 11.224 1.00 79.44 508 GLN A CA 1
ATOM 3956 C C . GLN A 1 508 ? 3.651 11.423 11.254 1.00 79.44 508 GLN A C 1
ATOM 3958 O O . GLN A 1 508 ? 4.277 11.362 10.198 1.00 79.44 508 GLN A O 1
ATOM 3963 N N . SER A 1 509 ? 4.229 11.281 12.449 1.00 75.94 509 SER A N 1
ATOM 3964 C CA . SER A 1 509 ? 5.675 11.278 12.694 1.00 75.94 509 SER A CA 1
ATOM 3965 C C . SER A 1 509 ? 6.269 9.873 12.755 1.00 75.94 509 SER A C 1
ATOM 3967 O O . SER A 1 509 ? 7.482 9.739 12.907 1.00 75.94 509 SER A O 1
ATOM 3969 N N . ALA A 1 510 ? 5.440 8.828 12.660 1.00 82.12 510 ALA A N 1
ATOM 3970 C CA . ALA A 1 510 ? 5.899 7.447 12.700 1.00 82.12 510 ALA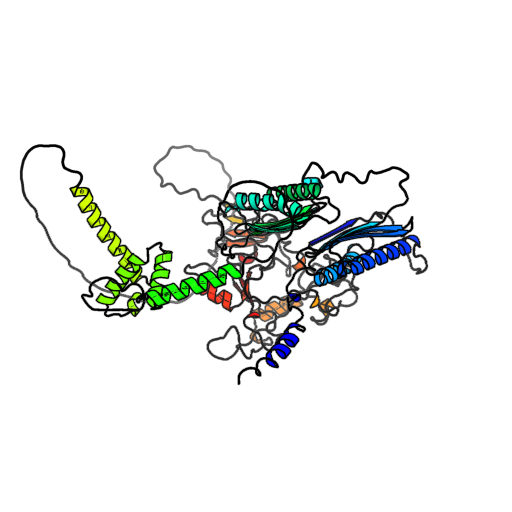 A CA 1
ATOM 3971 C C . ALA A 1 510 ? 6.913 7.165 11.578 1.00 82.12 510 ALA A C 1
ATOM 3973 O O . ALA A 1 510 ? 6.612 7.282 10.387 1.00 82.12 510 ALA A O 1
ATOM 3974 N N . TYR A 1 511 ? 8.128 6.760 11.954 1.00 76.31 511 TYR A N 1
ATOM 3975 C CA . TYR A 1 511 ? 9.192 6.496 10.994 1.00 76.31 511 TYR A CA 1
ATOM 3976 C C . TYR A 1 511 ? 9.177 5.032 10.543 1.00 76.31 511 TYR A C 1
ATOM 3978 O O . TYR A 1 511 ? 9.732 4.151 11.195 1.00 76.31 511 TYR A O 1
ATOM 3986 N N . VAL A 1 512 ? 8.557 4.758 9.390 1.00 74.69 512 VAL A N 1
ATOM 3987 C CA . VAL A 1 512 ? 8.534 3.415 8.784 1.00 74.69 512 VAL A CA 1
ATOM 3988 C C . VAL A 1 512 ? 9.233 3.446 7.429 1.00 74.69 512 VAL A C 1
ATOM 3990 O O . VAL A 1 512 ? 8.663 3.852 6.418 1.00 74.69 512 VAL A O 1
ATOM 3993 N N . HIS A 1 513 ? 10.488 3.001 7.378 1.00 62.66 513 HIS A N 1
ATOM 3994 C CA . HIS A 1 513 ? 11.280 3.059 6.149 1.00 62.66 513 HIS A CA 1
ATOM 3995 C C . HIS A 1 513 ? 11.100 1.807 5.271 1.00 62.66 513 HIS A C 1
ATOM 3997 O O . HIS A 1 513 ? 12.023 1.004 5.101 1.00 62.66 513 HIS A O 1
ATOM 4003 N N . VAL A 1 514 ? 9.923 1.640 4.662 1.00 61.78 514 VAL A N 1
ATOM 4004 C CA . VAL A 1 514 ? 9.674 0.546 3.705 1.00 61.78 514 VAL A CA 1
ATOM 4005 C C . VAL A 1 514 ? 10.268 0.908 2.342 1.00 61.78 514 VAL A C 1
ATOM 4007 O O . VAL A 1 514 ? 9.595 1.455 1.479 1.00 61.78 514 VAL A O 1
ATOM 4010 N N . SER A 1 515 ? 11.552 0.611 2.130 1.00 57.44 515 SER A N 1
ATOM 4011 C CA . SER A 1 515 ? 12.197 0.778 0.822 1.00 57.44 515 SER A CA 1
ATOM 4012 C C . SER A 1 515 ? 12.762 -0.545 0.331 1.00 57.44 515 SER A C 1
ATOM 4014 O O . SER A 1 515 ? 13.580 -1.170 1.007 1.00 57.44 515 SER A O 1
ATOM 4016 N N . LEU A 1 516 ? 12.376 -0.943 -0.886 1.00 58.66 516 LEU A N 1
ATOM 4017 C CA . LEU A 1 516 ? 12.936 -2.121 -1.553 1.00 58.66 516 LEU A CA 1
ATOM 4018 C C . LEU A 1 516 ? 14.458 -2.010 -1.737 1.00 58.66 516 LEU A C 1
ATOM 4020 O O . LEU A 1 516 ? 15.139 -3.033 -1.719 1.00 58.66 516 LEU A O 1
ATOM 4024 N N . ALA A 1 517 ? 14.999 -0.791 -1.847 1.00 53.19 517 ALA A N 1
ATOM 4025 C CA . ALA A 1 517 ? 16.436 -0.540 -1.963 1.00 53.19 517 ALA A CA 1
ATOM 4026 C C . ALA A 1 517 ? 17.219 -0.893 -0.687 1.00 53.19 517 ALA A C 1
ATOM 4028 O O . ALA A 1 517 ? 18.415 -1.163 -0.758 1.00 53.19 517 ALA A O 1
ATOM 4029 N N . ARG A 1 518 ? 16.555 -0.919 0.479 1.00 57.28 518 ARG A N 1
ATOM 4030 C CA . ARG A 1 518 ? 17.167 -1.351 1.745 1.00 57.28 518 ARG A CA 1
ATOM 4031 C C . ARG A 1 518 ? 17.115 -2.864 1.955 1.00 57.28 518 ARG A C 1
ATOM 4033 O O . ARG A 1 518 ? 17.783 -3.364 2.854 1.00 57.28 518 ARG A O 1
ATOM 4040 N N . ILE A 1 519 ? 16.367 -3.601 1.129 1.00 66.25 519 ILE A N 1
ATOM 4041 C CA . ILE A 1 519 ? 16.409 -5.064 1.140 1.00 66.25 519 ILE A CA 1
ATOM 4042 C C . ILE A 1 519 ? 17.671 -5.489 0.393 1.00 66.25 519 ILE A C 1
ATOM 4044 O O . ILE A 1 519 ? 17.714 -5.480 -0.846 1.00 66.25 519 ILE A O 1
ATOM 4048 N N . SER A 1 520 ? 18.696 -5.852 1.163 1.00 66.94 520 SER A N 1
ATOM 4049 C CA . SER A 1 520 ? 19.957 -6.358 0.631 1.00 66.94 520 SER A CA 1
ATOM 4050 C C . SER A 1 520 ? 19.701 -7.506 -0.350 1.00 66.94 520 SER A C 1
ATOM 4052 O O . SER A 1 520 ? 18.797 -8.318 -0.137 1.00 66.94 520 SER A O 1
ATOM 4054 N N . ASP A 1 521 ? 20.483 -7.600 -1.431 1.00 69.88 521 ASP A N 1
ATOM 4055 C CA . ASP A 1 521 ? 20.432 -8.757 -2.354 1.00 69.88 521 ASP A CA 1
ATOM 4056 C C . ASP A 1 521 ? 20.594 -10.083 -1.600 1.00 69.88 521 ASP A C 1
ATOM 4058 O O . ASP A 1 521 ? 20.014 -11.112 -1.930 1.00 69.88 521 ASP A O 1
ATOM 4062 N N . ASP A 1 522 ? 21.329 -9.977 -0.513 1.00 76.06 522 ASP A N 1
ATOM 4063 C CA . ASP A 1 522 ? 21.711 -10.965 0.463 1.00 76.06 522 ASP A CA 1
ATOM 4064 C C . ASP A 1 522 ? 20.533 -11.443 1.357 1.00 76.06 522 ASP A C 1
ATOM 4066 O O . ASP A 1 522 ? 20.615 -12.517 1.952 1.00 76.06 522 ASP A O 1
ATOM 4070 N N . ASP A 1 523 ? 19.413 -10.705 1.404 1.00 76.88 523 ASP A N 1
ATOM 4071 C CA . ASP A 1 523 ? 18.181 -11.043 2.149 1.00 76.88 523 ASP A CA 1
ATOM 4072 C C . ASP A 1 523 ? 17.016 -11.460 1.235 1.00 76.88 523 ASP A C 1
ATOM 4074 O O . ASP A 1 523 ? 15.874 -11.649 1.674 1.00 76.88 523 ASP A O 1
ATOM 4078 N N . CYS A 1 524 ? 17.285 -11.640 -0.060 1.00 87.12 524 CYS A N 1
ATOM 4079 C CA . CYS A 1 524 ? 16.297 -12.074 -1.039 1.00 87.12 524 CYS A CA 1
ATOM 4080 C C . CYS A 1 524 ? 16.823 -13.233 -1.893 1.00 87.12 524 CYS A C 1
ATOM 4082 O O . CYS A 1 524 ? 18.005 -13.339 -2.199 1.00 87.12 524 CYS A O 1
ATOM 4084 N N . CYS A 1 525 ? 15.941 -14.148 -2.292 1.00 88.81 525 CYS A N 1
ATOM 4085 C CA . CYS A 1 525 ? 16.341 -15.318 -3.069 1.00 88.81 525 CYS A CA 1
ATOM 4086 C C . CYS A 1 525 ? 16.062 -15.125 -4.563 1.00 88.81 525 CYS A C 1
ATOM 4088 O O . CYS A 1 525 ? 15.029 -15.550 -5.071 1.00 88.81 525 CYS A O 1
ATOM 4090 N N . VAL A 1 526 ? 16.984 -14.483 -5.283 1.00 84.25 526 VAL A N 1
ATOM 4091 C CA . VAL A 1 526 ? 16.825 -14.165 -6.720 1.00 84.25 526 VAL A CA 1
ATOM 4092 C C . VAL A 1 526 ? 16.777 -15.423 -7.602 1.00 84.25 526 VAL A C 1
ATOM 4094 O O . VAL A 1 526 ? 16.070 -15.457 -8.604 1.00 84.25 526 VAL A O 1
ATOM 4097 N N . SER A 1 527 ? 17.505 -16.477 -7.224 1.00 84.38 527 SER A N 1
ATOM 4098 C CA . SER A 1 527 ? 17.651 -17.710 -8.012 1.00 84.38 527 SER A CA 1
ATOM 4099 C C . SER A 1 527 ? 16.617 -18.797 -7.704 1.00 84.38 527 SER A C 1
ATOM 4101 O O . SER A 1 527 ? 16.528 -19.777 -8.448 1.00 84.38 527 SER A O 1
ATOM 4103 N N . CYS A 1 528 ? 15.840 -18.656 -6.627 1.00 86.94 528 CYS A N 1
ATOM 4104 C CA . CYS A 1 528 ? 14.793 -19.617 -6.293 1.00 86.94 528 CYS A CA 1
ATOM 4105 C C . CYS A 1 528 ? 13.643 -19.533 -7.302 1.00 86.94 528 CYS A C 1
ATOM 4107 O O . CYS A 1 528 ? 13.293 -18.449 -7.758 1.00 86.94 528 CYS A O 1
ATOM 4109 N N . LYS A 1 529 ? 13.039 -20.680 -7.627 1.00 88.44 529 LYS A N 1
ATOM 4110 C CA . LYS A 1 529 ? 11.847 -20.786 -8.480 1.00 88.44 529 LYS A CA 1
ATOM 4111 C C . LYS A 1 529 ? 10.816 -21.661 -7.780 1.00 88.44 529 LYS A C 1
ATOM 4113 O O . LYS A 1 529 ? 11.179 -22.708 -7.250 1.00 88.44 529 LYS A O 1
ATOM 4118 N N . GLY A 1 530 ? 9.551 -21.255 -7.804 1.00 90.00 530 GLY A N 1
ATOM 4119 C CA . GLY A 1 530 ? 8.487 -21.981 -7.112 1.00 90.00 530 GLY A CA 1
ATOM 4120 C C . GLY A 1 530 ? 8.583 -21.847 -5.592 1.00 90.00 530 GLY A C 1
ATOM 4121 O O . GLY A 1 530 ? 8.739 -20.743 -5.072 1.00 90.00 530 GLY A O 1
ATOM 4122 N N . ASP A 1 531 ? 8.505 -22.975 -4.886 1.00 93.25 531 ASP A N 1
ATOM 4123 C CA . ASP A 1 531 ? 8.446 -23.031 -3.425 1.00 93.25 531 ASP A CA 1
ATOM 4124 C C . ASP A 1 531 ? 9.824 -23.217 -2.764 1.00 93.25 531 ASP A C 1
ATOM 4126 O O . ASP A 1 531 ? 10.461 -24.265 -2.890 1.00 93.25 531 ASP A O 1
ATOM 4130 N N . CYS A 1 532 ? 10.256 -22.219 -1.984 1.00 94.00 532 CYS A N 1
ATOM 4131 C CA . CYS A 1 532 ? 11.514 -22.260 -1.235 1.00 94.00 532 CYS A CA 1
ATOM 4132 C C . CYS A 1 532 ? 11.562 -23.354 -0.155 1.00 94.00 532 CYS A C 1
ATOM 4134 O O . CYS A 1 532 ? 12.656 -23.759 0.226 1.00 94.00 532 CYS A O 1
ATOM 4136 N N . LEU A 1 533 ? 10.421 -23.867 0.324 1.00 93.00 533 LEU A N 1
ATOM 4137 C CA . LEU A 1 533 ? 10.385 -24.979 1.288 1.00 93.00 533 LEU A CA 1
ATOM 4138 C C . LEU A 1 533 ? 10.657 -26.343 0.632 1.00 93.00 533 LEU A C 1
ATOM 4140 O O . LEU A 1 533 ? 10.815 -27.344 1.337 1.00 93.00 533 LEU A O 1
ATOM 4144 N N . LEU A 1 534 ? 10.676 -26.410 -0.703 1.00 88.12 534 LEU A N 1
ATOM 4145 C CA . LEU A 1 534 ? 11.010 -27.620 -1.460 1.00 88.12 534 LEU A CA 1
ATOM 4146 C C . LEU A 1 534 ? 12.474 -27.671 -1.898 1.00 88.12 534 LEU A C 1
ATOM 4148 O O . LEU A 1 534 ? 12.906 -28.710 -2.390 1.00 88.12 534 LEU A O 1
ATOM 4152 N N . ALA A 1 535 ? 13.221 -26.577 -1.746 1.00 83.81 535 ALA A N 1
ATOM 4153 C CA . ALA A 1 535 ? 14.627 -26.539 -2.114 1.00 83.81 535 ALA A CA 1
ATOM 4154 C C . ALA A 1 535 ? 15.466 -27.436 -1.188 1.00 83.81 535 ALA A C 1
ATOM 4156 O O . ALA A 1 535 ? 15.218 -27.506 0.015 1.00 83.81 535 ALA A O 1
ATOM 4157 N N . ASP A 1 536 ? 16.501 -28.072 -1.746 1.00 79.56 536 ASP A N 1
ATOM 4158 C CA . ASP A 1 536 ? 17.439 -28.913 -0.984 1.00 79.56 536 ASP A CA 1
ATOM 4159 C C . ASP A 1 536 ? 18.203 -28.118 0.092 1.00 79.56 536 ASP A C 1
ATOM 4161 O O . ASP A 1 536 ? 18.673 -28.685 1.078 1.00 79.56 536 ASP A O 1
ATOM 4165 N N . PHE A 1 537 ? 18.313 -26.797 -0.088 1.00 82.75 537 PHE A N 1
ATOM 4166 C CA . PHE A 1 537 ? 19.002 -25.885 0.818 1.00 82.75 537 PHE A CA 1
ATOM 4167 C C . PHE A 1 537 ? 18.148 -24.643 1.101 1.00 82.75 537 PHE A C 1
ATOM 4169 O O . PHE A 1 537 ? 17.509 -24.130 0.174 1.00 82.75 537 PHE A O 1
ATOM 4176 N N . PRO A 1 538 ? 18.165 -24.115 2.343 1.00 87.88 538 PRO A N 1
ATOM 4177 C CA . PRO A 1 538 ? 17.474 -22.877 2.673 1.00 87.88 538 PRO A CA 1
ATOM 4178 C C . PRO A 1 538 ? 17.949 -21.723 1.790 1.00 87.88 538 PRO A C 1
ATOM 4180 O O . PRO A 1 538 ? 19.144 -21.500 1.600 1.00 87.88 538 PRO A O 1
ATOM 4183 N N . CYS A 1 539 ? 16.994 -20.976 1.251 1.00 90.25 539 CYS A N 1
ATOM 4184 C CA . CYS A 1 539 ? 17.278 -19.802 0.441 1.00 90.25 539 CYS A CA 1
ATOM 4185 C C . CYS A 1 539 ? 17.776 -18.629 1.303 1.00 90.25 539 CYS A C 1
ATOM 4187 O O . CYS A 1 539 ? 17.551 -18.605 2.512 1.00 90.25 539 CYS A O 1
ATOM 4189 N N . ALA A 1 540 ? 18.331 -17.597 0.663 1.00 90.38 540 ALA A N 1
ATOM 4190 C CA . ALA A 1 540 ? 18.820 -16.381 1.324 1.00 90.38 540 ALA A CA 1
ATOM 4191 C C . ALA A 1 540 ? 17.819 -15.737 2.310 1.00 90.38 540 ALA A C 1
ATOM 4193 O O . ALA A 1 540 ? 18.223 -15.227 3.346 1.00 90.38 540 ALA A O 1
ATOM 4194 N N . CYS A 1 541 ? 16.505 -15.844 2.071 1.00 90.44 541 CYS A N 1
ATOM 4195 C CA . CYS A 1 541 ? 15.487 -15.305 2.986 1.00 90.44 541 CYS A CA 1
ATOM 4196 C C . CYS A 1 541 ? 15.452 -15.979 4.367 1.00 90.44 541 CYS A C 1
ATOM 4198 O O . CYS A 1 541 ? 14.891 -15.412 5.296 1.00 90.44 541 CYS A O 1
ATOM 4200 N N . ALA A 1 542 ? 16.025 -17.176 4.509 1.00 90.00 542 ALA A N 1
ATOM 4201 C CA . ALA A 1 542 ? 16.141 -17.870 5.789 1.00 90.00 542 ALA A CA 1
ATOM 4202 C C . ALA A 1 542 ? 17.466 -17.558 6.507 1.00 90.00 542 ALA A C 1
ATOM 4204 O O . ALA A 1 542 ? 17.754 -18.130 7.552 1.00 90.00 542 ALA A O 1
ATOM 4205 N N . ARG A 1 543 ? 18.318 -16.686 5.958 1.00 87.00 543 ARG A N 1
ATOM 4206 C CA . ARG A 1 543 ? 19.654 -16.421 6.503 1.00 87.00 543 ARG A CA 1
ATOM 4207 C C . ARG A 1 543 ? 19.611 -15.815 7.903 1.00 87.00 543 ARG A C 1
ATOM 4209 O O . ARG A 1 543 ? 20.284 -16.322 8.796 1.00 87.00 543 ARG A O 1
ATOM 4216 N N . GLU A 1 544 ? 18.800 -14.775 8.102 1.00 82.44 544 GLU A N 1
ATOM 4217 C CA . GLU A 1 544 ? 18.609 -14.128 9.412 1.00 82.44 544 GLU A CA 1
ATOM 4218 C C . GLU A 1 544 ? 18.039 -15.099 10.460 1.00 82.44 544 GLU A C 1
ATOM 4220 O O . GLU A 1 544 ? 18.304 -14.961 11.651 1.00 82.44 544 GLU A O 1
ATOM 4225 N N . THR A 1 545 ? 17.301 -16.121 10.019 1.00 86.06 545 THR A N 1
ATOM 4226 C CA . THR A 1 545 ? 16.726 -17.166 10.876 1.00 86.06 545 THR A CA 1
ATOM 4227 C C . THR A 1 545 ? 17.614 -18.412 10.979 1.00 86.06 545 THR A C 1
ATOM 4229 O O . THR A 1 545 ? 17.145 -19.470 11.392 1.00 86.06 545 THR A O 1
ATOM 4232 N N . GLY A 1 546 ? 18.896 -18.328 10.601 1.00 84.25 546 GLY A N 1
ATOM 4233 C CA . GLY A 1 546 ? 19.847 -19.443 10.716 1.00 84.25 546 GLY A CA 1
ATOM 4234 C C . GLY A 1 546 ? 19.566 -20.621 9.775 1.00 84.25 546 GLY A C 1
ATOM 4235 O O . GLY A 1 546 ? 20.011 -21.736 10.029 1.00 84.25 546 GLY A O 1
ATOM 4236 N N . GLY A 1 547 ? 18.825 -20.386 8.693 1.00 87.25 547 GLY A N 1
ATOM 4237 C CA . GLY A 1 547 ? 18.379 -21.397 7.734 1.00 87.25 547 GLY A CA 1
ATOM 4238 C C . GLY A 1 547 ? 17.019 -22.020 8.067 1.00 87.25 547 GLY A C 1
ATOM 4239 O O . GLY A 1 547 ? 16.567 -22.906 7.343 1.00 87.25 547 GLY A O 1
ATOM 4240 N N . GLU A 1 548 ? 16.344 -21.574 9.129 1.00 89.31 548 GLU A N 1
ATOM 4241 C CA . GLU A 1 548 ? 15.062 -22.137 9.554 1.00 89.31 548 GLU A CA 1
ATOM 4242 C C . GLU A 1 548 ? 13.866 -21.387 8.948 1.00 89.31 548 GLU A C 1
ATOM 4244 O O . GLU A 1 548 ? 13.704 -20.180 9.126 1.00 89.31 548 GLU A O 1
ATOM 4249 N N . TYR A 1 549 ? 12.965 -22.121 8.290 1.00 93.69 549 TYR A N 1
ATOM 4250 C CA . TYR A 1 549 ? 11.631 -21.621 7.942 1.00 93.69 549 TYR A CA 1
ATOM 4251 C C . TYR A 1 549 ? 10.653 -21.810 9.103 1.00 93.69 549 TYR A C 1
ATOM 4253 O O . TYR A 1 549 ? 10.604 -22.894 9.694 1.00 93.69 549 TYR A O 1
ATOM 4261 N N . ALA A 1 550 ? 9.824 -20.797 9.371 1.00 95.38 550 ALA A N 1
ATOM 4262 C CA . ALA A 1 550 ? 8.789 -20.851 10.407 1.00 95.38 550 ALA A CA 1
ATOM 4263 C C . ALA A 1 550 ? 7.593 -21.742 10.023 1.00 95.38 550 ALA A C 1
ATOM 4265 O O . ALA A 1 550 ? 6.900 -22.260 10.901 1.00 95.38 550 ALA A O 1
ATOM 4266 N N . TYR A 1 551 ? 7.362 -21.932 8.722 1.00 96.94 551 TYR A N 1
ATOM 4267 C CA . TYR A 1 551 ? 6.202 -22.642 8.190 1.00 96.94 551 TYR A CA 1
ATOM 4268 C C . TYR A 1 551 ? 6.525 -24.074 7.749 1.00 96.94 551 TYR A C 1
ATOM 4270 O O . TYR A 1 551 ? 7.648 -24.394 7.348 1.00 96.94 551 TYR A O 1
ATOM 4278 N N . SE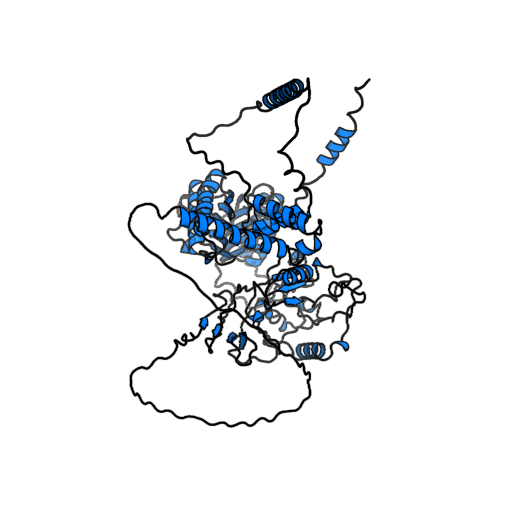R A 1 552 ? 5.519 -24.941 7.815 1.00 95.19 552 SER A N 1
ATOM 4279 C CA . SER A 1 552 ? 5.473 -26.232 7.138 1.00 95.19 552 SER A CA 1
ATOM 4280 C C . SER A 1 552 ? 5.028 -26.061 5.680 1.00 95.19 552 SER A C 1
ATOM 4282 O O . SER A 1 552 ? 4.558 -24.998 5.273 1.00 95.19 552 SER A O 1
ATOM 4284 N N . LYS A 1 553 ? 5.128 -27.138 4.891 1.00 91.44 553 LYS A N 1
ATOM 4285 C CA . LYS A 1 553 ? 4.664 -27.164 3.491 1.00 91.44 553 LYS A CA 1
ATOM 4286 C C . LYS A 1 553 ? 3.153 -26.943 3.353 1.00 91.44 553 LYS A C 1
ATOM 4288 O O . LYS A 1 553 ? 2.702 -26.476 2.316 1.00 91.44 553 LYS A O 1
ATOM 4293 N N . ASP A 1 554 ? 2.393 -27.216 4.411 1.00 92.06 554 ASP A N 1
ATOM 4294 C CA . ASP A 1 554 ? 0.944 -26.992 4.460 1.00 92.06 554 ASP A CA 1
ATOM 4295 C C . ASP A 1 554 ? 0.583 -25.536 4.816 1.00 92.06 554 ASP A C 1
ATOM 4297 O O . ASP A 1 554 ? -0.590 -25.202 4.965 1.00 92.06 554 ASP A O 1
ATOM 4301 N N . GLY A 1 555 ? 1.581 -24.659 4.994 1.00 94.31 555 GLY A N 1
ATOM 4302 C CA . GLY A 1 555 ? 1.377 -23.263 5.385 1.00 94.31 555 GLY A CA 1
ATOM 4303 C C . GLY A 1 555 ? 1.027 -23.072 6.865 1.00 94.31 555 GLY A C 1
ATOM 4304 O O . GLY A 1 555 ? 0.531 -22.012 7.241 1.00 94.31 555 GLY A O 1
ATOM 4305 N N . LEU A 1 556 ? 1.277 -24.081 7.706 1.00 96.94 556 LEU A N 1
ATOM 4306 C CA . LEU A 1 556 ? 1.095 -24.007 9.157 1.00 96.94 556 LEU A CA 1
ATOM 4307 C C . LEU A 1 556 ? 2.406 -23.609 9.834 1.00 96.94 556 LEU A C 1
ATOM 4309 O O . LEU A 1 556 ? 3.476 -24.028 9.403 1.00 96.94 556 LEU A O 1
ATOM 4313 N N . LEU A 1 557 ? 2.352 -22.862 10.934 1.00 96.94 557 LEU A N 1
ATOM 4314 C CA . LEU A 1 557 ? 3.526 -22.681 11.788 1.00 96.94 557 LEU A CA 1
ATOM 4315 C C . LEU A 1 557 ? 4.006 -24.027 12.335 1.00 96.94 557 LEU A C 1
ATOM 4317 O O . LEU A 1 557 ? 3.215 -24.818 12.856 1.00 96.94 557 LEU A O 1
ATOM 4321 N N . LYS A 1 558 ? 5.317 -24.264 12.258 1.00 95.81 558 LYS A N 1
ATOM 4322 C CA . LYS A 1 558 ? 5.937 -25.460 12.827 1.00 95.81 558 LYS A CA 1
ATOM 4323 C C . LYS A 1 558 ? 5.731 -25.508 14.338 1.00 95.81 558 LYS A C 1
ATOM 4325 O O . LYS A 1 558 ? 5.790 -24.490 15.032 1.00 95.81 558 LYS A O 1
ATOM 4330 N N . GLU A 1 559 ? 5.545 -26.715 14.857 1.00 94.62 559 GLU A N 1
ATOM 4331 C CA . GLU A 1 559 ? 5.270 -26.932 16.277 1.00 94.62 559 GLU A CA 1
ATOM 4332 C C . GLU A 1 559 ? 6.402 -26.430 17.182 1.00 94.62 559 GLU A C 1
ATOM 4334 O O . GLU A 1 559 ? 6.136 -25.784 18.189 1.00 94.62 559 GLU A O 1
ATOM 4339 N N . GLU A 1 560 ? 7.658 -26.611 16.773 1.00 92.25 560 GLU A N 1
ATOM 4340 C CA . GLU A 1 560 ? 8.831 -26.096 17.491 1.00 92.25 560 GLU A CA 1
ATOM 4341 C C . GLU A 1 560 ? 8.828 -24.562 17.632 1.00 92.25 560 GLU A C 1
ATOM 4343 O O . GLU A 1 560 ? 9.174 -24.021 18.690 1.00 92.25 560 GLU A O 1
ATOM 4348 N N . PHE A 1 561 ? 8.388 -23.852 16.587 1.00 93.00 561 PHE A N 1
ATOM 4349 C CA . PHE A 1 561 ? 8.274 -22.398 16.589 1.00 93.00 561 PHE A CA 1
ATOM 4350 C C . PHE A 1 561 ? 7.152 -21.963 17.538 1.00 93.00 561 PHE A C 1
ATOM 4352 O O . PHE A 1 561 ? 7.377 -21.145 18.431 1.00 93.00 561 PHE A O 1
ATOM 4359 N N . LEU A 1 562 ? 5.972 -22.585 17.417 1.00 92.12 562 LEU A N 1
ATOM 4360 C CA . LEU A 1 562 ? 4.818 -22.321 18.283 1.00 92.12 562 LEU A CA 1
ATOM 4361 C C . LEU A 1 562 ? 5.124 -22.576 19.758 1.00 92.12 562 LEU A C 1
ATOM 4363 O O . LEU A 1 562 ? 4.825 -21.738 20.608 1.00 92.12 562 LEU A O 1
ATOM 4367 N N . ASP A 1 563 ? 5.726 -23.718 20.073 1.00 92.31 563 ASP A N 1
ATOM 4368 C CA . ASP A 1 563 ? 6.047 -24.096 21.444 1.00 92.31 563 ASP A CA 1
ATOM 4369 C C . ASP A 1 563 ? 7.066 -23.134 22.058 1.00 92.31 563 ASP A C 1
ATOM 4371 O O . ASP A 1 563 ? 6.971 -22.809 23.244 1.00 92.31 563 ASP A O 1
ATOM 4375 N N . THR A 1 564 ? 8.002 -22.623 21.253 1.00 90.25 564 THR A N 1
ATOM 4376 C CA . THR A 1 564 ? 8.929 -21.571 21.682 1.00 90.25 564 THR A CA 1
ATOM 4377 C C . THR A 1 564 ? 8.174 -20.284 22.016 1.00 90.25 564 THR A C 1
ATOM 4379 O O . THR A 1 564 ? 8.308 -19.786 23.132 1.00 90.25 564 THR A O 1
ATOM 4382 N N . CYS A 1 565 ? 7.310 -19.787 21.124 1.00 89.12 565 CYS A N 1
ATOM 4383 C CA . CYS A 1 565 ? 6.498 -18.588 21.376 1.00 89.12 565 CYS A CA 1
ATOM 4384 C C . CYS A 1 565 ? 5.589 -18.737 22.612 1.00 89.12 565 CYS A C 1
ATOM 4386 O O . CYS A 1 565 ? 5.449 -17.811 23.414 1.00 89.12 565 CYS A O 1
ATOM 4388 N N . LEU A 1 566 ? 4.998 -19.919 22.817 1.00 89.94 566 LEU A N 1
ATOM 4389 C CA . LEU A 1 566 ? 4.171 -20.211 23.990 1.00 89.94 566 LEU A CA 1
ATOM 4390 C C . LEU A 1 566 ? 4.988 -20.241 25.286 1.00 89.94 566 LEU A C 1
ATOM 4392 O O . LEU A 1 566 ? 4.503 -19.767 26.316 1.00 89.94 566 LEU A O 1
ATOM 4396 N N . LYS A 1 567 ? 6.214 -20.778 25.259 1.00 91.25 567 LYS A N 1
ATOM 4397 C CA . LYS A 1 567 ? 7.137 -20.735 26.404 1.00 91.25 567 LYS A CA 1
ATOM 4398 C C . LYS A 1 567 ? 7.533 -19.300 26.735 1.00 91.25 567 LYS A C 1
ATOM 4400 O O . LYS A 1 567 ? 7.463 -18.944 27.905 1.00 91.25 567 LYS A O 1
ATOM 4405 N N . MET A 1 568 ? 7.838 -18.474 25.731 1.00 88.62 568 MET A N 1
ATOM 4406 C CA . MET A 1 568 ? 8.139 -17.049 25.930 1.00 88.62 568 MET A CA 1
ATOM 4407 C C . MET A 1 568 ? 6.996 -16.319 26.640 1.00 88.62 568 MET A C 1
ATOM 4409 O O . MET A 1 568 ? 7.237 -15.553 27.564 1.00 88.62 568 MET A O 1
ATOM 4413 N N . LYS A 1 569 ? 5.740 -16.607 26.274 1.00 85.81 569 LYS A N 1
ATOM 4414 C CA . LYS A 1 569 ? 4.571 -16.003 26.932 1.00 85.81 569 LYS A CA 1
ATOM 4415 C C . LYS A 1 569 ? 4.352 -16.509 28.366 1.00 85.81 569 LYS A C 1
ATOM 4417 O O . LYS A 1 569 ? 3.887 -15.754 29.211 1.00 85.81 569 LYS A O 1
ATOM 4422 N N . LYS A 1 570 ? 4.630 -17.788 28.640 1.00 89.81 570 LYS A N 1
ATOM 4423 C CA . LYS A 1 570 ? 4.396 -18.413 29.958 1.00 89.81 570 LYS A CA 1
ATOM 4424 C C . LYS A 1 570 ? 5.518 -18.161 30.967 1.00 89.81 570 LYS A C 1
ATOM 4426 O O . LYS A 1 570 ? 5.249 -18.160 32.162 1.00 89.81 570 LYS A O 1
ATOM 4431 N N . ALA A 1 571 ? 6.750 -18.014 30.494 1.00 90.19 571 ALA A N 1
ATOM 4432 C CA . ALA A 1 571 ? 7.948 -17.841 31.306 1.00 90.19 571 ALA A CA 1
ATOM 4433 C C . ALA A 1 571 ? 8.885 -16.814 30.641 1.00 90.19 571 ALA A C 1
ATOM 4435 O O . ALA A 1 571 ? 9.958 -17.179 30.165 1.00 90.19 571 ALA A O 1
ATOM 4436 N N . PRO A 1 572 ? 8.489 -15.531 30.564 1.00 84.50 572 PRO A N 1
ATOM 4437 C CA . PRO A 1 572 ? 9.276 -14.509 29.872 1.00 84.50 572 PRO A CA 1
ATOM 4438 C C . PRO A 1 572 ? 10.676 -14.331 30.477 1.00 84.50 572 PRO A C 1
ATOM 4440 O O . PRO A 1 572 ? 11.639 -14.126 29.747 1.00 84.50 572 PRO A O 1
ATOM 4443 N N . ASP A 1 573 ? 10.823 -14.500 31.793 1.00 86.19 573 ASP A N 1
ATOM 4444 C CA . ASP A 1 573 ? 12.107 -14.333 32.488 1.00 86.19 573 ASP A CA 1
ATOM 4445 C C . ASP A 1 573 ? 13.151 -15.407 32.154 1.00 86.19 573 ASP A C 1
ATOM 4447 O O . ASP A 1 573 ? 14.328 -15.225 32.452 1.00 86.19 573 ASP A O 1
ATOM 4451 N N . SER A 1 574 ? 12.756 -16.518 31.519 1.00 86.44 574 SER A N 1
ATOM 4452 C CA . SER A 1 574 ? 13.712 -17.527 31.045 1.00 86.44 574 SER A CA 1
ATOM 4453 C C . SER A 1 574 ? 14.341 -17.185 29.690 1.00 86.44 574 SER A C 1
ATOM 4455 O O . SER A 1 574 ? 15.134 -17.976 29.183 1.00 86.44 574 SER A O 1
ATOM 4457 N N . PHE A 1 575 ? 13.964 -16.061 29.074 1.00 85.25 575 PHE A N 1
ATOM 4458 C CA . PHE A 1 575 ? 14.469 -15.618 27.775 1.00 85.25 575 PHE A CA 1
ATOM 4459 C C . PHE A 1 575 ? 15.324 -14.360 27.912 1.00 85.25 575 PHE A C 1
ATOM 4461 O O . PHE A 1 575 ? 15.151 -13.558 28.829 1.00 85.25 575 PHE A O 1
ATOM 4468 N N . SER A 1 576 ? 16.256 -14.190 26.974 1.00 84.62 576 SER A N 1
ATOM 4469 C CA . SER A 1 576 ? 17.119 -13.015 26.915 1.00 84.62 576 SER A CA 1
ATOM 4470 C C . SER A 1 576 ? 16.300 -11.735 26.753 1.00 84.62 576 SER A C 1
ATOM 4472 O O . SER A 1 576 ? 15.390 -11.663 25.920 1.00 84.62 576 SER A O 1
ATOM 4474 N N . LYS A 1 577 ? 16.669 -10.718 27.531 1.00 85.69 577 LYS A N 1
ATOM 4475 C CA . LYS A 1 577 ? 16.123 -9.365 27.443 1.00 85.69 577 LYS A CA 1
ATOM 4476 C C . LYS A 1 577 ? 17.203 -8.407 26.947 1.00 85.69 577 LYS A C 1
ATOM 4478 O O . LYS A 1 577 ? 18.364 -8.523 27.341 1.00 85.69 577 LYS A O 1
ATOM 4483 N N . PHE A 1 578 ? 16.811 -7.479 26.089 1.00 82.94 578 PHE A N 1
ATOM 4484 C CA . PHE A 1 578 ? 17.599 -6.321 25.696 1.00 82.94 578 PHE A CA 1
ATOM 4485 C C . PHE A 1 578 ? 17.314 -5.158 26.650 1.00 82.94 578 PHE A C 1
ATOM 4487 O O . PHE A 1 578 ? 16.174 -4.979 27.063 1.00 82.94 578 PHE A O 1
ATOM 4494 N N . TYR A 1 579 ? 18.325 -4.371 27.007 1.00 83.50 579 TYR A N 1
ATOM 4495 C CA . TYR A 1 579 ? 18.182 -3.261 27.950 1.00 83.50 579 TYR A CA 1
ATOM 4496 C C . TYR A 1 579 ? 18.592 -1.953 27.276 1.00 83.50 579 TYR A C 1
ATOM 4498 O O . TYR A 1 579 ? 19.764 -1.782 26.941 1.00 83.50 579 TYR A O 1
ATOM 4506 N N . CYS A 1 580 ? 17.633 -1.042 27.107 1.00 76.56 580 CYS A N 1
ATOM 4507 C CA . CYS A 1 580 ? 17.863 0.280 26.528 1.00 76.56 580 CYS A CA 1
ATOM 4508 C C . CYS A 1 580 ? 18.644 1.180 27.492 1.00 76.56 580 CYS A C 1
ATOM 4510 O O . CYS A 1 580 ? 18.472 1.087 28.712 1.00 76.56 580 CYS A O 1
ATOM 4512 N N . GLN A 1 581 ? 19.457 2.083 26.937 1.00 74.94 581 GLN A N 1
ATOM 4513 C CA . GLN A 1 581 ? 20.067 3.170 27.709 1.00 74.94 581 GLN A CA 1
ATOM 4514 C C . GLN A 1 581 ? 19.014 4.223 28.067 1.00 74.94 581 GLN A C 1
ATOM 4516 O O . GLN A 1 581 ? 18.823 4.510 29.247 1.00 74.94 581 GLN A O 1
ATOM 4521 N N . ASP A 1 582 ? 18.265 4.674 27.059 1.00 73.88 582 ASP A N 1
ATOM 4522 C CA . ASP A 1 582 ? 17.102 5.548 27.191 1.00 73.88 582 ASP A CA 1
ATOM 4523 C C . ASP A 1 582 ? 15.853 4.758 26.780 1.00 73.88 582 ASP A C 1
ATOM 4525 O O . ASP A 1 582 ? 15.716 4.332 25.635 1.00 73.88 582 ASP A O 1
ATOM 4529 N N . CYS A 1 583 ? 14.970 4.459 27.737 1.00 75.81 583 CYS A N 1
ATOM 4530 C CA . CYS A 1 583 ? 13.793 3.627 27.483 1.00 75.81 583 CYS A CA 1
ATOM 4531 C C . CYS A 1 583 ? 12.600 4.503 27.067 1.00 75.81 583 CYS A C 1
ATOM 4533 O O . CYS A 1 583 ? 12.105 5.254 27.912 1.00 75.81 583 CYS A O 1
ATOM 4535 N N . PRO A 1 584 ? 12.060 4.368 25.841 1.00 69.75 584 PRO A N 1
ATOM 4536 C CA . PRO A 1 584 ? 10.925 5.181 25.399 1.00 69.75 584 PRO A CA 1
ATOM 4537 C C . PRO A 1 584 ? 9.627 4.879 26.167 1.00 69.75 584 PRO A C 1
ATOM 4539 O O . PRO A 1 584 ? 8.714 5.703 26.165 1.00 69.75 584 PRO A O 1
ATOM 4542 N N . LEU A 1 585 ? 9.543 3.721 26.841 1.00 72.62 585 LEU A N 1
ATOM 4543 C CA . LEU A 1 585 ? 8.388 3.322 27.653 1.00 72.62 585 LEU A CA 1
ATOM 4544 C C . LEU A 1 585 ? 8.446 3.799 29.111 1.00 72.62 585 LEU A C 1
ATOM 4546 O O . LEU A 1 585 ? 7.410 4.087 29.696 1.00 72.62 585 LEU A O 1
ATOM 4550 N N . GLU A 1 586 ? 9.638 3.887 29.701 1.00 70.94 586 GLU A N 1
ATOM 4551 C CA . GLU A 1 586 ? 9.826 4.102 31.145 1.00 70.94 586 GLU A CA 1
ATOM 4552 C C . GLU A 1 586 ? 10.423 5.491 31.413 1.00 70.94 586 GLU A C 1
ATOM 4554 O O . GLU A 1 586 ? 11.519 5.629 31.965 1.00 70.94 586 GLU A O 1
ATOM 4559 N N . ARG A 1 587 ? 9.706 6.536 30.972 1.00 61.03 587 ARG A N 1
ATOM 4560 C CA . ARG A 1 587 ? 10.190 7.931 30.947 1.00 61.03 587 ARG A CA 1
ATOM 4561 C C . ARG A 1 587 ? 10.396 8.564 32.332 1.00 61.03 587 ARG A C 1
ATOM 4563 O O . ARG A 1 587 ? 11.149 9.526 32.437 1.00 61.03 587 ARG A O 1
ATOM 4570 N N . ASP A 1 588 ? 9.790 8.011 33.388 1.00 54.16 588 ASP A N 1
ATOM 4571 C CA . ASP A 1 588 ? 9.609 8.733 34.658 1.00 54.16 588 ASP A CA 1
ATOM 4572 C C . ASP A 1 588 ? 10.439 8.264 35.864 1.00 54.16 588 ASP A C 1
ATOM 4574 O O . ASP A 1 588 ? 10.339 8.920 36.896 1.00 54.16 588 ASP A O 1
ATOM 4578 N N . ASN A 1 589 ? 11.264 7.199 35.810 1.00 53.66 589 ASN A N 1
ATOM 4579 C CA . ASN A 1 589 ? 12.184 6.877 36.933 1.00 53.66 589 ASN A CA 1
ATOM 4580 C C . ASN A 1 589 ? 13.287 5.820 36.669 1.00 53.66 589 ASN A C 1
ATOM 4582 O O . ASN A 1 589 ? 13.618 5.012 37.536 1.00 53.66 589 ASN A O 1
ATOM 4586 N N . GLY A 1 590 ? 13.936 5.866 35.502 1.00 64.38 590 GLY A N 1
ATOM 4587 C CA . GLY A 1 590 ? 15.346 5.468 35.365 1.00 64.38 590 GLY A CA 1
ATOM 4588 C C . GLY A 1 590 ? 15.742 4.050 35.802 1.00 64.38 590 GLY A C 1
ATOM 4589 O O . GLY A 1 590 ? 16.570 3.906 36.700 1.00 64.38 590 GLY A O 1
ATOM 4590 N N . LYS A 1 591 ? 15.230 3.016 35.119 1.00 71.88 591 LYS A N 1
ATOM 4591 C CA . LYS A 1 591 ? 15.979 1.806 34.707 1.00 71.88 591 LYS A CA 1
ATOM 4592 C C . LYS A 1 591 ? 15.092 0.954 33.791 1.00 71.88 591 LYS A C 1
ATOM 4594 O O . LYS A 1 591 ? 14.017 0.544 34.206 1.00 71.88 591 LYS A O 1
ATOM 4599 N N . CYS A 1 592 ? 15.550 0.650 32.576 1.00 79.81 592 CYS A N 1
ATOM 4600 C CA . CYS A 1 592 ? 14.854 -0.267 31.666 1.00 79.81 592 CYS A CA 1
ATOM 4601 C C . CYS A 1 592 ? 14.643 -1.645 32.335 1.00 79.81 592 CYS A C 1
ATOM 4603 O O . CYS A 1 592 ? 15.608 -2.265 32.793 1.00 79.81 592 CYS A O 1
ATOM 4605 N N . GLU A 1 593 ? 13.400 -2.142 32.376 1.00 80.94 593 GLU A N 1
ATOM 4606 C CA . GLU A 1 593 ? 13.073 -3.483 32.905 1.00 80.94 593 GLU A CA 1
ATOM 4607 C C . GLU A 1 593 ? 13.475 -4.630 31.955 1.00 80.94 593 GLU A C 1
ATOM 4609 O O . GLU A 1 593 ? 13.507 -5.806 32.339 1.00 80.94 593 GLU A O 1
ATOM 4614 N N . GLY A 1 594 ? 13.863 -4.276 30.731 1.00 81.62 594 GLY A N 1
ATOM 4615 C CA . GLY A 1 594 ? 14.327 -5.176 29.688 1.00 81.62 594 GLY A CA 1
ATOM 4616 C C . GLY A 1 594 ? 13.214 -5.594 28.725 1.00 81.62 594 GLY A C 1
ATOM 4617 O O . GLY A 1 594 ? 12.139 -6.027 29.134 1.00 81.62 594 GLY A O 1
ATOM 4618 N N . HIS A 1 595 ? 13.503 -5.525 27.429 1.00 81.00 595 HIS A N 1
ATOM 4619 C CA . HIS A 1 595 ? 12.613 -5.886 26.329 1.00 81.00 595 HIS A CA 1
ATOM 4620 C C . HIS A 1 595 ? 12.918 -7.305 25.848 1.00 81.00 595 HIS A C 1
ATOM 4622 O O . HIS A 1 595 ? 14.072 -7.653 25.599 1.00 81.00 595 HIS A O 1
ATOM 4628 N N . LEU A 1 596 ? 11.899 -8.158 25.738 1.00 81.75 596 LEU A N 1
ATOM 4629 C CA . LEU A 1 596 ? 12.086 -9.541 25.295 1.00 81.75 596 LEU A CA 1
ATOM 4630 C C . LEU A 1 596 ? 12.565 -9.585 23.844 1.00 81.75 596 LEU A C 1
ATOM 4632 O O . LEU A 1 596 ? 11.902 -9.053 22.959 1.00 81.75 596 LEU A O 1
ATOM 4636 N N . ILE A 1 597 ? 13.656 -10.305 23.586 1.00 80.94 597 ILE A N 1
ATOM 4637 C CA . ILE A 1 597 ? 14.105 -10.562 22.214 1.00 80.94 597 ILE A CA 1
ATOM 4638 C C . ILE A 1 597 ? 13.187 -11.629 21.614 1.00 80.94 597 ILE A C 1
ATOM 4640 O O . ILE A 1 597 ? 13.265 -12.808 21.974 1.00 80.94 597 ILE A O 1
ATOM 4644 N N . ARG A 1 598 ? 12.268 -11.209 20.739 1.00 80.06 598 ARG A N 1
ATOM 4645 C CA . ARG A 1 598 ? 11.234 -12.079 20.164 1.00 80.06 598 ARG A CA 1
ATOM 4646 C C . ARG A 1 598 ? 11.793 -12.953 19.043 1.00 80.06 598 ARG A C 1
ATOM 4648 O O . ARG A 1 598 ? 12.635 -12.530 18.259 1.00 80.06 598 ARG A O 1
ATOM 4655 N N . LYS A 1 599 ? 11.269 -14.180 18.917 1.00 81.69 599 LYS A N 1
ATOM 4656 C CA . LYS A 1 599 ? 11.371 -14.908 17.645 1.00 81.69 599 LYS A CA 1
ATOM 4657 C C . LYS A 1 599 ? 10.507 -14.191 16.610 1.00 81.69 599 LYS A C 1
ATOM 4659 O O . LYS A 1 599 ? 9.345 -13.897 16.884 1.00 81.69 599 LYS A O 1
ATOM 4664 N N . PHE A 1 600 ? 11.065 -13.968 15.430 1.00 85.44 600 PHE A N 1
ATOM 4665 C CA . PHE A 1 600 ? 10.377 -13.352 14.303 1.00 85.44 600 PHE A CA 1
ATOM 4666 C C . PHE A 1 600 ? 10.269 -14.333 13.135 1.00 85.44 600 PHE A C 1
ATOM 4668 O O . PHE A 1 600 ? 10.883 -15.402 13.126 1.00 85.44 600 PHE A O 1
ATOM 4675 N N . ILE A 1 601 ? 9.449 -13.965 12.156 1.00 91.62 601 ILE A N 1
ATOM 4676 C CA . ILE A 1 601 ? 9.274 -14.707 10.913 1.00 91.62 601 ILE A CA 1
ATOM 4677 C C . ILE A 1 601 ? 9.798 -13.832 9.781 1.00 91.62 601 ILE A C 1
ATOM 4679 O O . ILE A 1 601 ? 9.381 -12.683 9.652 1.00 91.62 601 ILE A O 1
ATOM 4683 N N . LYS A 1 602 ? 10.680 -14.387 8.947 1.00 90.00 602 LYS A N 1
ATOM 4684 C CA . LYS A 1 602 ? 11.162 -13.735 7.728 1.00 90.00 602 LYS A CA 1
ATOM 4685 C C . LYS A 1 602 ? 10.583 -14.431 6.501 1.00 90.00 602 LYS A C 1
ATOM 4687 O O . LYS A 1 602 ? 11.012 -15.519 6.113 1.00 90.00 602 LYS A O 1
ATOM 4692 N N . GLU A 1 603 ? 9.586 -13.803 5.893 1.00 94.12 603 GLU A N 1
ATOM 4693 C CA . GLU A 1 603 ? 9.003 -14.296 4.647 1.00 94.12 603 GLU A CA 1
ATOM 4694 C C . GLU A 1 603 ? 9.842 -13.898 3.426 1.00 94.12 603 GLU A C 1
ATOM 4696 O O . GLU A 1 603 ? 10.594 -12.922 3.442 1.00 94.12 603 GLU A O 1
ATOM 4701 N N . CYS A 1 604 ? 9.689 -14.641 2.328 1.00 92.88 604 CYS A N 1
ATOM 4702 C CA . CYS A 1 604 ? 10.229 -14.211 1.042 1.00 92.88 604 CYS A CA 1
ATOM 4703 C C . CYS A 1 604 ? 9.527 -12.925 0.585 1.00 92.88 604 CYS A C 1
ATOM 4705 O O . CYS A 1 604 ? 8.307 -12.818 0.675 1.00 92.88 604 CYS A O 1
ATOM 4707 N N . TRP A 1 605 ? 10.282 -11.967 0.047 1.00 87.81 605 TRP A N 1
ATOM 4708 C CA . TRP A 1 605 ? 9.756 -10.665 -0.385 1.00 87.81 605 TRP A CA 1
ATOM 4709 C C . TRP A 1 605 ? 9.537 -10.574 -1.897 1.00 87.81 605 TRP A C 1
ATOM 4711 O O . TRP A 1 605 ? 10.012 -11.411 -2.661 1.00 87.81 605 TRP A O 1
ATOM 4721 N N . ARG A 1 606 ? 8.860 -9.521 -2.370 1.00 83.19 606 ARG A N 1
ATOM 4722 C CA . ARG A 1 606 ? 8.619 -9.245 -3.807 1.00 83.19 606 ARG A CA 1
ATOM 4723 C C . ARG A 1 606 ? 9.884 -9.201 -4.696 1.00 83.19 606 ARG A C 1
ATOM 4725 O O . ARG A 1 606 ? 9.759 -9.370 -5.901 1.00 83.19 606 ARG A O 1
ATOM 4732 N N . LYS A 1 607 ? 11.083 -9.008 -4.124 1.00 84.38 607 LYS A N 1
ATOM 4733 C CA . LYS A 1 607 ? 12.384 -9.066 -4.831 1.00 84.38 607 LYS A CA 1
ATOM 4734 C C . LYS A 1 607 ? 12.878 -10.501 -5.102 1.00 84.38 607 LYS A C 1
ATOM 4736 O O . LYS A 1 607 ? 13.778 -10.706 -5.907 1.00 84.38 607 LYS A O 1
ATOM 4741 N N . CYS A 1 608 ? 12.308 -11.499 -4.430 1.00 89.69 608 CYS A N 1
ATOM 4742 C CA . CYS A 1 608 ? 12.690 -12.900 -4.601 1.00 89.69 608 CYS A CA 1
ATOM 4743 C C . CYS A 1 608 ? 12.184 -13.470 -5.932 1.00 89.69 608 CYS A C 1
ATOM 4745 O O . CYS A 1 608 ? 11.115 -13.085 -6.396 1.00 89.69 608 CYS A O 1
ATOM 4747 N N . GLY A 1 609 ? 12.906 -14.442 -6.491 1.00 90.00 609 GLY A N 1
ATOM 4748 C CA . GLY A 1 609 ? 12.506 -15.185 -7.691 1.00 90.00 609 GLY A CA 1
ATOM 4749 C C . GLY A 1 609 ? 11.403 -16.226 -7.451 1.00 90.00 609 GLY A C 1
ATOM 4750 O O . GLY A 1 609 ? 10.798 -16.712 -8.406 1.00 90.00 609 GLY A O 1
ATOM 4751 N N . CYS A 1 610 ? 11.118 -16.568 -6.189 1.00 92.62 610 CYS A N 1
ATOM 4752 C CA . CYS A 1 610 ? 10.019 -17.459 -5.822 1.00 92.62 610 CYS A CA 1
ATOM 4753 C C . CYS A 1 610 ? 8.651 -16.771 -5.966 1.00 92.62 610 CYS A C 1
ATOM 4755 O O . CYS A 1 610 ? 8.503 -15.578 -5.679 1.00 92.62 610 CYS A O 1
ATOM 4757 N N . ASP A 1 611 ? 7.639 -17.538 -6.372 1.00 90.25 611 ASP A N 1
ATOM 4758 C CA . ASP A 1 611 ? 6.286 -17.030 -6.620 1.00 90.25 611 ASP A CA 1
ATOM 4759 C C . ASP A 1 611 ? 5.480 -16.804 -5.319 1.00 90.25 611 ASP A C 1
ATOM 4761 O O . ASP A 1 611 ? 5.962 -17.054 -4.211 1.00 90.25 611 ASP A O 1
ATOM 4765 N N . MET A 1 612 ? 4.239 -16.311 -5.441 1.00 91.19 612 MET A N 1
ATOM 4766 C CA . MET A 1 612 ? 3.325 -16.076 -4.306 1.00 91.19 612 MET A CA 1
ATOM 4767 C C . MET A 1 612 ? 2.787 -17.360 -3.652 1.00 91.19 612 MET A C 1
ATOM 4769 O O . MET A 1 612 ? 2.264 -17.313 -2.533 1.00 91.19 612 MET A O 1
ATOM 4773 N N . MET A 1 613 ? 2.926 -18.505 -4.321 1.00 91.75 613 MET A N 1
ATOM 4774 C CA . MET A 1 613 ? 2.569 -19.824 -3.795 1.00 91.75 613 MET A CA 1
ATOM 4775 C C . MET A 1 613 ? 3.711 -20.458 -2.996 1.00 91.75 613 MET A C 1
ATOM 4777 O O . MET A 1 613 ? 3.498 -21.489 -2.363 1.00 91.75 613 MET A O 1
ATOM 4781 N N . CYS A 1 614 ? 4.884 -19.820 -2.945 1.00 95.12 614 CYS A N 1
ATOM 4782 C CA . CYS A 1 614 ? 5.979 -20.208 -2.068 1.00 95.12 614 CYS A CA 1
ATOM 4783 C C . CYS A 1 614 ? 5.498 -20.419 -0.621 1.00 95.12 614 CYS A C 1
ATOM 4785 O O . CYS A 1 614 ? 4.781 -19.594 -0.041 1.00 95.12 614 CYS A O 1
ATOM 4787 N N . GLY A 1 615 ? 5.913 -21.527 -0.012 1.00 95.38 615 GLY A N 1
ATOM 4788 C CA . GLY A 1 615 ? 5.578 -21.898 1.357 1.00 95.38 615 GLY A CA 1
ATOM 4789 C C . GLY A 1 615 ? 6.131 -20.918 2.393 1.00 95.38 615 GLY A C 1
ATOM 4790 O O . GLY A 1 615 ? 5.594 -20.828 3.491 1.00 95.38 615 GLY A O 1
ATOM 4791 N N . ASN A 1 616 ? 7.133 -20.107 2.026 1.00 96.31 616 ASN A N 1
ATOM 4792 C CA . ASN A 1 616 ? 7.667 -19.030 2.862 1.00 96.31 616 ASN A CA 1
ATOM 4793 C C . ASN A 1 616 ? 6.973 -17.672 2.624 1.00 96.31 616 ASN A C 1
ATOM 4795 O O . ASN A 1 616 ? 7.593 -16.624 2.801 1.00 96.31 616 ASN A O 1
ATOM 4799 N N . ARG A 1 617 ? 5.716 -17.677 2.162 1.00 95.44 617 ARG A N 1
ATOM 4800 C CA . ARG A 1 617 ? 4.872 -16.484 1.955 1.00 95.44 617 ARG A CA 1
ATOM 4801 C C . ARG A 1 617 ? 3.446 -16.727 2.453 1.00 95.44 617 ARG A C 1
ATOM 4803 O O . ARG A 1 617 ? 2.533 -16.855 1.648 1.00 95.44 617 ARG A O 1
ATOM 4810 N N . VAL A 1 618 ? 3.226 -16.859 3.755 1.00 96.50 618 VAL A N 1
ATOM 4811 C CA . VAL A 1 618 ? 1.901 -17.196 4.300 1.00 96.50 618 VAL A CA 1
ATOM 4812 C C . VAL A 1 618 ? 1.090 -15.939 4.596 1.00 96.50 618 VAL A C 1
ATOM 4814 O O . VAL A 1 618 ? -0.013 -15.800 4.071 1.00 96.50 618 VAL A O 1
ATOM 4817 N N . VAL A 1 619 ? 1.642 -15.014 5.383 1.00 95.94 619 VAL A N 1
ATOM 4818 C CA . VAL A 1 619 ? 0.948 -13.796 5.837 1.00 95.94 619 VAL A CA 1
ATOM 4819 C C . VAL A 1 619 ? 0.639 -12.878 4.654 1.00 95.94 619 VAL A C 1
ATOM 4821 O O . VAL A 1 619 ? -0.479 -12.386 4.526 1.00 95.94 619 VAL A O 1
ATOM 4824 N N . GLN A 1 620 ? 1.580 -12.744 3.712 1.00 93.44 620 GLN A N 1
ATOM 4825 C CA . GLN A 1 620 ? 1.413 -11.940 2.490 1.00 93.44 620 GLN A CA 1
ATOM 4826 C C . GLN A 1 620 ? 0.249 -12.380 1.581 1.00 93.44 620 GLN A C 1
ATOM 4828 O O . GLN A 1 620 ? -0.114 -11.644 0.665 1.00 93.44 620 GLN A O 1
ATOM 4833 N N . ARG A 1 621 ? -0.331 -13.574 1.782 1.00 92.25 621 ARG A N 1
ATOM 4834 C CA . ARG A 1 621 ? -1.503 -14.050 1.022 1.00 92.25 621 ARG A CA 1
ATOM 4835 C C . ARG A 1 621 ? -2.844 -13.566 1.584 1.00 92.25 621 ARG A C 1
ATOM 4837 O O . ARG A 1 621 ? -3.879 -13.934 1.014 1.00 92.25 621 ARG A O 1
ATOM 4844 N N . GLY A 1 622 ? -2.818 -12.770 2.654 1.00 92.62 622 GLY A N 1
ATOM 4845 C CA . GLY A 1 622 ? -3.992 -12.166 3.275 1.00 92.62 622 GLY A CA 1
ATOM 4846 C C . GLY A 1 622 ? -4.866 -13.162 4.037 1.00 92.62 622 GLY A C 1
ATOM 4847 O O . GLY A 1 622 ? -4.505 -14.325 4.246 1.00 92.62 622 GLY A O 1
ATOM 4848 N N . ILE A 1 623 ? -6.038 -12.696 4.467 1.00 95.25 623 ILE A N 1
ATOM 4849 C CA . ILE A 1 623 ? -6.992 -13.497 5.237 1.00 95.25 623 ILE A CA 1
ATOM 4850 C C . ILE A 1 623 ? -7.606 -14.577 4.338 1.00 95.25 623 ILE A C 1
ATOM 4852 O O . ILE A 1 623 ? -8.189 -14.287 3.295 1.00 95.25 623 ILE A O 1
ATOM 4856 N N . ARG A 1 624 ? -7.494 -15.840 4.768 1.00 94.00 624 ARG A N 1
ATOM 4857 C CA . ARG A 1 624 ? -8.107 -17.012 4.106 1.00 94.00 624 ARG A CA 1
ATOM 4858 C C . ARG A 1 624 ? -9.102 -17.761 4.989 1.00 94.00 624 ARG A C 1
ATOM 4860 O O . ARG A 1 624 ? -9.828 -18.626 4.506 1.00 94.00 624 ARG A O 1
ATOM 4867 N N . CYS A 1 625 ? -9.118 -17.461 6.285 1.00 95.88 625 CYS A N 1
ATOM 4868 C CA . CYS A 1 625 ? -10.048 -18.068 7.227 1.00 95.88 625 CYS A CA 1
ATOM 4869 C C . CYS A 1 625 ? -11.451 -17.476 7.040 1.00 95.88 625 CYS A C 1
ATOM 4871 O O . CYS A 1 625 ? -11.595 -16.264 6.914 1.00 95.88 625 CYS A O 1
ATOM 4873 N N . GLN A 1 626 ? -12.490 -18.312 7.096 1.00 96.75 626 GLN A N 1
ATOM 4874 C CA . GLN A 1 626 ? -13.870 -17.828 7.178 1.00 96.75 626 GLN A CA 1
ATOM 4875 C C . GLN A 1 626 ? -14.131 -17.274 8.583 1.00 96.75 626 GLN A C 1
ATOM 4877 O O . GLN A 1 626 ? -14.203 -18.035 9.555 1.00 96.75 626 GLN A O 1
ATOM 4882 N N . LEU A 1 627 ? -14.232 -15.949 8.691 1.00 97.81 627 LEU A N 1
ATOM 4883 C CA . LEU A 1 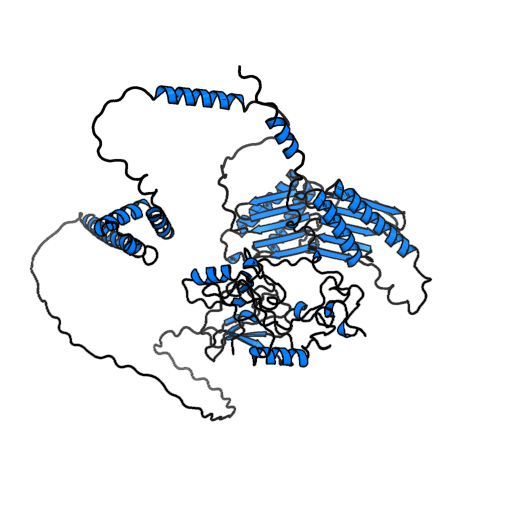627 ? -14.368 -15.220 9.951 1.00 97.81 627 LEU A CA 1
ATOM 4884 C C . LEU A 1 627 ? -15.746 -14.564 10.061 1.00 97.81 627 LEU A C 1
ATOM 4886 O O . LEU A 1 627 ? -16.362 -14.178 9.069 1.00 97.81 627 LEU A O 1
ATOM 4890 N N . GLN A 1 628 ? -16.226 -14.420 11.292 1.00 97.00 628 GLN A N 1
ATOM 4891 C CA . GLN A 1 628 ? -17.455 -13.701 11.594 1.00 97.00 628 GLN A CA 1
ATOM 4892 C C . GLN A 1 628 ? -17.304 -12.909 12.887 1.00 97.00 628 GLN A C 1
ATOM 4894 O O . GLN A 1 628 ? -16.907 -13.447 13.924 1.00 97.00 628 GLN A O 1
ATOM 4899 N N . VAL A 1 629 ? -17.674 -11.635 12.828 1.00 95.75 629 VAL A N 1
ATOM 4900 C CA . VAL A 1 629 ? -17.823 -10.781 14.002 1.00 95.75 629 VAL A CA 1
ATOM 4901 C C . VAL A 1 629 ? -19.200 -11.036 14.607 1.00 95.75 629 VAL A C 1
ATOM 4903 O O . VAL A 1 629 ? -20.210 -11.054 13.906 1.00 95.75 629 VAL A O 1
ATOM 4906 N N . TYR A 1 630 ? -19.257 -11.262 15.912 1.00 92.75 630 TYR A N 1
ATOM 4907 C CA . TYR A 1 630 ? -20.500 -11.540 16.617 1.00 92.75 630 TYR A CA 1
ATOM 4908 C C . TYR A 1 630 ? -20.530 -10.851 17.974 1.00 92.75 630 TYR A C 1
ATOM 4910 O O . TYR A 1 630 ? -19.495 -10.658 18.615 1.00 92.75 630 TYR A O 1
ATOM 4918 N N . PHE A 1 631 ? -21.722 -10.481 18.430 1.00 90.69 631 PHE A N 1
ATOM 4919 C CA . PHE A 1 631 ? -21.882 -9.974 19.787 1.00 90.69 631 PHE A CA 1
ATOM 4920 C C . PHE A 1 631 ? -21.804 -11.130 20.796 1.00 90.69 631 PHE A C 1
ATOM 4922 O O . PHE A 1 631 ? -22.554 -12.106 20.705 1.00 90.69 631 PHE A O 1
ATOM 4929 N N . THR A 1 632 ? -20.870 -11.050 21.746 1.00 88.62 632 THR A N 1
ATOM 4930 C CA . THR A 1 632 ? -20.642 -12.121 22.724 1.00 88.62 632 THR A CA 1
ATOM 4931 C C . THR A 1 632 ? -21.716 -12.117 23.812 1.00 88.62 632 THR A C 1
ATOM 4933 O O . THR A 1 632 ? -22.114 -11.072 24.320 1.00 88.62 632 THR A O 1
ATOM 4936 N N . GLN A 1 633 ? -22.165 -13.303 24.229 1.00 83.88 633 GLN A N 1
ATOM 4937 C CA . GLN A 1 633 ? -23.144 -13.439 25.320 1.00 83.88 633 GLN A CA 1
ATOM 4938 C C . GLN A 1 633 ? -22.504 -13.335 26.714 1.00 83.88 633 GLN A C 1
ATOM 4940 O O . GLN A 1 633 ? -23.195 -13.132 27.707 1.00 83.88 633 GLN A O 1
ATOM 4945 N N . GLU A 1 634 ? -21.178 -13.457 26.793 1.00 83.06 634 GLU A N 1
ATOM 4946 C CA . GLU A 1 634 ? -20.403 -13.461 28.041 1.00 83.06 634 GLU A CA 1
ATOM 4947 C C . GLU A 1 634 ? -20.092 -12.049 28.573 1.00 83.06 634 GLU A C 1
ATOM 4949 O O . GLU A 1 634 ? -19.323 -11.906 29.519 1.00 83.06 634 GLU A O 1
ATOM 4954 N N . GLY A 1 635 ? -20.654 -11.001 27.961 1.00 81.06 635 GLY A N 1
ATOM 4955 C CA . GLY A 1 635 ? -20.438 -9.612 28.377 1.00 81.06 635 GLY A CA 1
ATOM 4956 C C . GLY A 1 635 ? -19.085 -9.028 27.960 1.00 81.06 635 GLY A C 1
ATOM 4957 O O . GLY A 1 635 ? -18.656 -8.035 28.534 1.00 81.06 635 GLY A O 1
ATOM 4958 N N . LYS A 1 636 ? -18.410 -9.614 26.961 1.00 87.50 636 LYS A N 1
ATOM 4959 C CA . LYS A 1 636 ? -17.129 -9.118 26.418 1.00 87.50 636 LYS A CA 1
ATOM 4960 C C . LYS A 1 636 ? -17.307 -8.199 25.202 1.00 87.50 636 LYS A C 1
ATOM 4962 O O . LYS A 1 636 ? -16.362 -7.973 24.458 1.00 87.50 636 LYS A O 1
ATOM 4967 N N . GLY A 1 637 ? -18.525 -7.710 24.968 1.00 89.31 637 GLY A N 1
ATOM 4968 C CA . GLY A 1 637 ? -18.861 -6.907 23.794 1.00 89.31 637 GLY A CA 1
ATOM 4969 C C . GLY A 1 637 ? -18.778 -7.708 22.493 1.00 89.31 637 GLY A C 1
ATOM 4970 O O . GLY A 1 637 ? -19.139 -8.887 22.451 1.00 89.31 637 GLY A O 1
ATOM 4971 N N . TRP A 1 638 ? -18.314 -7.064 21.425 1.00 91.62 638 TRP A N 1
ATOM 4972 C CA . TRP A 1 638 ? -18.099 -7.694 20.123 1.00 91.62 638 TRP A CA 1
ATOM 4973 C C . TRP A 1 638 ? -16.876 -8.611 20.146 1.00 91.62 638 TRP A C 1
ATOM 4975 O O . TRP A 1 638 ? -15.866 -8.296 20.764 1.00 91.62 638 TRP A O 1
ATOM 4985 N N . GLY A 1 639 ? -16.967 -9.753 19.474 1.00 93.06 639 GLY A N 1
ATOM 4986 C CA . GLY A 1 639 ? -15.885 -10.719 19.343 1.00 93.06 639 GLY A CA 1
ATOM 4987 C C . GLY A 1 639 ? -15.798 -11.274 17.928 1.00 93.06 639 GLY A C 1
ATOM 4988 O O . GLY A 1 639 ? -16.712 -11.108 17.124 1.00 93.06 639 GLY A O 1
ATOM 4989 N N . ILE A 1 640 ? -14.714 -11.983 17.635 1.00 95.31 640 ILE A N 1
ATOM 4990 C CA . ILE A 1 640 ? -14.532 -12.726 16.386 1.00 95.31 640 ILE A CA 1
ATOM 4991 C C . ILE A 1 640 ? -14.628 -14.236 16.635 1.00 95.31 640 ILE A C 1
ATOM 4993 O O . ILE A 1 640 ? -14.154 -14.744 17.654 1.00 95.31 640 ILE A O 1
ATOM 4997 N N . ARG A 1 641 ? -15.250 -14.962 15.704 1.00 94.75 641 ARG A N 1
ATOM 4998 C CA . ARG A 1 641 ? -15.251 -16.430 15.648 1.00 94.75 641 ARG A CA 1
ATOM 4999 C C . ARG A 1 641 ? -14.891 -16.920 14.251 1.00 94.75 641 ARG A C 1
ATOM 5001 O O . ARG A 1 641 ? -15.099 -16.212 13.268 1.00 94.75 641 ARG A O 1
ATOM 5008 N N . THR A 1 642 ? -14.381 -18.142 14.171 1.00 97.44 642 THR A N 1
ATOM 5009 C CA . THR A 1 642 ? -14.182 -18.844 12.901 1.00 97.44 642 THR A CA 1
ATOM 5010 C C . THR A 1 642 ? -15.454 -19.615 12.549 1.00 97.44 642 THR A C 1
ATOM 5012 O O . THR A 1 642 ? -16.152 -20.113 13.432 1.00 97.44 642 THR A O 1
ATOM 5015 N N . LEU A 1 643 ? -15.769 -19.708 11.258 1.00 96.50 643 LEU A N 1
ATOM 5016 C CA . LEU A 1 643 ? -16.878 -20.522 10.733 1.00 96.50 643 LEU A CA 1
ATOM 5017 C C . LEU A 1 643 ? -16.420 -21.918 10.283 1.00 96.50 643 LEU A C 1
ATOM 5019 O O . LEU A 1 643 ? -17.205 -22.709 9.769 1.00 96.50 643 LEU A O 1
ATOM 5023 N N . GLN A 1 644 ? -15.137 -22.205 10.481 1.00 96.06 644 GLN A N 1
ATOM 5024 C CA . GLN A 1 644 ? -14.476 -23.457 10.156 1.00 96.06 644 GLN A CA 1
ATOM 5025 C C . GLN A 1 644 ? -13.513 -23.835 11.287 1.00 96.06 644 GLN A C 1
ATOM 5027 O O . GLN A 1 644 ? -13.013 -22.957 12.005 1.00 96.06 644 GLN A O 1
ATOM 5032 N N . ASP A 1 645 ? -13.224 -25.128 11.411 1.00 96.94 645 ASP A N 1
ATOM 5033 C CA . ASP A 1 645 ? -12.163 -25.617 12.288 1.00 96.94 645 ASP A CA 1
ATOM 5034 C C . ASP A 1 645 ? -10.797 -25.211 11.726 1.00 96.94 645 ASP A C 1
ATOM 5036 O O . ASP A 1 645 ? -10.543 -25.326 10.524 1.00 96.94 645 ASP A O 1
ATOM 5040 N N . LEU A 1 646 ? -9.908 -24.734 12.599 1.00 97.00 646 LEU A N 1
ATOM 5041 C CA . LEU A 1 646 ? -8.557 -24.324 12.223 1.00 97.00 646 LEU A CA 1
ATOM 5042 C C . LEU A 1 646 ? -7.513 -25.277 12.821 1.00 97.00 646 LEU A C 1
ATOM 5044 O O . LEU A 1 646 ? -7.463 -25.430 14.046 1.00 97.00 646 LEU A O 1
ATOM 5048 N N . PRO A 1 647 ? -6.635 -25.878 11.997 1.00 96.81 647 PRO A N 1
ATOM 5049 C CA . PRO A 1 647 ? -5.467 -26.598 12.492 1.00 96.81 647 PRO A CA 1
ATOM 5050 C C . PRO A 1 647 ? -4.556 -25.712 13.359 1.00 96.81 647 PRO A C 1
ATOM 5052 O O . PRO A 1 647 ? -4.417 -24.506 13.117 1.00 96.81 647 PRO A O 1
ATOM 5055 N N . LYS A 1 648 ? -3.879 -26.310 14.350 1.00 95.75 648 LYS A N 1
ATOM 5056 C CA . LYS A 1 648 ? -2.851 -25.622 15.155 1.00 95.75 648 LYS A CA 1
ATOM 5057 C C . LYS A 1 648 ? -1.772 -25.058 14.218 1.00 95.75 648 LYS A C 1
ATOM 5059 O O . LYS A 1 648 ? -1.253 -25.779 13.376 1.00 95.75 648 LYS A O 1
ATOM 5064 N N . GLY A 1 649 ? -1.437 -23.778 14.387 1.00 95.94 649 GLY A N 1
ATOM 5065 C CA . GLY A 1 649 ? -0.434 -23.082 13.572 1.00 95.94 649 GLY A CA 1
ATOM 5066 C C . GLY A 1 649 ? -0.974 -22.364 12.334 1.00 95.94 649 GLY A C 1
ATOM 5067 O O . GLY A 1 649 ? -0.188 -21.749 11.622 1.00 95.94 649 GLY A O 1
ATOM 5068 N N . THR A 1 650 ? -2.284 -22.404 12.087 1.00 97.44 650 THR A N 1
ATOM 5069 C CA . THR A 1 650 ? -2.913 -21.672 10.977 1.00 97.44 650 THR A CA 1
ATOM 5070 C C . THR A 1 650 ? -2.800 -20.159 11.173 1.00 97.44 650 THR A C 1
ATOM 5072 O O . THR A 1 650 ? -3.115 -19.646 12.249 1.00 97.44 650 THR A O 1
ATOM 5075 N N . PHE A 1 651 ? -2.396 -19.438 10.125 1.00 97.44 651 PHE A N 1
ATOM 5076 C CA . PHE A 1 651 ? -2.505 -17.980 10.078 1.00 97.44 651 PHE A CA 1
ATOM 5077 C C . PHE A 1 651 ? -3.979 -17.556 9.983 1.00 97.44 651 PHE A C 1
ATOM 5079 O O . PHE A 1 651 ? -4.710 -18.032 9.115 1.00 97.44 651 PHE A O 1
ATOM 5086 N N . VAL A 1 652 ? -4.413 -16.664 10.879 1.00 97.25 652 VAL A N 1
ATOM 5087 C CA . VAL A 1 652 ? -5.817 -16.228 10.968 1.00 97.25 652 VAL A CA 1
ATOM 5088 C C . VAL A 1 652 ? -6.022 -14.893 10.256 1.00 97.25 652 VAL A C 1
ATOM 5090 O O . VAL A 1 652 ? -6.725 -14.839 9.251 1.00 97.25 652 VAL A O 1
ATOM 5093 N N . CYS A 1 653 ? -5.407 -13.833 10.776 1.00 96.25 653 CYS A N 1
ATOM 5094 C CA . CYS A 1 653 ? -5.431 -12.481 10.232 1.00 96.25 653 CYS A CA 1
ATOM 5095 C C . CYS A 1 653 ? -4.283 -11.657 10.836 1.00 96.25 653 CYS A C 1
ATOM 5097 O O . CYS A 1 653 ? -3.787 -11.979 11.918 1.00 96.25 653 CYS A O 1
ATOM 5099 N N . GLU A 1 654 ? -3.877 -10.591 10.150 1.00 95.75 654 GLU A N 1
ATOM 5100 C CA . GLU A 1 654 ? -2.966 -9.573 10.690 1.00 95.75 654 GLU A CA 1
ATOM 5101 C C . GLU A 1 654 ? -3.731 -8.614 11.615 1.00 95.75 654 GLU A C 1
ATOM 5103 O O . GLU A 1 654 ? -4.935 -8.433 11.435 1.00 95.75 654 GLU A O 1
ATOM 5108 N N . TYR A 1 655 ? -3.064 -8.005 12.598 1.00 95.88 655 TYR A N 1
ATOM 5109 C CA . TYR A 1 655 ? -3.639 -6.885 13.343 1.00 95.88 655 TYR A CA 1
ATOM 5110 C C . TYR A 1 655 ? -3.339 -5.589 12.594 1.00 95.88 655 TYR A C 1
ATOM 5112 O O . TYR A 1 655 ? -2.186 -5.178 12.567 1.00 95.88 655 TYR A O 1
ATOM 5120 N N . ILE A 1 656 ? -4.353 -4.984 11.969 1.00 95.31 656 ILE A N 1
ATOM 5121 C CA . ILE A 1 656 ? -4.175 -3.789 11.133 1.00 95.31 656 ILE A CA 1
ATOM 5122 C C . ILE A 1 656 ? -4.686 -2.538 11.845 1.00 95.31 656 ILE A C 1
ATOM 5124 O O . ILE A 1 656 ? -5.786 -2.561 12.405 1.00 95.31 656 ILE A O 1
ATOM 5128 N N . GLY A 1 657 ? -3.928 -1.444 11.748 1.00 92.31 657 GLY A N 1
ATOM 5129 C CA . GLY A 1 657 ? -4.322 -0.129 12.249 1.00 92.31 657 GLY A CA 1
ATOM 5130 C C . GLY A 1 657 ? -3.453 1.020 11.735 1.00 92.31 657 GLY A C 1
ATOM 5131 O O . GLY A 1 657 ? -2.707 0.887 10.762 1.00 92.31 657 GLY A O 1
ATOM 5132 N N . GLU A 1 658 ? -3.561 2.165 12.402 1.00 92.88 658 GLU A N 1
ATOM 5133 C CA . GLU A 1 658 ? -2.668 3.308 12.208 1.00 92.88 658 GLU A CA 1
ATOM 5134 C C . GLU A 1 658 ? -1.338 3.061 12.926 1.00 92.88 658 GLU A C 1
ATOM 5136 O O . GLU A 1 658 ? -1.332 2.784 14.122 1.00 92.88 658 GLU A O 1
ATOM 5141 N N . ILE A 1 659 ? -0.211 3.176 12.226 1.00 90.88 659 ILE A N 1
ATOM 5142 C CA . ILE A 1 659 ? 1.123 3.129 12.825 1.00 90.88 659 ILE A CA 1
ATOM 5143 C C . ILE A 1 659 ? 1.437 4.511 13.395 1.00 90.88 659 ILE A C 1
ATOM 5145 O O . ILE A 1 659 ? 1.499 5.488 12.648 1.00 90.88 659 ILE A O 1
ATOM 5149 N N . LEU A 1 660 ? 1.653 4.566 14.704 1.00 90.00 660 LEU A N 1
ATOM 5150 C CA . LEU A 1 660 ? 1.900 5.768 15.496 1.00 90.00 660 LEU A CA 1
ATOM 5151 C C . LEU A 1 660 ? 3.180 5.616 16.305 1.00 90.00 660 LEU A C 1
ATOM 5153 O O . LEU A 1 660 ? 3.553 4.507 16.686 1.00 90.00 660 LEU A O 1
ATOM 5157 N N . THR A 1 661 ? 3.788 6.732 16.677 1.00 87.50 661 THR A N 1
ATOM 5158 C CA . THR A 1 661 ? 4.753 6.758 17.782 1.00 87.50 661 THR A CA 1
ATOM 5159 C C . THR A 1 661 ? 4.037 6.569 19.125 1.00 87.50 661 THR A C 1
ATOM 5161 O O . THR A 1 661 ? 2.869 6.935 19.293 1.00 87.50 661 THR A O 1
ATOM 5164 N N . ASN A 1 662 ? 4.742 6.047 20.131 1.00 82.44 662 ASN A N 1
ATOM 5165 C CA . ASN A 1 662 ? 4.199 5.949 21.492 1.00 82.44 662 ASN A CA 1
ATOM 5166 C C . ASN A 1 662 ? 3.779 7.322 22.058 1.00 82.44 662 ASN A C 1
ATOM 5168 O O . ASN A 1 662 ? 2.804 7.405 22.807 1.00 82.44 662 ASN A O 1
ATOM 5172 N N . THR A 1 663 ? 4.470 8.402 21.671 1.00 82.44 663 THR A N 1
ATOM 5173 C CA . THR A 1 663 ? 4.113 9.780 22.047 1.00 82.44 663 THR A CA 1
ATOM 5174 C C . THR A 1 663 ? 2.765 10.196 21.452 1.00 82.44 663 THR A C 1
ATOM 5176 O O . THR A 1 663 ? 1.912 10.709 22.170 1.00 82.44 663 THR A O 1
ATOM 5179 N N . GLU A 1 664 ? 2.530 9.935 20.164 1.00 86.94 664 GLU A N 1
ATOM 5180 C CA . GLU A 1 664 ? 1.253 10.255 19.510 1.00 86.94 664 GLU A CA 1
ATOM 5181 C C . GLU A 1 664 ? 0.091 9.471 20.127 1.00 86.94 664 GLU A C 1
ATOM 5183 O O . GLU A 1 664 ? -0.988 10.027 20.342 1.00 86.94 664 GLU A O 1
ATOM 5188 N N . LEU A 1 665 ? 0.307 8.195 20.463 1.00 86.50 665 LEU A N 1
ATOM 5189 C CA . LEU A 1 665 ? -0.695 7.394 21.163 1.00 86.50 665 LEU A CA 1
ATOM 5190 C C . LEU A 1 665 ? -1.008 7.963 22.556 1.00 86.50 665 LEU A C 1
ATOM 5192 O O . LEU A 1 665 ? -2.175 8.051 22.942 1.00 86.50 665 LEU A O 1
ATOM 5196 N N . TYR A 1 666 ? 0.015 8.366 23.310 1.00 82.69 666 TYR A N 1
ATOM 5197 C CA . TYR A 1 666 ? -0.159 9.003 24.615 1.00 82.69 666 TYR A CA 1
ATOM 5198 C C . TYR A 1 666 ? -0.978 10.299 24.510 1.00 82.69 666 TYR A C 1
ATOM 5200 O O . TYR A 1 666 ? -1.964 10.474 25.231 1.00 82.69 666 TYR A O 1
ATOM 5208 N N . ASP A 1 667 ? -0.652 11.155 23.542 1.00 83.06 667 ASP A N 1
ATOM 5209 C CA . ASP A 1 667 ? -1.382 12.394 23.275 1.00 83.06 667 ASP A CA 1
ATOM 5210 C C . ASP A 1 667 ? -2.841 12.139 22.865 1.00 83.06 667 ASP A C 1
ATOM 5212 O O . ASP A 1 667 ? -3.745 12.848 23.324 1.00 83.06 667 ASP A O 1
ATOM 5216 N N . ARG A 1 668 ? -3.101 11.116 22.035 1.00 83.81 668 ARG A N 1
ATOM 5217 C CA . ARG A 1 668 ? -4.466 10.681 21.677 1.00 83.81 668 ARG A CA 1
ATOM 5218 C C . ARG A 1 668 ? -5.259 10.277 22.919 1.00 83.81 668 ARG A C 1
ATOM 5220 O O . ARG A 1 668 ? -6.412 10.686 23.068 1.00 83.81 668 ARG A O 1
ATOM 5227 N N . ASN A 1 669 ? -4.637 9.519 23.818 1.00 80.25 669 ASN A N 1
ATOM 5228 C CA . ASN A 1 669 ? -5.281 9.038 25.037 1.00 80.25 669 ASN A CA 1
ATOM 5229 C C . ASN A 1 669 ? -5.619 10.179 26.008 1.00 80.25 669 ASN A C 1
ATOM 5231 O O . ASN A 1 669 ? -6.691 10.149 26.604 1.00 80.25 669 ASN A O 1
ATOM 5235 N N . ILE A 1 670 ? -4.773 11.212 26.121 1.00 78.25 670 ILE A N 1
ATOM 5236 C CA . ILE A 1 670 ? -5.069 12.397 26.950 1.00 78.25 670 ILE A CA 1
ATOM 5237 C C . ILE A 1 670 ? -6.223 13.222 26.370 1.00 78.25 670 ILE A C 1
ATOM 5239 O O . ILE A 1 670 ? -7.079 13.702 27.110 1.00 78.25 670 ILE A O 1
ATOM 5243 N N . ARG A 1 671 ? -6.246 13.420 25.045 1.00 71.56 671 ARG A N 1
ATOM 5244 C CA . ARG A 1 671 ? -7.269 14.245 24.373 1.00 71.56 671 ARG A CA 1
ATOM 5245 C C . ARG A 1 671 ? -8.640 13.568 24.306 1.00 71.56 671 ARG A C 1
ATOM 5247 O O . ARG A 1 671 ? -9.638 14.244 24.061 1.00 71.56 671 ARG A O 1
ATOM 5254 N N . SER A 1 672 ? -8.714 12.252 24.503 1.00 66.25 672 SER A N 1
ATOM 5255 C CA . SER A 1 672 ? -9.980 11.522 24.543 1.00 66.25 672 SER A CA 1
ATOM 5256 C C . SER A 1 672 ? -10.729 11.807 25.851 1.00 66.25 672 SER A C 1
ATOM 5258 O O . SER A 1 672 ? -10.508 11.158 26.866 1.00 66.25 672 SER A O 1
ATOM 5260 N N . THR A 1 673 ? -11.679 12.744 25.816 1.00 53.34 673 THR A N 1
ATOM 5261 C CA . THR A 1 673 ? -12.570 13.096 26.944 1.00 53.34 673 THR A CA 1
ATOM 5262 C C . THR A 1 673 ? -13.669 12.062 27.226 1.00 53.34 673 THR A C 1
ATOM 5264 O O . THR A 1 673 ? -14.449 12.219 28.163 1.00 53.34 673 THR A O 1
ATOM 5267 N N . SER A 1 674 ? -13.756 11.001 26.420 1.00 53.75 674 SER A N 1
ATOM 5268 C CA . SER A 1 674 ? -14.746 9.926 26.550 1.00 53.75 674 SER A CA 1
ATOM 5269 C C . SER A 1 674 ? -14.086 8.598 26.915 1.00 53.75 674 SER A C 1
ATOM 5271 O O . SER A 1 674 ? -12.981 8.333 26.442 1.00 53.75 674 SER A O 1
ATOM 5273 N N . GLU A 1 675 ? -14.807 7.733 27.643 1.00 54.41 675 GLU A N 1
ATOM 5274 C CA . GLU A 1 675 ? -14.517 6.301 27.864 1.00 54.41 675 GLU A CA 1
ATOM 5275 C C . GLU A 1 675 ? -14.537 5.488 26.544 1.00 54.41 675 GLU A C 1
ATOM 5277 O O . GLU A 1 675 ? -15.220 4.472 26.412 1.00 54.41 675 GLU A O 1
ATOM 5282 N N . ARG A 1 676 ? -13.836 5.940 25.499 1.00 61.50 676 ARG A N 1
ATOM 5283 C CA . ARG A 1 676 ? -13.646 5.151 24.283 1.00 61.50 676 ARG A CA 1
ATOM 5284 C C . ARG A 1 676 ? -12.680 4.025 24.601 1.00 61.50 676 ARG A C 1
ATOM 5286 O O . ARG A 1 676 ? -11.559 4.265 25.039 1.00 61.50 676 ARG A O 1
ATOM 5293 N N . HIS A 1 677 ? -13.109 2.800 24.323 1.00 67.44 677 HIS A N 1
ATOM 5294 C CA . HIS A 1 677 ? -12.191 1.677 24.235 1.00 67.44 677 HIS A CA 1
ATOM 5295 C C . HIS A 1 677 ? -11.149 1.976 23.156 1.00 67.44 677 HIS A C 1
ATOM 5297 O O . HIS A 1 677 ? -11.501 2.200 21.996 1.00 67.44 677 HIS A O 1
ATOM 5303 N N . THR A 1 678 ? -9.885 2.015 23.563 1.00 79.62 678 THR A N 1
ATOM 5304 C CA . THR A 1 678 ? -8.745 2.155 22.664 1.00 79.62 678 THR A CA 1
ATOM 5305 C C . THR A 1 678 ? -8.261 0.770 22.247 1.00 79.62 678 THR A C 1
ATOM 5307 O O . THR A 1 678 ? -8.403 -0.207 22.987 1.00 79.62 678 THR A O 1
ATOM 5310 N N . TYR A 1 679 ? -7.711 0.680 21.039 1.00 83.38 679 TYR A N 1
ATOM 5311 C CA . TYR A 1 679 ? -7.234 -0.568 20.447 1.00 83.38 679 TYR A CA 1
ATOM 5312 C C . TYR A 1 679 ? -5.739 -0.498 20.060 1.00 83.38 679 TYR A C 1
ATOM 5314 O O . TYR A 1 679 ? -5.416 -0.742 18.895 1.00 83.38 679 TYR A O 1
ATOM 5322 N N . PRO A 1 680 ? -4.819 -0.145 20.986 1.00 89.00 680 PRO A N 1
ATOM 5323 C CA . PRO A 1 680 ? -3.398 -0.080 20.679 1.00 89.00 680 PRO A CA 1
ATOM 5324 C C . PRO A 1 680 ? -2.689 -1.435 20.831 1.00 89.00 680 PRO A C 1
ATOM 5326 O O . PRO A 1 680 ? -2.981 -2.218 21.738 1.00 89.00 680 PRO A O 1
ATOM 5329 N N . VAL A 1 681 ? -1.687 -1.673 19.987 1.00 89.94 681 VAL A N 1
ATOM 5330 C CA . VAL A 1 681 ? -0.738 -2.789 20.064 1.00 89.94 681 VAL A CA 1
ATOM 5331 C C . VAL A 1 681 ? 0.672 -2.258 19.833 1.00 89.94 681 VAL A C 1
ATOM 5333 O O . VAL A 1 681 ? 0.966 -1.687 18.790 1.00 89.94 681 VAL A O 1
ATOM 5336 N N . THR A 1 682 ? 1.573 -2.455 20.788 1.00 87.75 682 THR A N 1
ATOM 5337 C CA . THR A 1 682 ? 2.975 -2.030 20.662 1.00 87.75 682 THR A CA 1
ATOM 5338 C C . THR A 1 682 ? 3.729 -2.879 19.631 1.00 87.75 682 THR A C 1
ATOM 5340 O O . THR A 1 682 ? 3.598 -4.104 19.625 1.00 87.75 682 THR A O 1
ATOM 5343 N N . LEU A 1 683 ? 4.543 -2.244 18.781 1.00 88.00 683 LEU A N 1
ATOM 5344 C CA . LEU A 1 683 ? 5.407 -2.913 17.803 1.00 88.00 683 LEU A CA 1
ATOM 5345 C C . LEU A 1 683 ? 6.811 -3.124 18.388 1.00 88.00 683 LEU A C 1
ATOM 5347 O O . LEU A 1 683 ? 7.758 -2.432 18.034 1.00 88.00 683 LEU A O 1
ATOM 5351 N N . ASP A 1 684 ? 6.940 -4.094 19.295 1.00 79.31 684 ASP A N 1
ATOM 5352 C CA . ASP A 1 684 ? 8.151 -4.327 20.100 1.00 79.31 684 ASP A CA 1
ATOM 5353 C C . ASP A 1 684 ? 9.048 -5.476 19.605 1.00 79.31 684 ASP A C 1
ATOM 5355 O O . ASP A 1 684 ? 9.970 -5.904 20.301 1.00 79.31 684 ASP A O 1
ATOM 5359 N N . ALA A 1 685 ? 8.773 -6.017 18.415 1.00 73.81 685 ALA A N 1
ATOM 5360 C CA . ALA A 1 685 ? 9.428 -7.231 17.934 1.00 73.81 685 ALA A CA 1
ATOM 5361 C C . ALA A 1 685 ? 10.925 -7.060 17.640 1.00 73.81 685 ALA A C 1
ATOM 5363 O O . ALA A 1 685 ? 11.668 -8.027 17.803 1.00 73.81 685 ALA A O 1
ATOM 5364 N N . ASP A 1 686 ? 11.350 -5.856 17.245 1.00 69.00 686 ASP A N 1
ATOM 5365 C CA . ASP A 1 686 ? 12.732 -5.568 16.843 1.00 69.00 686 ASP A CA 1
ATOM 5366 C C . ASP A 1 686 ? 13.495 -4.680 17.837 1.00 69.00 686 ASP A C 1
ATOM 5368 O O . ASP A 1 686 ? 14.643 -4.326 17.615 1.00 69.00 686 ASP A O 1
ATOM 5372 N N . TRP A 1 687 ? 12.918 -4.366 19.000 1.00 70.25 687 TRP A N 1
ATOM 5373 C CA . TRP A 1 687 ? 13.562 -3.476 19.980 1.00 70.25 687 TRP A CA 1
ATOM 5374 C C . TRP A 1 687 ? 14.886 -4.007 20.556 1.00 70.25 687 TRP A C 1
ATOM 5376 O O . TRP A 1 687 ? 15.566 -3.289 21.276 1.00 70.25 687 TRP A O 1
ATOM 5386 N N . GLY A 1 688 ? 15.252 -5.261 20.273 1.00 58.19 688 GLY A N 1
ATOM 5387 C CA . GLY A 1 688 ? 16.529 -5.858 20.665 1.00 58.19 688 GLY A CA 1
ATOM 5388 C C . GLY A 1 688 ? 17.629 -5.832 19.599 1.00 58.19 688 GLY A C 1
ATOM 5389 O O . GLY A 1 688 ? 18.717 -6.341 19.876 1.00 58.19 688 GLY A O 1
ATOM 5390 N N . SER A 1 689 ? 17.361 -5.318 18.394 1.00 61.25 689 SER A N 1
ATOM 5391 C CA . SER A 1 689 ? 18.324 -5.287 17.283 1.00 61.25 689 SER A CA 1
ATOM 5392 C C . SER A 1 689 ? 19.160 -3.998 17.246 1.00 61.25 689 SER A C 1
ATOM 5394 O O . SER A 1 689 ? 20.306 -4.023 16.788 1.00 61.25 689 SER A O 1
ATOM 5396 N N . GLU A 1 690 ? 18.636 -2.895 17.787 1.00 58.28 690 GLU A N 1
ATOM 5397 C CA . GLU A 1 690 ? 19.266 -1.573 17.754 1.00 58.28 690 GLU A CA 1
ATOM 5398 C C . GLU A 1 690 ? 19.833 -1.165 19.117 1.00 58.28 690 GLU A C 1
ATOM 5400 O O . GLU A 1 690 ? 19.317 -1.534 20.168 1.00 58.28 690 GLU A O 1
ATOM 5405 N N . LYS A 1 691 ? 20.945 -0.417 19.117 1.00 57.78 691 LYS A N 1
ATOM 5406 C CA . LYS A 1 691 ? 21.613 0.001 20.362 1.00 57.78 691 LYS A CA 1
ATOM 5407 C C . LYS A 1 691 ? 20.903 1.162 21.064 1.00 57.78 691 LYS A C 1
ATOM 5409 O O . LYS A 1 691 ? 20.964 1.208 22.289 1.00 57.78 691 LYS A O 1
ATOM 5414 N N . ASP A 1 692 ? 20.228 2.027 20.302 1.00 64.62 692 ASP A N 1
ATOM 5415 C CA . ASP A 1 692 ? 19.579 3.254 20.772 1.00 64.62 692 ASP A CA 1
ATOM 5416 C C . ASP A 1 692 ? 18.228 3.425 20.044 1.00 64.62 692 ASP A C 1
ATOM 5418 O O . ASP A 1 692 ? 18.207 3.878 18.904 1.00 64.62 692 ASP A O 1
ATOM 5422 N N . LEU A 1 693 ? 17.115 3.035 20.679 1.00 68.31 693 LEU A N 1
ATOM 5423 C CA . LEU A 1 693 ? 15.766 3.151 20.106 1.00 68.31 693 LEU A CA 1
ATOM 5424 C C . LEU A 1 693 ? 15.214 4.561 20.351 1.00 68.31 693 LEU A C 1
ATOM 5426 O O . LEU A 1 693 ? 14.976 4.930 21.504 1.00 68.31 693 LEU A O 1
ATOM 5430 N N . LYS A 1 694 ? 14.998 5.347 19.294 1.00 72.12 694 LYS A N 1
ATOM 5431 C CA . LYS A 1 694 ? 14.448 6.704 19.433 1.00 72.12 694 LYS A CA 1
ATOM 5432 C C . LYS A 1 694 ? 12.929 6.697 19.564 1.00 72.12 694 LYS A C 1
ATOM 5434 O O . LYS A 1 694 ? 12.252 5.749 19.173 1.00 72.12 694 LYS A O 1
ATOM 5439 N N . ASP A 1 695 ? 12.373 7.800 20.061 1.00 69.31 695 ASP A N 1
ATOM 5440 C CA . ASP A 1 695 ? 10.921 7.964 20.205 1.00 69.31 695 ASP A CA 1
ATOM 5441 C C . ASP A 1 695 ? 10.175 7.856 18.862 1.00 69.31 695 ASP A C 1
ATOM 5443 O O . ASP A 1 695 ? 9.092 7.272 18.819 1.00 69.31 695 ASP A O 1
ATOM 5447 N N . GLU A 1 696 ? 10.751 8.357 17.762 1.00 71.25 696 GLU A N 1
ATOM 5448 C CA . GLU A 1 696 ? 10.185 8.205 16.411 1.00 71.25 696 GLU A CA 1
ATOM 5449 C C . GLU A 1 696 ? 10.172 6.755 15.876 1.00 71.25 696 GLU A C 1
ATOM 5451 O O . GLU A 1 696 ? 9.413 6.444 14.956 1.00 71.25 696 GLU A O 1
ATOM 5456 N N . GLU A 1 697 ? 10.980 5.866 16.462 1.00 73.12 697 GLU A N 1
ATOM 5457 C CA . GLU A 1 697 ? 11.121 4.440 16.111 1.00 73.12 697 GLU A CA 1
ATOM 5458 C C . GLU A 1 697 ? 10.363 3.529 17.100 1.00 73.12 697 GLU A C 1
ATOM 5460 O O . GLU A 1 697 ? 10.100 2.355 16.826 1.00 73.12 697 GLU A O 1
ATOM 5465 N N . ALA A 1 698 ? 9.950 4.074 18.249 1.00 81.00 698 ALA A N 1
ATOM 5466 C CA . ALA A 1 698 ? 9.127 3.399 19.242 1.00 81.00 698 ALA A CA 1
ATOM 5467 C C . ALA A 1 698 ? 7.650 3.407 18.809 1.00 81.00 698 ALA A C 1
ATOM 5469 O O . ALA A 1 698 ? 6.841 4.229 19.254 1.00 81.00 698 ALA A O 1
ATOM 5470 N N . LEU A 1 699 ? 7.316 2.487 17.904 1.00 87.62 699 LEU A N 1
ATOM 5471 C CA . LEU A 1 699 ? 6.030 2.455 17.213 1.00 87.62 699 LEU A CA 1
ATOM 5472 C C . LEU A 1 699 ? 4.969 1.576 17.898 1.00 87.62 699 LEU A C 1
ATOM 5474 O O . LEU A 1 699 ? 5.253 0.601 18.600 1.00 87.62 699 LEU A O 1
ATOM 5478 N N . CYS A 1 700 ? 3.712 1.887 17.613 1.00 89.75 700 CYS A N 1
ATOM 5479 C CA . CYS A 1 700 ? 2.535 1.103 17.958 1.00 89.75 700 CYS A CA 1
ATOM 5480 C C . CYS A 1 700 ? 1.509 1.146 16.815 1.00 89.75 700 CYS A C 1
ATOM 5482 O O . CYS A 1 700 ? 1.549 2.028 15.963 1.00 89.75 700 CYS A O 1
ATOM 5484 N N . LEU A 1 701 ? 0.603 0.175 16.788 1.00 93.44 701 LEU A N 1
ATOM 5485 C CA . LEU A 1 701 ? -0.571 0.133 15.922 1.00 93.44 701 LEU A CA 1
ATOM 5486 C C . LEU A 1 701 ? -1.806 0.521 16.725 1.00 93.44 701 LEU A C 1
ATOM 5488 O O . LEU A 1 701 ? -2.053 -0.083 17.762 1.00 93.44 701 LEU A O 1
ATOM 5492 N N . ASP A 1 702 ? -2.610 1.455 16.235 1.00 92.62 702 ASP A N 1
ATOM 5493 C CA . ASP A 1 702 ? -3.886 1.847 16.834 1.00 92.62 702 ASP A CA 1
ATOM 5494 C C . ASP A 1 702 ? -5.047 1.539 15.881 1.00 92.62 702 ASP A C 1
ATOM 5496 O O . ASP A 1 702 ? -5.189 2.157 14.827 1.00 92.62 702 ASP A O 1
ATOM 5500 N N . ALA A 1 703 ? -5.893 0.576 16.263 1.00 93.50 703 ALA A N 1
ATOM 5501 C CA . ALA A 1 703 ? -7.069 0.163 15.492 1.00 93.50 703 ALA A CA 1
ATOM 5502 C C . ALA A 1 703 ? -8.377 0.853 15.942 1.00 93.50 703 ALA A C 1
ATOM 5504 O O . ALA A 1 703 ? -9.490 0.368 15.672 1.00 93.50 703 ALA A O 1
ATOM 5505 N N . THR A 1 704 ? -8.270 1.960 16.691 1.00 88.50 704 THR A N 1
ATOM 5506 C CA . THR A 1 704 ? -9.426 2.656 17.273 1.00 88.50 704 THR A CA 1
ATOM 5507 C C . THR A 1 704 ? -10.304 3.295 16.203 1.00 88.50 704 THR A C 1
ATOM 5509 O O . THR A 1 704 ? -11.520 3.094 16.230 1.00 88.50 704 THR A O 1
ATOM 5512 N N . ILE A 1 705 ? -9.702 4.021 15.256 1.00 85.44 705 ILE A N 1
ATOM 5513 C CA . ILE A 1 705 ? -10.416 4.727 14.180 1.00 85.44 705 ILE A CA 1
ATOM 5514 C C . ILE A 1 705 ? -10.414 3.894 12.897 1.00 85.44 705 ILE A C 1
ATOM 5516 O O . ILE A 1 705 ? -11.476 3.662 12.315 1.00 85.44 705 ILE A O 1
ATOM 5520 N N . CYS A 1 706 ? -9.239 3.414 12.493 1.00 88.56 706 CYS A N 1
ATOM 5521 C CA . CYS A 1 706 ? -9.034 2.608 11.295 1.00 88.56 706 CYS A CA 1
ATOM 5522 C C . CYS A 1 706 ? -8.424 1.264 11.686 1.00 88.56 706 CYS A C 1
ATOM 5524 O O . CYS A 1 706 ? -7.418 1.239 12.380 1.00 88.56 706 CYS A O 1
ATOM 5526 N N . GLY A 1 707 ? -8.994 0.150 11.238 1.00 92.81 707 GLY A N 1
ATOM 5527 C CA . GLY A 1 707 ? -8.392 -1.167 11.449 1.00 92.81 707 GLY A CA 1
ATOM 5528 C C . GLY A 1 707 ? -9.143 -2.272 10.725 1.00 92.81 707 GLY A C 1
ATOM 5529 O O . GLY A 1 707 ? -10.208 -2.032 10.165 1.00 92.81 707 GLY A O 1
ATOM 5530 N N . ASN A 1 708 ? -8.613 -3.490 10.730 1.00 95.81 708 ASN A N 1
ATOM 5531 C CA . ASN A 1 708 ? -9.286 -4.638 10.114 1.00 95.81 708 ASN A CA 1
ATOM 5532 C C . ASN A 1 708 ? -10.118 -5.436 11.136 1.00 95.81 708 ASN A C 1
ATOM 5534 O O . ASN A 1 708 ? -10.363 -5.000 12.262 1.00 95.81 708 ASN A O 1
ATOM 5538 N N . VAL A 1 709 ? -10.540 -6.648 10.760 1.00 96.81 709 VAL A N 1
ATOM 5539 C CA . VAL A 1 709 ? -11.324 -7.548 11.622 1.00 96.81 709 VAL A CA 1
ATOM 5540 C C . VAL A 1 709 ? -10.632 -7.894 12.953 1.00 96.81 709 VAL A C 1
ATOM 5542 O O . VAL A 1 709 ? -11.310 -8.167 13.946 1.00 96.81 709 VAL A O 1
ATOM 5545 N N . ALA A 1 710 ? -9.297 -7.863 13.019 1.00 96.69 710 ALA A N 1
ATOM 5546 C CA . ALA A 1 710 ? -8.546 -8.292 14.197 1.00 96.69 710 ALA A CA 1
ATOM 5547 C C . ALA A 1 710 ? -8.775 -7.402 15.427 1.00 96.69 710 ALA A C 1
ATOM 5549 O O . ALA A 1 710 ? -8.595 -7.859 16.555 1.00 96.69 710 ALA A O 1
ATOM 5550 N N . ARG A 1 711 ? -9.268 -6.170 15.243 1.00 94.56 711 ARG A N 1
ATOM 5551 C CA . ARG A 1 711 ? -9.690 -5.294 16.349 1.00 94.56 711 ARG A CA 1
ATOM 5552 C C . ARG A 1 711 ? -10.797 -5.900 17.226 1.00 94.56 711 ARG A C 1
ATOM 5554 O O . ARG A 1 711 ? -10.987 -5.472 18.358 1.00 94.56 711 ARG A O 1
ATOM 5561 N N . PHE A 1 712 ? -11.526 -6.899 16.715 1.00 94.44 712 PHE A N 1
ATOM 5562 C CA . PHE A 1 712 ? -12.561 -7.646 17.440 1.00 94.44 712 PHE A CA 1
ATOM 5563 C C . PHE A 1 712 ? -12.032 -8.903 18.150 1.00 94.44 712 PHE A C 1
ATOM 5565 O O . PHE A 1 712 ? -12.813 -9.704 18.671 1.00 94.44 712 PHE A O 1
ATOM 5572 N N . VAL A 1 713 ? -10.716 -9.128 18.167 1.00 94.88 713 VAL A N 1
ATOM 5573 C CA . VAL A 1 713 ? -10.113 -10.214 18.946 1.00 94.88 713 VAL A CA 1
ATOM 5574 C C . VAL A 1 713 ? -10.144 -9.838 20.426 1.00 94.88 713 VAL A C 1
ATOM 5576 O O . VAL A 1 713 ? -9.428 -8.950 20.878 1.00 94.88 713 VAL A O 1
ATOM 5579 N N . ASN A 1 714 ? -10.958 -10.554 21.199 1.00 91.56 714 ASN A N 1
ATOM 5580 C CA . ASN A 1 714 ? -11.047 -10.346 22.640 1.00 91.56 714 ASN A CA 1
ATOM 5581 C C . ASN A 1 714 ? -9.863 -10.967 23.384 1.00 91.56 714 ASN A C 1
ATOM 5583 O O . ASN A 1 714 ? -9.432 -12.084 23.086 1.00 91.56 714 ASN A O 1
ATOM 5587 N N . HIS A 1 715 ? -9.403 -10.277 24.430 1.00 87.38 715 HIS A N 1
ATOM 5588 C CA . HIS A 1 715 ? -8.459 -10.848 25.384 1.00 87.38 715 HIS A CA 1
ATOM 5589 C C . HIS A 1 715 ? -9.104 -12.026 26.138 1.00 87.38 715 HIS A C 1
ATOM 5591 O O . HIS A 1 715 ? -10.295 -12.001 26.486 1.00 87.38 715 HIS A O 1
ATOM 5597 N N . ARG A 1 716 ? -8.316 -13.074 26.400 1.00 75.19 716 ARG A N 1
ATOM 5598 C CA . ARG A 1 716 ? -8.756 -14.263 27.135 1.00 75.19 716 ARG A CA 1
ATOM 5599 C C . ARG A 1 716 ? -7.993 -14.459 28.429 1.00 75.19 716 ARG A C 1
ATOM 5601 O O . ARG A 1 716 ? -6.748 -14.365 28.392 1.00 75.19 716 ARG A O 1
#

Organism: Brassica campestris (NCBI:txid3711)

Radius of gyration: 37.54 Å; Cα contacts (8 Å, |Δi|>4): 907; chains: 1; bounding box: 100×105×109 Å